Protein AF-0000000076778227 (afdb_homodimer)

Secondary structure (DSSP, 8-state):
------------------------------SEEEEEEEE--TT-HHHHHHHHHHHHHHHHH-TT-SEEEEEEEEE----STTHHHHHHHHHHHH--EEE-TT--S-IIIIIHHHHHHHHHHHTTTS--SEEEEEETT-EE-HHHHHHHHHTS-SSSEEEEEEESTT---TTSSEEEEEEEEEEHHHHHHHHH-HHHHTT-SSS-HHHHHHHHHHHHT---EEEE-TTTEEEPPPSS-SSSSB----TT-SEEE---SHHHHHHHHHHTTTTTTPPPBTTB---/------------------------------SEEEEEEEE--TT-HHHHHHHHHHHHHHHHH-TT-SEEEEEEEEE----STTHHHHHHHHHHHH--EEE-TT--S-IIIIIHHHHHHHHHHHTTTS--SEEEEEETT-EE-HHHHHHHHHTS-SSSEEEEEEESTT---TTSSEEEEEEEEEEHHHHHHHHH-HHHHTT-SSS-HHHHHHHHHHHHT---EEEE-TTTEEEPPPSS-SSSSB----TT-SEEE---SHHHHHHHHHHTTTTTTPPPBTTB---

Structure (mmCIF, N/CA/C/O backbone):
data_AF-0000000076778227-model_v1
#
loop_
_entity.id
_entity.type
_entity.pdbx_description
1 polymer Hexosyltransferase
#
loop_
_atom_site.group_PDB
_atom_site.id
_atom_site.type_symbol
_atom_site.label_atom_id
_atom_site.label_alt_id
_atom_site.label_comp_id
_atom_site.label_asym_id
_atom_site.label_entity_id
_atom_site.label_seq_id
_atom_site.pdbx_PDB_ins_code
_atom_site.Cartn_x
_atom_site.Cartn_y
_atom_site.Cartn_z
_atom_site.occupancy
_atom_site.B_iso_or_equiv
_atom_site.auth_seq_id
_atom_site.auth_comp_id
_atom_site.auth_asym_id
_atom_site.auth_atom_id
_atom_site.pdbx_PDB_model_num
ATOM 1 N N . MET A 1 1 ? 57.344 -44.5 31.266 1 24.11 1 MET A N 1
ATOM 2 C CA . MET A 1 1 ? 56.062 -44.781 31.906 1 24.11 1 MET A CA 1
ATOM 3 C C . MET A 1 1 ? 55.344 -43.5 32.312 1 24.11 1 MET A C 1
ATOM 5 O O . MET A 1 1 ? 55.156 -43.219 33.5 1 24.11 1 MET A O 1
ATOM 9 N N . SER A 1 2 ? 55.625 -42.406 31.516 1 25.03 2 SER A N 1
ATOM 10 C CA . SER A 1 2 ? 55.25 -41.031 31.75 1 25.03 2 SER A CA 1
ATOM 11 C C . SER A 1 2 ? 53.75 -40.875 31.797 1 25.03 2 SER A C 1
ATOM 13 O O . SER A 1 2 ? 53.031 -41.375 30.953 1 25.03 2 SER A O 1
ATOM 15 N N . SER A 1 3 ? 53.219 -40.719 33.062 1 24.95 3 SER A N 1
ATOM 16 C CA . SER A 1 3 ? 51.875 -40.656 33.625 1 24.95 3 SER A CA 1
ATOM 17 C C . SER A 1 3 ? 51.062 -39.531 33 1 24.95 3 SER A C 1
ATOM 19 O O . SER A 1 3 ? 51.406 -38.344 33.188 1 24.95 3 SER A O 1
ATOM 21 N N . CYS A 1 4 ? 50.688 -39.656 31.75 1 25.33 4 CYS A N 1
ATOM 22 C CA . CYS A 1 4 ? 49.875 -38.75 30.953 1 25.33 4 CYS A CA 1
ATOM 23 C C . CYS A 1 4 ? 48.562 -38.406 31.641 1 25.33 4 CYS A C 1
ATOM 25 O O . CYS A 1 4 ? 47.688 -39.25 31.75 1 25.33 4 CYS A O 1
ATOM 27 N N . VAL A 1 5 ? 48.75 -37.719 32.812 1 28.31 5 VAL A N 1
ATOM 28 C CA . VAL A 1 5 ? 47.594 -37.344 33.625 1 28.31 5 VAL A CA 1
ATOM 29 C C . VAL A 1 5 ? 46.562 -36.656 32.75 1 28.31 5 VAL A C 1
ATOM 31 O O . VAL A 1 5 ? 46.844 -35.688 32.062 1 28.31 5 VAL A O 1
ATOM 34 N N . PRO A 1 6 ? 45.625 -37.438 32.281 1 30.53 6 PRO A N 1
ATOM 35 C CA . PRO A 1 6 ? 44.594 -36.844 31.375 1 30.53 6 PRO A CA 1
ATOM 36 C C . PRO A 1 6 ? 43.875 -35.656 32 1 30.53 6 PRO A C 1
ATOM 38 O O . PRO A 1 6 ? 43.625 -35.656 33.219 1 30.53 6 PRO A O 1
ATOM 41 N N . PRO A 1 7 ? 44.312 -34.406 31.594 1 29.16 7 PRO A N 1
ATOM 42 C CA . PRO A 1 7 ? 43.75 -33.281 32.344 1 29.16 7 PRO A CA 1
ATOM 43 C C . PRO A 1 7 ? 42.219 -33.312 32.438 1 29.16 7 PRO A C 1
ATOM 45 O O . PRO A 1 7 ? 41.562 -33.875 31.547 1 29.16 7 PRO A O 1
ATOM 48 N N . PRO A 1 8 ? 41.688 -33.375 33.656 1 27.31 8 PRO A N 1
ATOM 49 C CA . PRO A 1 8 ? 40.312 -33.625 34.031 1 27.31 8 PRO A CA 1
ATOM 50 C C . PRO A 1 8 ? 39.344 -32.625 33.438 1 27.31 8 PRO A C 1
ATOM 52 O O . PRO A 1 8 ? 38.125 -32.688 33.688 1 27.31 8 PRO A O 1
ATOM 55 N N . GLY A 1 9 ? 39.75 -31.578 32.656 1 28.34 9 GLY A N 1
ATOM 56 C CA . GLY A 1 9 ? 38.906 -30.422 32.875 1 28.34 9 GLY A CA 1
ATOM 57 C C . GLY A 1 9 ? 37.5 -30.609 32.375 1 28.34 9 GLY A C 1
ATOM 58 O O . GLY A 1 9 ? 37.281 -30.781 31.156 1 28.34 9 GLY A O 1
ATOM 59 N N . THR A 1 10 ? 36.688 -31.406 33.062 1 25.2 10 THR A N 1
ATOM 60 C CA . THR A 1 10 ? 35.281 -31.562 32.688 1 25.2 10 THR A CA 1
ATOM 61 C C . THR A 1 10 ? 34.594 -30.203 32.625 1 25.2 10 THR A C 1
ATOM 63 O O . THR A 1 10 ? 34.5 -29.5 33.625 1 25.2 10 THR A O 1
ATOM 66 N N . PHE A 1 11 ? 34.719 -29.484 31.5 1 24.75 11 PHE A N 1
ATOM 67 C CA . PHE A 1 11 ? 33.969 -28.234 31.344 1 24.75 11 PHE A CA 1
ATOM 68 C C . PHE A 1 11 ? 32.469 -28.484 31.531 1 24.75 11 PHE A C 1
ATOM 70 O O . PHE A 1 11 ? 31.891 -29.312 30.828 1 24.75 11 PHE A O 1
ATOM 77 N N . THR A 1 12 ? 32.062 -28.578 32.75 1 26.55 12 THR A N 1
ATOM 78 C CA . THR A 1 12 ? 30.625 -28.578 32.969 1 26.55 12 THR A CA 1
ATOM 79 C C . THR A 1 12 ? 29.969 -27.391 32.25 1 26.55 12 THR A C 1
ATOM 81 O O . THR A 1 12 ? 30.359 -26.25 32.469 1 26.55 12 THR A O 1
ATOM 84 N N . ALA A 1 13 ? 29.344 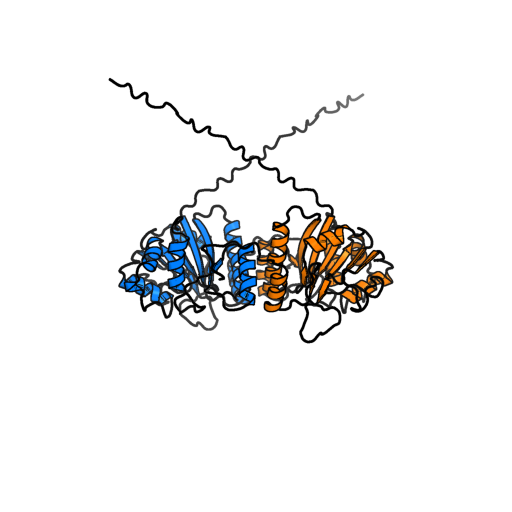-27.609 31.094 1 24.75 13 ALA A N 1
ATOM 85 C CA . ALA A 1 13 ? 28.5 -26.641 30.422 1 24.75 13 ALA A CA 1
ATOM 86 C C . ALA A 1 13 ? 27.422 -26.109 31.344 1 24.75 13 ALA A C 1
ATOM 88 O O . ALA A 1 13 ? 26.516 -26.844 31.75 1 24.75 13 ALA A O 1
ATOM 89 N N . ALA A 1 14 ? 27.766 -25.203 32.281 1 28.48 14 ALA A N 1
ATOM 90 C CA . ALA A 1 14 ? 26.719 -24.531 33.062 1 28.48 14 ALA A CA 1
ATOM 91 C C . ALA A 1 14 ? 25.594 -24.047 32.156 1 28.48 14 ALA A C 1
ATOM 93 O O . ALA A 1 14 ? 25.844 -23.453 31.094 1 28.48 14 ALA A O 1
ATOM 94 N N . ASN A 1 15 ? 24.531 -24.734 32.125 1 25.44 15 ASN A N 1
ATOM 95 C CA . ASN A 1 15 ? 23.25 -24.359 31.547 1 25.44 15 ASN A CA 1
ATOM 96 C C . ASN A 1 15 ? 22.828 -22.953 31.969 1 25.44 15 ASN A C 1
ATOM 98 O O . ASN A 1 15 ? 22.359 -22.75 33.094 1 25.44 15 ASN A O 1
ATOM 102 N N . GLY A 1 16 ? 23.703 -21.969 31.875 1 26.97 16 GLY A N 1
ATOM 103 C CA . GLY A 1 16 ? 23.172 -20.656 32.25 1 26.97 16 GLY A CA 1
ATOM 104 C C . GLY A 1 16 ? 21.812 -20.375 31.656 1 26.97 16 GLY A C 1
ATOM 105 O O . GLY A 1 16 ? 21.609 -20.516 30.438 1 26.97 16 GLY A O 1
ATOM 106 N N . SER A 1 17 ? 20.766 -20.641 32.438 1 28.42 17 SER A N 1
ATOM 107 C CA . SER A 1 17 ? 19.406 -20.156 32.219 1 28.42 17 SER A CA 1
ATOM 108 C C . SER A 1 17 ? 19.422 -18.688 31.812 1 28.42 17 SER A C 1
ATOM 110 O O . SER A 1 17 ? 19.766 -17.812 32.625 1 28.42 17 SER A O 1
ATOM 112 N N . THR A 1 18 ? 20 -18.391 30.656 1 30.06 18 THR A N 1
ATOM 113 C CA . THR A 1 18 ? 19.797 -17.016 30.234 1 30.06 18 THR A CA 1
ATOM 114 C C . THR A 1 18 ? 18.328 -16.609 30.391 1 30.06 18 THR A C 1
ATOM 116 O O . THR A 1 18 ? 17.453 -17.203 29.766 1 30.06 18 THR A O 1
ATOM 119 N N . THR A 1 19 ? 17.969 -16.234 31.641 1 30.48 19 THR A N 1
ATOM 120 C CA . THR A 1 19 ? 16.719 -15.516 31.859 1 30.48 19 THR A CA 1
ATOM 121 C C . THR A 1 19 ? 16.469 -14.5 30.75 1 30.48 19 THR A C 1
ATOM 123 O O . THR A 1 19 ? 17.344 -13.664 30.469 1 30.48 19 THR A O 1
ATOM 126 N N . LEU A 1 20 ? 15.914 -14.93 29.656 1 29.14 20 LEU A N 1
ATOM 127 C CA . LEU A 1 20 ? 15.336 -13.93 28.75 1 29.14 20 LEU A CA 1
ATOM 128 C C . LEU A 1 20 ? 14.672 -12.812 29.547 1 29.14 20 LEU A C 1
ATOM 130 O O . LEU A 1 20 ? 13.688 -13.047 30.25 1 29.14 20 LEU A O 1
ATOM 134 N N . SER A 1 21 ? 15.484 -12.047 30.297 1 32.16 21 SER A N 1
ATOM 135 C CA . SER A 1 21 ? 14.859 -10.859 30.859 1 32.16 21 SER A CA 1
ATOM 136 C C . SER A 1 21 ? 13.852 -10.242 29.891 1 32.16 21 SER A C 1
ATOM 138 O O . SER A 1 21 ? 14.156 -10.039 28.719 1 32.16 21 SER A O 1
ATOM 140 N N . THR A 1 22 ? 12.641 -10.648 29.984 1 32.28 22 THR A N 1
ATOM 141 C CA . THR A 1 22 ? 11.555 -9.867 29.406 1 32.28 22 THR A CA 1
ATOM 142 C C . THR A 1 22 ? 11.859 -8.367 29.5 1 32.28 22 THR A C 1
ATOM 144 O O . THR A 1 22 ? 11.836 -7.797 30.594 1 32.28 22 THR A O 1
ATOM 147 N N . ALA A 1 23 ? 12.906 -7.934 28.922 1 35.12 23 ALA A N 1
ATOM 148 C CA . ALA A 1 23 ? 13.055 -6.48 28.969 1 35.12 23 ALA A CA 1
ATOM 149 C C . ALA A 1 23 ? 11.703 -5.781 28.875 1 35.12 23 ALA A C 1
ATOM 151 O O . ALA A 1 23 ? 10.977 -5.953 27.891 1 35.12 23 ALA A O 1
ATOM 152 N N . ILE A 1 24 ? 11.047 -5.68 29.906 1 34.47 24 ILE A N 1
ATOM 153 C CA . ILE A 1 24 ? 9.906 -4.773 29.906 1 34.47 24 ILE A CA 1
ATOM 154 C C . ILE A 1 24 ? 10.227 -3.537 29.078 1 34.47 24 ILE A C 1
ATOM 156 O O . ILE A 1 24 ? 11.148 -2.781 29.406 1 34.47 24 ILE A O 1
ATOM 160 N N . ALA A 1 25 ? 10.266 -3.607 27.797 1 42.75 25 ALA A N 1
ATOM 161 C CA . ALA A 1 25 ? 10.344 -2.355 27.047 1 42.75 25 ALA A CA 1
ATOM 162 C C . ALA A 1 25 ? 9.672 -1.216 27.812 1 42.75 25 ALA A C 1
ATOM 164 O O . ALA A 1 25 ? 8.484 -1.282 28.125 1 42.75 25 ALA A O 1
ATOM 165 N N . TYR A 1 26 ? 10.25 -0.659 28.719 1 41.91 26 TYR A N 1
ATOM 166 C CA . TYR A 1 26 ? 9.797 0.556 29.375 1 41.91 26 TYR A CA 1
ATOM 167 C C . TYR A 1 26 ? 9.133 1.506 28.391 1 41.91 26 TYR A C 1
ATOM 169 O O . TYR A 1 26 ? 9.805 2.061 27.516 1 41.91 26 TYR A O 1
ATOM 177 N N . THR A 1 27 ? 7.973 1.141 27.859 1 59.34 27 THR A N 1
ATOM 178 C CA . THR A 1 27 ? 7.258 2.068 27 1 59.34 27 THR A CA 1
ATOM 179 C C . THR A 1 27 ? 7.051 3.412 27.688 1 59.34 27 THR A C 1
ATOM 181 O O . THR A 1 27 ? 6.352 3.492 28.703 1 59.34 27 THR A O 1
ATOM 184 N N . ARG A 1 28 ? 8.031 4.332 27.688 1 68.25 28 ARG A N 1
ATOM 185 C CA . ARG A 1 28 ? 7.957 5.695 28.203 1 68.25 28 ARG A CA 1
ATOM 186 C C . ARG A 1 28 ? 6.664 6.375 27.766 1 68.25 28 ARG A C 1
ATOM 188 O O . ARG A 1 28 ? 6.215 6.191 26.625 1 68.25 28 ARG A O 1
ATOM 195 N N . LYS A 1 29 ? 5.984 6.914 28.781 1 85.5 29 LYS A N 1
ATOM 196 C CA . LYS A 1 29 ? 4.816 7.738 28.484 1 85.5 29 LYS A CA 1
ATOM 197 C C . LYS A 1 29 ? 5.184 8.906 27.578 1 85.5 29 LYS A C 1
ATOM 199 O O . LYS A 1 29 ? 6.164 9.609 27.828 1 85.5 29 LYS A O 1
ATOM 204 N N . PRO A 1 30 ? 4.551 9.062 26.484 1 92.12 30 PRO A N 1
ATOM 205 C CA . PRO A 1 30 ? 4.887 10.172 25.578 1 92.12 30 PRO A CA 1
ATOM 206 C C . PRO A 1 30 ? 4.695 11.539 26.234 1 92.12 30 PRO A C 1
ATOM 208 O O . PRO A 1 30 ? 3.83 11.695 27.109 1 92.12 30 PRO A O 1
ATOM 211 N N . ASP A 1 31 ? 5.523 12.492 25.875 1 95.19 31 ASP A N 1
ATOM 212 C CA . ASP A 1 31 ? 5.43 13.852 26.406 1 95.19 31 ASP A CA 1
ATOM 213 C C . ASP A 1 31 ? 4.164 14.547 25.891 1 95.19 31 ASP A C 1
ATOM 215 O O . ASP A 1 31 ? 3.592 15.383 26.594 1 95.19 31 ASP A O 1
ATOM 219 N N . PHE A 1 32 ? 3.77 14.258 24.656 1 97.75 32 PHE A N 1
ATOM 220 C CA . PHE A 1 32 ? 2.551 14.82 24.094 1 97.75 32 PHE A CA 1
ATOM 221 C C . PHE A 1 32 ? 2.021 13.938 22.969 1 97.75 32 PHE A C 1
ATOM 223 O O . PHE A 1 32 ? 2.686 12.977 22.562 1 97.75 32 PHE A O 1
ATOM 230 N N . ARG A 1 33 ? 0.779 14.25 22.547 1 98.19 33 ARG A N 1
ATOM 231 C CA . ARG A 1 33 ? 0.122 13.516 21.469 1 98.19 33 ARG A CA 1
ATOM 232 C C . ARG A 1 33 ? -0.088 14.406 20.25 1 98.19 33 ARG A C 1
ATOM 234 O O . ARG A 1 33 ? -0.534 15.547 20.375 1 98.19 33 ARG A O 1
ATOM 241 N N . LEU A 1 34 ? 0.312 13.891 19.109 1 98.75 34 LEU A N 1
ATOM 242 C CA . LEU A 1 34 ? 0.189 14.602 17.828 1 98.75 34 LEU A CA 1
ATOM 243 C C . LEU A 1 34 ? -0.639 13.789 16.844 1 98.75 34 LEU A C 1
ATOM 245 O O . LEU A 1 34 ? -0.322 12.633 16.562 1 98.75 34 LEU A O 1
ATOM 249 N N . LEU A 1 35 ? -1.736 14.367 16.375 1 98.88 35 LEU A N 1
ATOM 250 C CA . LEU A 1 35 ? -2.471 13.82 15.242 1 98.88 35 LEU A CA 1
ATOM 251 C C . LEU A 1 35 ? -2.072 14.523 13.945 1 98.88 35 LEU A C 1
ATOM 253 O O . LEU A 1 35 ? -2.121 15.75 13.867 1 98.88 35 LEU A O 1
ATOM 257 N N . ILE A 1 36 ? -1.641 13.789 13.023 1 98.94 36 ILE A N 1
ATOM 258 C CA . ILE A 1 36 ? -1.414 14.305 11.688 1 98.94 36 ILE A CA 1
ATOM 259 C C . ILE A 1 36 ? -2.523 13.828 10.75 1 98.94 36 ILE A C 1
ATOM 261 O O . ILE A 1 36 ? -2.633 12.633 10.469 1 98.94 36 ILE A O 1
ATOM 265 N N . GLY A 1 37 ? -3.381 14.734 10.336 1 98.81 37 GLY A N 1
ATOM 266 C CA . GLY A 1 37 ? -4.367 14.453 9.305 1 98.81 37 GLY A CA 1
ATOM 267 C C . GLY A 1 37 ? -3.889 14.797 7.91 1 98.81 37 GLY A C 1
ATOM 268 O O . GLY A 1 37 ? -3.719 15.969 7.578 1 98.81 37 GLY A O 1
ATOM 269 N N . ILE A 1 38 ? -3.643 13.789 7.145 1 98.69 38 ILE A N 1
ATOM 270 C CA . ILE A 1 38 ? -3.254 13.984 5.754 1 98.69 38 ILE A CA 1
ATOM 271 C C . ILE A 1 38 ? -4.5 14.117 4.883 1 98.69 38 ILE A C 1
ATOM 273 O O . ILE A 1 38 ? -5.25 13.156 4.703 1 98.69 38 ILE A O 1
ATOM 277 N N . LEU A 1 39 ? -4.719 15.305 4.391 1 97.06 39 LEU A N 1
ATOM 278 C CA . LEU A 1 39 ? -5.852 15.508 3.492 1 97.06 39 LEU A CA 1
ATOM 279 C C . LEU A 1 39 ? -5.539 14.984 2.094 1 97.06 39 LEU A C 1
ATOM 281 O O . LEU A 1 39 ? -4.609 15.469 1.44 1 97.06 39 LEU A O 1
ATOM 285 N N . THR A 1 40 ? -6.27 14 1.689 1 96.75 40 THR A N 1
ATOM 286 C CA . THR A 1 40 ? -6.07 13.312 0.418 1 96.75 40 THR A CA 1
ATOM 287 C C . THR A 1 40 ? -7.41 13.023 -0.255 1 96.75 40 THR A C 1
ATOM 289 O O . THR A 1 40 ? -8.422 13.648 0.072 1 96.75 40 THR A O 1
ATOM 292 N N . ARG A 1 41 ? -7.375 12.305 -1.399 1 96 41 ARG A N 1
ATOM 293 C CA . ARG A 1 41 ? -8.57 11.852 -2.1 1 96 41 ARG A CA 1
ATOM 294 C C . ARG A 1 41 ? -8.672 10.328 -2.098 1 96 41 ARG A C 1
ATOM 296 O O . ARG A 1 41 ? -7.648 9.641 -2.047 1 96 41 ARG A O 1
ATOM 303 N N . ALA A 1 42 ? -9.852 9.867 -2.139 1 96 42 ALA A N 1
ATOM 304 C CA . ALA A 1 42 ? -10.102 8.438 -2.006 1 96 42 ALA A CA 1
ATOM 305 C C . ALA A 1 42 ? -9.344 7.648 -3.07 1 96 42 ALA A C 1
ATOM 307 O O . ALA A 1 42 ? -8.836 6.559 -2.801 1 96 42 ALA A O 1
ATOM 308 N N . ASP A 1 43 ? -9.156 8.227 -4.254 1 96.12 43 ASP A N 1
ATOM 309 C CA . ASP A 1 43 ? -8.602 7.48 -5.383 1 96.12 43 ASP A CA 1
ATOM 310 C C . ASP A 1 43 ? -7.074 7.48 -5.348 1 96.12 43 ASP A C 1
ATOM 312 O O . ASP A 1 43 ? -6.43 6.777 -6.129 1 96.12 43 ASP A O 1
ATOM 316 N N . VAL A 1 44 ? -6.531 8.188 -4.438 1 96.62 44 VAL A N 1
ATOM 317 C CA . VAL A 1 44 ? -5.078 8.312 -4.418 1 96.62 44 VAL A CA 1
ATOM 318 C C . VAL A 1 44 ? -4.477 7.23 -3.523 1 96.62 44 VAL A C 1
ATOM 320 O O . VAL A 1 44 ? -3.736 7.531 -2.586 1 96.62 44 VAL A O 1
ATOM 323 N N . TYR A 1 45 ? -4.723 6.012 -3.889 1 97.56 45 TYR A N 1
ATOM 324 C CA . TYR A 1 45 ? -4.34 4.844 -3.1 1 97.56 45 TYR A CA 1
ATOM 325 C C . TYR A 1 45 ? -2.824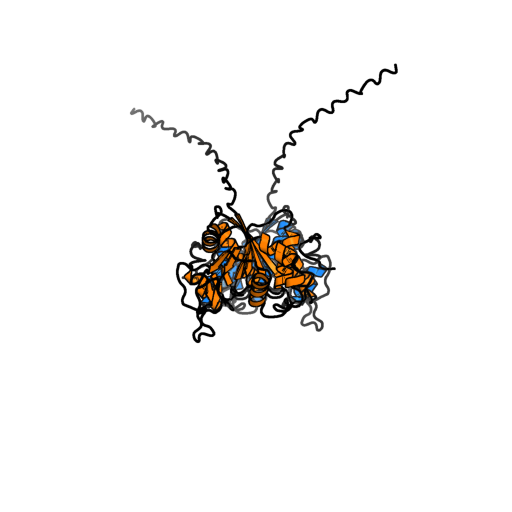 4.73 -2.988 1 97.56 45 TYR A C 1
ATOM 327 O O . TYR A 1 45 ? -2.287 4.543 -1.896 1 97.56 45 TYR A O 1
ATOM 335 N N . GLU A 1 46 ? -2.15 4.828 -4.055 1 97.5 46 GLU A N 1
ATOM 336 C CA . GLU A 1 46 ? -0.707 4.621 -4.105 1 97.5 46 GLU A CA 1
ATOM 337 C C . GLU A 1 46 ? 0.023 5.59 -3.18 1 97.5 46 GLU A C 1
ATOM 339 O O . GLU A 1 46 ? 0.959 5.199 -2.479 1 97.5 46 GLU A O 1
ATOM 344 N N . ARG A 1 47 ? -0.446 6.793 -3.176 1 98.06 47 ARG A N 1
ATOM 345 C CA . ARG A 1 47 ? 0.178 7.805 -2.332 1 98.06 47 ARG A CA 1
ATOM 346 C C . ARG A 1 47 ? -0.013 7.48 -0.854 1 98.06 47 ARG A C 1
ATOM 348 O O . ARG A 1 47 ? 0.921 7.605 -0.06 1 98.06 47 ARG A O 1
ATOM 355 N N . ARG A 1 48 ? -1.176 7.09 -0.472 1 98.38 48 ARG A N 1
ATOM 356 C CA . ARG A 1 48 ? -1.422 6.746 0.924 1 98.38 48 ARG A CA 1
ATOM 357 C C . ARG A 1 48 ? -0.578 5.547 1.348 1 98.38 48 ARG A C 1
ATOM 359 O O . ARG A 1 48 ? -0.07 5.508 2.471 1 98.38 48 ARG A O 1
ATOM 366 N N . HIS A 1 49 ? -0.4 4.664 0.447 1 97.75 49 HIS A N 1
ATOM 367 C CA . HIS A 1 49 ? 0.452 3.521 0.751 1 97.75 49 HIS A CA 1
ATOM 368 C C . HIS A 1 49 ? 1.904 3.947 0.935 1 97.75 49 HIS A C 1
ATOM 370 O O . HIS A 1 49 ? 2.584 3.477 1.849 1 97.75 49 HIS A O 1
ATOM 376 N N . LEU A 1 50 ? 2.34 4.797 0.047 1 98.56 50 LEU A N 1
ATOM 377 C CA . LEU A 1 50 ? 3.693 5.328 0.177 1 98.56 50 LEU A CA 1
ATOM 378 C C . LEU A 1 50 ? 3.877 6.027 1.519 1 98.56 50 LEU A C 1
ATOM 380 O O . LEU A 1 50 ? 4.855 5.777 2.227 1 98.56 50 LEU A O 1
ATOM 384 N N . LEU A 1 51 ? 2.939 6.805 1.875 1 98.75 51 LEU A N 1
ATOM 385 C CA . LEU A 1 51 ? 3.035 7.578 3.109 1 98.75 51 LEU A CA 1
ATOM 386 C C . LEU A 1 51 ? 2.98 6.664 4.328 1 98.75 51 LEU A C 1
ATOM 388 O O . LEU A 1 51 ? 3.633 6.934 5.34 1 98.75 51 LEU A O 1
ATOM 392 N N . ARG A 1 52 ? 2.229 5.562 4.25 1 98.44 52 ARG A N 1
ATOM 393 C CA . ARG A 1 52 ? 2.209 4.578 5.328 1 98.44 52 ARG A CA 1
ATOM 394 C C . ARG A 1 52 ? 3.596 3.98 5.551 1 98.44 52 ARG A C 1
ATOM 396 O O . ARG A 1 52 ? 4.02 3.791 6.691 1 98.44 52 ARG A O 1
ATOM 403 N N . MET A 1 53 ? 4.238 3.717 4.441 1 98.25 53 MET A N 1
ATOM 404 C CA . MET A 1 53 ? 5.586 3.164 4.578 1 98.25 53 MET A CA 1
ATOM 405 C C . MET A 1 53 ? 6.539 4.195 5.168 1 98.25 53 MET A C 1
ATOM 407 O O . MET A 1 53 ? 7.289 3.895 6.098 1 98.25 53 MET A O 1
ATOM 411 N N . VAL A 1 54 ? 6.418 5.43 4.688 1 98.44 54 VAL A N 1
ATOM 412 C CA . VAL A 1 54 ? 7.324 6.504 5.082 1 98.44 54 VAL A CA 1
ATOM 413 C C . VAL A 1 54 ? 7.156 6.801 6.57 1 98.44 54 VAL A C 1
ATOM 415 O O . VAL A 1 54 ? 8.141 6.84 7.312 1 98.44 54 VAL A O 1
ATOM 418 N N . TYR A 1 55 ? 5.98 6.949 7.012 1 98.06 55 TYR A N 1
ATOM 419 C CA . TYR A 1 55 ? 5.746 7.309 8.406 1 98.06 55 TYR A CA 1
ATOM 420 C C . TYR A 1 55 ? 5.855 6.086 9.312 1 98.06 55 TYR A C 1
ATOM 422 O O . TYR A 1 55 ? 6.379 6.176 10.422 1 98.06 55 TYR A O 1
ATOM 430 N N . GLY A 1 56 ? 5.41 4.969 8.773 1 97 56 GLY A N 1
ATOM 431 C CA . GLY A 1 56 ? 5.523 3.742 9.547 1 97 56 GLY A CA 1
ATOM 432 C C . GLY A 1 56 ? 6.957 3.371 9.875 1 97 56 GLY A C 1
ATOM 433 O O . GLY A 1 56 ? 7.262 2.975 11 1 97 56 GLY A O 1
ATOM 434 N N . LEU A 1 57 ? 7.82 3.492 8.953 1 97.12 57 LEU A N 1
ATOM 435 C CA . LEU A 1 57 ? 9.227 3.15 9.148 1 97.12 57 LEU A CA 1
ATOM 436 C C . LEU A 1 57 ? 9.875 4.082 10.164 1 97.12 57 LEU A C 1
ATOM 438 O O . LEU A 1 57 ? 10.703 3.652 10.969 1 97.12 57 LEU A O 1
ATOM 442 N N . GLN A 1 58 ? 9.484 5.336 10.156 1 97.25 58 GLN A N 1
ATOM 443 C CA . GLN A 1 58 ? 10.031 6.285 11.125 1 97.25 58 GLN A CA 1
ATOM 444 C C . GLN A 1 58 ? 9.57 5.953 12.539 1 97.25 58 GLN A C 1
ATOM 446 O O . GLN A 1 58 ? 10.359 6.02 13.484 1 97.25 58 GLN A O 1
ATOM 451 N N . LEU A 1 59 ? 8.336 5.629 12.633 1 96.31 59 LEU A N 1
ATOM 452 C CA . LEU A 1 59 ? 7.781 5.316 13.945 1 96.31 59 LEU A CA 1
ATOM 453 C C . LEU A 1 59 ? 8.383 4.027 14.5 1 96.31 59 LEU A C 1
ATOM 455 O O . LEU A 1 59 ? 8.641 3.92 15.695 1 96.31 59 LEU A O 1
ATOM 459 N N . ALA A 1 60 ? 8.609 3.078 13.617 1 94 60 ALA A N 1
ATOM 460 C CA . ALA A 1 60 ? 9.211 1.812 14.023 1 94 60 ALA A CA 1
ATOM 461 C C . ALA A 1 60 ? 10.664 2.004 14.43 1 94 60 ALA A C 1
ATOM 463 O O . ALA A 1 60 ? 11.172 1.311 15.32 1 94 60 ALA A O 1
ATOM 464 N N . ALA A 1 61 ? 11.344 2.912 13.844 1 92.19 61 ALA A N 1
ATOM 465 C CA . ALA A 1 61 ? 12.773 3.129 14.047 1 92.19 61 ALA A CA 1
ATOM 466 C C . ALA A 1 61 ? 13.039 3.84 15.367 1 92.19 61 ALA A C 1
ATOM 468 O O . ALA A 1 61 ? 14.141 3.764 15.914 1 92.19 61 ALA A O 1
ATOM 469 N N . ASP A 1 62 ? 12.062 4.52 15.867 1 90.12 62 ASP A N 1
ATOM 470 C CA . ASP A 1 62 ? 12.242 5.273 17.109 1 90.12 62 ASP A CA 1
ATOM 471 C C . ASP A 1 62 ? 11.07 5.047 18.062 1 90.12 62 ASP A C 1
ATOM 473 O O . ASP A 1 62 ? 10.25 5.945 18.266 1 90.12 62 ASP A O 1
ATOM 477 N N . PRO A 1 63 ? 11.078 3.945 18.766 1 83.88 63 PRO A N 1
ATOM 478 C CA . PRO A 1 63 ? 9.961 3.637 19.656 1 83.88 63 PRO A CA 1
ATOM 479 C C . PRO A 1 63 ? 9.898 4.566 20.875 1 83.88 63 PRO A C 1
ATOM 481 O O . PRO A 1 63 ? 8.883 4.621 21.562 1 83.88 63 PRO A O 1
ATOM 484 N N . ALA A 1 64 ? 10.977 5.312 21 1 86.94 64 ALA A N 1
ATOM 485 C CA . ALA A 1 64 ? 11.016 6.195 22.172 1 86.94 64 ALA A CA 1
ATOM 486 C C . ALA A 1 64 ? 10.812 7.652 21.75 1 86.94 64 ALA A C 1
ATOM 488 O O . ALA A 1 64 ? 11.312 8.562 22.422 1 86.94 64 ALA A O 1
ATOM 489 N N . LEU A 1 65 ? 10.188 7.801 20.672 1 91.62 65 LEU A N 1
ATOM 490 C CA . LEU A 1 65 ? 9.844 9.156 20.25 1 91.62 65 LEU A CA 1
ATOM 491 C C . LEU A 1 65 ? 9.117 9.898 21.375 1 91.62 65 LEU A C 1
ATOM 493 O O . LEU A 1 65 ? 8.281 9.312 22.062 1 91.62 65 LEU A O 1
ATOM 497 N N . ALA A 1 66 ? 9.359 11.172 21.594 1 92.5 66 ALA A N 1
ATOM 498 C CA . ALA A 1 66 ? 8.844 11.961 22.703 1 92.5 66 ALA A CA 1
ATOM 499 C C . ALA A 1 66 ? 7.332 12.109 22.625 1 92.5 66 ALA A C 1
ATOM 501 O O . ALA A 1 66 ? 6.676 12.43 23.609 1 92.5 66 ALA A O 1
ATOM 502 N N . ALA A 1 67 ? 6.82 11.859 21.469 1 96.75 67 ALA A N 1
ATOM 503 C CA . ALA A 1 67 ? 5.383 12.031 21.266 1 96.75 67 ALA A CA 1
ATOM 504 C C . ALA A 1 67 ? 4.746 10.758 20.734 1 96.75 67 ALA A C 1
ATOM 506 O O . ALA A 1 67 ? 5.402 9.969 20.047 1 96.75 67 ALA A O 1
ATOM 507 N N . GLN A 1 68 ? 3.537 10.555 21.141 1 97.06 68 GLN A N 1
ATOM 508 C CA . GLN A 1 68 ? 2.691 9.641 20.375 1 97.06 68 GLN A CA 1
ATOM 509 C C . GLN A 1 68 ? 2.191 10.305 19.094 1 97.06 68 GLN A C 1
ATOM 511 O O . GLN A 1 68 ? 1.513 11.328 19.141 1 97.06 68 GLN A O 1
ATOM 516 N N . VAL A 1 69 ? 2.543 9.75 18.016 1 98.38 69 VAL A N 1
ATOM 517 C CA . VAL A 1 69 ? 2.15 10.312 16.734 1 98.38 69 VAL A CA 1
ATOM 518 C C . VAL A 1 69 ? 1.166 9.383 16.031 1 98.38 69 VAL A C 1
ATOM 520 O O . VAL A 1 69 ? 1.472 8.211 15.797 1 98.38 69 VAL A O 1
ATOM 523 N N . ASP A 1 70 ? -0.013 9.836 15.734 1 98.25 70 ASP A N 1
ATOM 524 C CA . ASP A 1 70 ? -0.992 9.125 14.914 1 98.25 70 ASP A CA 1
ATOM 525 C C . ASP A 1 70 ? -1.176 9.812 13.562 1 98.25 70 ASP A C 1
ATOM 527 O O . ASP A 1 70 ? -1.387 11.023 13.492 1 98.25 70 ASP A O 1
ATOM 531 N N . VAL A 1 71 ? -1.046 9.047 12.508 1 98.75 71 VAL A N 1
ATOM 532 C CA . VAL A 1 71 ? -1.284 9.547 11.156 1 98.75 71 VAL A CA 1
ATOM 533 C C . VAL A 1 71 ? -2.617 9.016 10.641 1 98.75 71 VAL A C 1
ATOM 535 O O . VAL A 1 71 ? -2.885 7.816 10.711 1 98.75 71 VAL A O 1
ATOM 538 N N . ARG A 1 72 ? -3.451 9.898 10.172 1 98.75 72 ARG A N 1
ATOM 539 C CA . ARG A 1 72 ? -4.738 9.539 9.586 1 98.75 72 ARG A CA 1
ATOM 540 C C . ARG A 1 72 ? -4.871 10.094 8.172 1 98.75 72 ARG A C 1
ATOM 542 O O . ARG A 1 72 ? -4.465 11.227 7.91 1 98.75 72 ARG A O 1
ATOM 549 N N . PHE A 1 73 ? -5.367 9.289 7.277 1 98.75 73 PHE A N 1
ATOM 550 C CA . PHE A 1 73 ? -5.699 9.734 5.93 1 98.75 73 PHE A CA 1
ATOM 551 C C . PHE A 1 73 ? -7.16 10.164 5.848 1 98.75 73 PHE A C 1
ATOM 553 O O . PHE A 1 73 ? -8.055 9.406 6.203 1 98.75 73 PHE A O 1
ATOM 560 N N . VAL A 1 74 ? -7.359 11.398 5.324 1 98.06 74 VAL A N 1
ATOM 561 C CA . VAL A 1 74 ? -8.656 12.062 5.469 1 98.06 74 VAL A CA 1
ATOM 562 C C . VAL A 1 74 ? -9.211 12.406 4.094 1 98.06 74 VAL A C 1
ATOM 564 O O . VAL A 1 74 ? -8.531 13.039 3.281 1 98.06 74 VAL A O 1
ATOM 567 N N . PHE A 1 75 ? -10.359 11.961 3.783 1 94.75 75 PHE A N 1
ATOM 568 C CA . PHE A 1 75 ? -11.016 12.445 2.578 1 94.75 75 PHE A CA 1
ATOM 569 C C . PHE A 1 75 ? -12.531 12.492 2.768 1 94.75 75 PHE A C 1
ATOM 571 O O . PHE A 1 75 ? -13.047 12.047 3.793 1 94.75 75 PHE A O 1
ATOM 578 N N . CYS A 1 76 ? -13.195 13.188 1.893 1 94.62 76 CYS A N 1
ATOM 579 C CA . CYS A 1 76 ? -14.633 13.445 1.981 1 94.62 76 CYS A CA 1
ATOM 580 C C . CYS A 1 76 ? -15.43 12.234 1.521 1 94.62 76 CYS A C 1
ATOM 582 O O . CYS A 1 76 ? -14.891 11.133 1.415 1 94.62 76 CYS A O 1
ATOM 584 N N . ARG A 1 77 ? -16.688 12.383 1.323 1 93.5 77 ARG A N 1
ATOM 585 C CA . ARG A 1 77 ? -17.609 11.305 0.999 1 93.5 77 ARG A CA 1
ATOM 586 C C . ARG A 1 77 ? -17.188 10.586 -0.28 1 93.5 77 ARG A C 1
ATOM 588 O O . ARG A 1 77 ? -16.734 11.227 -1.237 1 93.5 77 ARG A O 1
ATOM 595 N N . LEU A 1 78 ? -17.375 9.32 -0.246 1 94.44 78 LEU A N 1
ATOM 596 C CA . LEU A 1 78 ? -17.094 8.508 -1.42 1 94.44 78 LEU A CA 1
ATOM 597 C C . LEU A 1 78 ? -18.156 8.703 -2.496 1 94.44 78 LEU A C 1
ATOM 599 O O . LEU A 1 78 ? -19.328 8.883 -2.186 1 94.44 78 LEU A O 1
ATOM 603 N N . TYR A 1 79 ? -17.766 8.625 -3.736 1 91.75 79 TYR A N 1
ATOM 604 C CA . TYR A 1 79 ? -18.734 8.922 -4.785 1 91.75 79 TYR A CA 1
ATOM 605 C C . TYR A 1 79 ? -18.656 7.887 -5.906 1 91.75 79 TYR A C 1
ATOM 607 O O . TYR A 1 79 ? -19.438 7.93 -6.852 1 91.75 79 TYR A O 1
ATOM 615 N N . LYS A 1 80 ? -17.734 6.984 -5.867 1 94.94 80 LYS A N 1
ATOM 616 C CA . LYS A 1 80 ? -17.609 5.934 -6.871 1 94.94 80 LYS A CA 1
ATOM 617 C C . LYS A 1 80 ? -17.938 4.566 -6.277 1 94.94 80 LYS A C 1
ATOM 619 O O . LYS A 1 80 ? -17.641 4.305 -5.109 1 94.94 80 LYS A O 1
ATOM 624 N N . ASP A 1 81 ? -18.422 3.713 -7.098 1 95.88 81 ASP A N 1
ATOM 625 C CA . ASP A 1 81 ? -18.812 2.379 -6.656 1 95.88 81 ASP A CA 1
ATOM 626 C C . ASP A 1 81 ? -17.609 1.572 -6.188 1 95.88 81 ASP A C 1
ATOM 628 O O . ASP A 1 81 ? -17.672 0.861 -5.184 1 95.88 81 ASP A O 1
ATOM 632 N N . ASP A 1 82 ? -16.547 1.646 -6.883 1 97.44 82 ASP A N 1
ATOM 633 C CA . ASP A 1 82 ? -15.367 0.866 -6.504 1 97.44 82 ASP A CA 1
ATOM 634 C C . ASP A 1 82 ? -14.781 1.368 -5.188 1 97.44 82 ASP A C 1
ATOM 636 O O . ASP A 1 82 ? -14.312 0.575 -4.371 1 97.44 82 ASP A O 1
ATOM 640 N N . GLN A 1 83 ? -14.867 2.68 -4.906 1 97.19 83 GLN A N 1
ATOM 641 C CA . GLN A 1 83 ? -14.406 3.232 -3.639 1 97.19 83 GLN A CA 1
ATOM 642 C C . GLN A 1 83 ? -15.141 2.602 -2.459 1 97.19 83 GLN A C 1
ATOM 644 O O . GLN A 1 83 ? -14.539 2.346 -1.413 1 97.19 83 GLN A O 1
ATOM 649 N N . ARG A 1 84 ? -16.359 2.355 -2.648 1 96.44 84 ARG A N 1
ATOM 650 C CA . ARG A 1 84 ? -17.219 1.863 -1.575 1 96.44 84 ARG A CA 1
ATOM 651 C C . ARG A 1 84 ? -16.844 0.437 -1.186 1 96.44 84 ARG A C 1
ATOM 653 O O . ARG A 1 84 ? -17.359 -0.093 -0.192 1 96.44 84 ARG A O 1
ATOM 660 N N . VAL A 1 85 ? -15.961 -0.19 -1.902 1 97.88 85 VAL A N 1
ATOM 661 C CA . VAL A 1 85 ? -15.43 -1.502 -1.541 1 97.88 85 VAL A CA 1
ATOM 662 C C . VAL A 1 85 ? -13.961 -1.383 -1.162 1 97.88 85 VAL A C 1
ATOM 664 O O . VAL A 1 85 ? -13.531 -1.899 -0.126 1 97.88 85 VAL A O 1
ATOM 667 N N . LEU A 1 86 ? -13.211 -0.678 -1.938 1 98.38 86 LEU A N 1
ATOM 668 C CA . LEU A 1 86 ? -11.758 -0.654 -1.792 1 98.38 86 LEU A CA 1
ATOM 669 C C . LEU A 1 86 ? -11.344 0.171 -0.576 1 98.38 86 LEU A C 1
ATOM 671 O O . LEU A 1 86 ? -10.352 -0.139 0.082 1 98.38 86 LEU A O 1
ATOM 675 N N . ILE A 1 87 ? -12.078 1.248 -0.242 1 98.31 87 ILE A N 1
ATOM 676 C CA . ILE A 1 87 ? -11.758 2.045 0.937 1 98.31 87 ILE A CA 1
ATOM 677 C C . ILE A 1 87 ? -12.086 1.254 2.199 1 98.31 87 ILE A C 1
ATOM 679 O O . ILE A 1 87 ? -11.273 1.188 3.127 1 98.31 87 ILE A O 1
ATOM 683 N N . PRO A 1 88 ? -13.305 0.6 2.26 1 98.12 88 PRO A N 1
ATOM 684 C CA . PRO A 1 88 ? -13.539 -0.297 3.395 1 98.12 88 PRO A CA 1
ATOM 685 C C . PRO A 1 88 ? -12.445 -1.357 3.545 1 98.12 88 PRO A C 1
ATOM 687 O O . PRO A 1 88 ? -12.047 -1.682 4.664 1 98.12 88 PRO A O 1
ATOM 690 N N . LEU A 1 89 ? -11.969 -1.938 2.449 1 98.38 89 LEU A N 1
ATOM 691 C CA . LEU A 1 89 ? -10.867 -2.891 2.496 1 98.38 89 LEU A CA 1
ATOM 692 C C . LEU A 1 89 ? -9.641 -2.264 3.143 1 98.38 89 LEU A C 1
ATOM 694 O O . LEU A 1 89 ? -8.992 -2.883 3.996 1 98.38 89 LEU A O 1
ATOM 698 N N . GLU A 1 90 ? -9.328 -1.055 2.734 1 98.5 90 GLU A N 1
ATOM 699 C CA . GLU A 1 90 ? -8.195 -0.304 3.273 1 98.5 90 GLU A CA 1
ATOM 700 C C . GLU A 1 90 ? -8.375 -0.035 4.766 1 98.5 90 GLU A C 1
ATOM 702 O O . GLU A 1 90 ? -7.422 -0.145 5.539 1 98.5 90 GLU A O 1
ATOM 707 N N . ILE A 1 91 ? -9.594 0.267 5.195 1 98.38 91 ILE A N 1
ATOM 708 C CA . ILE A 1 91 ? -9.898 0.525 6.598 1 98.38 91 ILE A CA 1
ATOM 709 C C . ILE A 1 91 ? -9.695 -0.75 7.414 1 98.38 91 ILE A C 1
ATOM 711 O O . ILE A 1 91 ? -9.109 -0.715 8.5 1 98.38 91 ILE A O 1
ATOM 715 N N . LEU A 1 92 ? -10.141 -1.835 6.871 1 97.88 92 LEU A N 1
ATOM 716 C CA . LEU A 1 92 ? -9.969 -3.113 7.555 1 97.88 92 LEU A CA 1
ATOM 717 C C . LEU A 1 92 ? -8.492 -3.441 7.73 1 97.88 92 LEU A C 1
ATOM 719 O O . LEU A 1 92 ? -8.086 -3.963 8.773 1 97.88 92 LEU A O 1
ATOM 723 N N . ALA A 1 93 ? -7.723 -3.1 6.754 1 97.81 93 ALA A N 1
ATOM 724 C CA . ALA A 1 93 ? -6.316 -3.486 6.742 1 97.81 93 ALA A CA 1
ATOM 725 C C . ALA A 1 93 ? -5.492 -2.58 7.652 1 97.81 93 ALA A C 1
ATOM 727 O O . ALA A 1 93 ? -4.555 -3.037 8.312 1 97.81 93 ALA A O 1
ATOM 728 N N . HIS A 1 94 ? -5.848 -1.263 7.707 1 97.88 94 HIS A N 1
ATOM 729 C CA . HIS A 1 94 ? -4.902 -0.335 8.312 1 97.88 94 HIS A CA 1
ATOM 730 C C . HIS A 1 94 ? -5.547 0.437 9.461 1 97.88 94 HIS A C 1
ATOM 732 O O . HIS A 1 94 ? -4.855 0.898 10.375 1 97.88 94 HIS A O 1
ATOM 738 N N . GLY A 1 95 ? -6.859 0.697 9.352 1 97.38 95 GLY A N 1
ATOM 739 C CA . GLY A 1 95 ? -7.578 1.384 10.414 1 97.38 95 GLY A CA 1
ATOM 740 C C . GLY A 1 95 ? -7.188 2.842 10.555 1 97.38 95 GLY A C 1
ATOM 741 O O . GLY A 1 95 ? -7.348 3.434 11.625 1 97.38 95 GLY A O 1
ATOM 742 N N . ASP A 1 96 ? -6.633 3.43 9.508 1 98.44 96 ASP A N 1
ATOM 743 C CA . ASP A 1 96 ? -6.051 4.762 9.648 1 98.44 96 ASP A CA 1
ATOM 744 C C . ASP A 1 96 ? -6.762 5.77 8.75 1 98.44 96 ASP A C 1
ATOM 746 O O . ASP A 1 96 ? -6.172 6.781 8.359 1 98.44 96 ASP A O 1
ATOM 750 N N . VAL A 1 97 ? -8.031 5.484 8.359 1 98.38 97 VAL A N 1
ATOM 751 C CA . VAL A 1 97 ? -8.758 6.34 7.426 1 98.38 97 VAL A CA 1
ATOM 752 C C . VAL A 1 97 ? -9.891 7.055 8.164 1 98.38 97 VAL A C 1
ATOM 754 O O . VAL A 1 97 ? -10.57 6.453 8.992 1 98.38 97 VAL A O 1
ATOM 757 N N . ILE A 1 98 ? -10.039 8.336 7.906 1 98.12 98 ILE A N 1
ATOM 758 C CA . ILE A 1 98 ? -11.211 9.109 8.305 1 98.12 98 ILE A CA 1
ATOM 759 C C . ILE A 1 98 ? -11.984 9.547 7.062 1 98.12 98 ILE A C 1
ATOM 761 O O . ILE A 1 98 ? -11.438 10.227 6.188 1 98.12 98 ILE A O 1
ATOM 765 N N . VAL A 1 99 ? -13.203 9.148 6.922 1 97.06 99 VAL A N 1
ATOM 766 C CA . VAL A 1 99 ? -14.086 9.633 5.863 1 97.06 99 VAL A CA 1
ATOM 767 C C . VAL A 1 99 ? -15.031 10.695 6.426 1 97.06 99 VAL A C 1
ATOM 769 O O . VAL A 1 99 ? -15.859 10.406 7.289 1 97.06 99 VAL A O 1
ATOM 772 N N . LEU A 1 100 ? -14.852 11.867 5.949 1 95.31 100 LEU A N 1
ATOM 773 C CA . LEU A 1 100 ? -15.648 12.984 6.43 1 95.31 100 LEU A CA 1
ATOM 774 C C . LEU A 1 100 ? -17.047 12.961 5.812 1 95.31 100 LEU A C 1
ATOM 776 O O . LEU A 1 100 ? -17.188 12.914 4.59 1 95.31 100 LEU A O 1
ATOM 780 N N . ASP A 1 101 ? -18.078 13.016 6.512 1 88.94 101 ASP A N 1
ATOM 781 C CA . ASP A 1 101 ? -19.453 12.969 6.043 1 88.94 101 ASP A CA 1
ATOM 782 C C . ASP A 1 101 ? -19.953 14.359 5.684 1 88.94 101 ASP A C 1
ATOM 784 O O . ASP A 1 101 ? -20.906 14.5 4.918 1 88.94 101 ASP A O 1
ATOM 788 N N . GLY A 1 102 ? -19.344 15.398 6.105 1 84.31 102 GLY A N 1
ATOM 789 C CA . GLY A 1 102 ? -19.875 16.75 5.969 1 84.31 102 GLY A CA 1
ATOM 790 C C . GLY A 1 102 ? -19.359 17.469 4.734 1 84.31 102 GLY A C 1
ATOM 791 O O . GLY A 1 102 ? -19.469 18.688 4.629 1 84.31 102 GLY A O 1
ATOM 792 N N . CYS A 1 103 ? -18.734 16.734 3.805 1 85.75 103 CYS A N 1
ATOM 793 C CA . CYS A 1 103 ? -18.234 17.422 2.621 1 85.75 103 CYS A CA 1
ATOM 794 C C . CYS A 1 103 ? -18.234 16.5 1.412 1 85.75 103 CYS A C 1
ATOM 796 O O . CYS A 1 103 ? -18.297 15.273 1.562 1 85.75 103 CYS A O 1
ATOM 798 N N . GLU A 1 104 ? -18.203 17.234 0.253 1 84.62 104 GLU A N 1
ATOM 799 C CA . GLU A 1 104 ? -17.922 16.562 -1.011 1 84.62 104 GLU A CA 1
ATOM 800 C C . GLU A 1 104 ? -16.453 16.75 -1.418 1 84.62 104 GLU A C 1
ATOM 802 O O . GLU A 1 104 ? -15.805 17.688 -0.967 1 84.62 104 GLU A O 1
ATOM 807 N N . GLU A 1 105 ? -16.031 15.797 -2.137 1 76.44 105 GLU A N 1
ATOM 808 C CA . GLU A 1 105 ? -14.602 15.828 -2.453 1 76.44 105 GLU A CA 1
ATOM 809 C C . GLU A 1 105 ? -14.227 17.125 -3.172 1 76.44 105 GLU A C 1
ATOM 811 O O . GLU A 1 105 ? -14.578 17.312 -4.336 1 76.44 105 GLU A O 1
ATOM 816 N N . ASN A 1 106 ? -13.758 18.031 -2.436 1 70.62 106 ASN A N 1
ATOM 817 C CA . ASN A 1 106 ? -13.242 19.312 -2.883 1 70.62 106 ASN A CA 1
ATOM 818 C C . ASN A 1 106 ? -12.328 19.938 -1.837 1 70.62 106 ASN A C 1
ATOM 820 O O . ASN A 1 106 ? -12.773 20.297 -0.742 1 70.62 106 ASN A O 1
ATOM 824 N N . LEU A 1 107 ? -11.016 20.156 -2.129 1 62.91 107 LEU A N 1
ATOM 825 C CA . LEU A 1 107 ? -10.047 20.672 -1.169 1 62.91 107 LEU A CA 1
ATOM 826 C C . LEU A 1 107 ? -10.43 22.062 -0.709 1 62.91 107 LEU A C 1
ATOM 828 O O . LEU A 1 107 ? -10.25 22.406 0.46 1 62.91 107 LEU A O 1
ATOM 832 N N . ASN A 1 108 ? -11.031 22.797 -1.579 1 71.25 108 ASN A N 1
ATOM 833 C CA . ASN A 1 108 ? -11.328 24.203 -1.298 1 71.25 108 ASN A CA 1
ATOM 834 C C . ASN A 1 108 ? -12.805 24.406 -0.981 1 71.25 108 ASN A C 1
ATOM 836 O O . ASN A 1 108 ? -13.25 25.531 -0.776 1 71.25 108 ASN A O 1
ATOM 840 N N . GLY A 1 109 ? -13.422 23.234 -0.82 1 75.75 109 GLY A N 1
ATOM 841 C CA . GLY A 1 109 ? -14.852 23.281 -0.578 1 75.75 109 GLY A CA 1
ATOM 842 C C . GLY A 1 109 ? -15.219 23 0.869 1 75.75 109 GLY A C 1
ATOM 843 O O . GLY A 1 109 ? -16.297 22.453 1.15 1 75.75 109 GLY A O 1
ATOM 844 N N . GLY A 1 110 ? -14.117 23.375 1.807 1 86.44 110 GLY A N 1
ATOM 845 C CA . GLY A 1 110 ? -14.461 23.266 3.217 1 86.44 110 GLY A CA 1
ATOM 846 C C . GLY A 1 110 ? -13.914 22 3.869 1 86.44 110 GLY A C 1
ATOM 847 O O . GLY A 1 110 ? -14.195 21.734 5.039 1 86.44 110 GLY A O 1
ATOM 848 N N . LYS A 1 111 ? -13.125 21.266 3.102 1 91.31 111 LYS A N 1
ATOM 849 C CA . LYS A 1 111 ? -12.586 20.016 3.615 1 91.31 111 LYS A CA 1
ATOM 850 C C . LYS A 1 111 ? -11.781 20.25 4.891 1 91.31 111 LYS A C 1
ATOM 852 O O . LYS A 1 111 ? -11.898 19.484 5.852 1 91.31 111 LYS A O 1
ATOM 857 N N . THR A 1 112 ? -11.039 21.312 4.941 1 93.75 112 THR A N 1
ATOM 858 C CA . THR A 1 112 ? -10.18 21.578 6.09 1 93.75 112 THR A CA 1
ATOM 859 C C . THR A 1 112 ? -11.016 21.922 7.32 1 93.75 112 THR A C 1
ATOM 861 O O . THR A 1 112 ? -10.766 21.406 8.414 1 93.75 112 THR A O 1
ATOM 864 N N . HIS A 1 113 ? -11.984 22.797 7.164 1 94.06 113 HIS A N 1
ATOM 865 C CA . HIS A 1 113 ? -12.883 23.109 8.273 1 94.06 113 HIS A CA 1
ATOM 866 C C . HIS A 1 113 ? -13.602 21.859 8.773 1 94.06 113 HIS A C 1
ATOM 868 O O . HIS A 1 113 ? -13.695 21.625 9.977 1 94.06 113 HIS A O 1
ATOM 874 N N . THR A 1 114 ? -14.094 21.047 7.812 1 94.25 114 THR A N 1
ATOM 875 C CA . THR A 1 114 ? -14.789 19.812 8.156 1 94.25 114 THR A CA 1
ATOM 876 C C . THR A 1 114 ? -13.859 18.859 8.898 1 94.25 114 THR A C 1
ATOM 878 O O . THR A 1 114 ? -14.273 18.172 9.836 1 94.25 114 THR A O 1
ATOM 881 N N . PHE A 1 115 ? -12.617 18.844 8.5 1 96.75 115 PHE A N 1
ATOM 882 C CA . PHE A 1 115 ? -11.617 18 9.141 1 96.75 115 PHE A CA 1
ATOM 883 C C . PHE A 1 115 ? -11.43 18.391 10.602 1 96.75 115 PHE A C 1
ATOM 885 O O . PHE A 1 115 ? -11.562 17.562 11.5 1 96.75 115 PHE A O 1
ATOM 892 N N . PHE A 1 116 ? -11.156 19.688 10.859 1 97.25 116 PHE A N 1
ATOM 893 C CA . PHE A 1 116 ? -10.945 20.125 12.227 1 97.25 116 PHE A CA 1
ATOM 894 C C . PHE A 1 116 ? -12.188 19.906 13.078 1 97.25 116 PHE A C 1
ATOM 896 O O . PHE A 1 116 ? -12.094 19.484 14.234 1 97.25 116 PHE A O 1
ATOM 903 N N . THR A 1 117 ? -13.32 20.125 12.5 1 95.94 117 THR A N 1
ATOM 904 C CA . THR A 1 117 ? -14.578 19.922 13.211 1 95.94 117 THR A CA 1
ATOM 905 C C . THR A 1 117 ? -14.766 18.453 13.562 1 95.94 117 THR A C 1
ATOM 907 O O . THR A 1 117 ? -15.102 18.109 14.695 1 95.94 117 THR A O 1
ATOM 910 N N . ALA A 1 118 ? -14.5 17.578 12.609 1 96.94 118 ALA A N 1
ATOM 911 C CA . ALA A 1 118 ? -14.641 16.141 12.836 1 96.94 118 ALA A CA 1
ATOM 912 C C . ALA A 1 118 ? -13.672 15.664 13.906 1 96.94 118 ALA A C 1
ATOM 914 O O . ALA A 1 118 ? -14.047 14.898 14.797 1 96.94 118 ALA A O 1
ATOM 915 N N . VAL A 1 119 ? -12.453 16.094 13.797 1 98.19 119 VAL A N 1
ATOM 916 C CA . VAL A 1 119 ? -11.406 15.656 14.719 1 98.19 119 VAL A CA 1
ATOM 917 C C . VAL A 1 119 ? -11.766 16.078 16.141 1 98.19 119 VAL A C 1
ATOM 919 O O . VAL A 1 119 ? -11.586 15.305 17.094 1 98.19 119 VAL A O 1
ATOM 922 N N . ALA A 1 120 ? -12.25 17.312 16.312 1 98.19 120 ALA A N 1
ATOM 923 C CA . ALA A 1 120 ? -12.648 17.812 17.625 1 98.19 120 ALA A CA 1
ATOM 924 C C . ALA A 1 120 ? -13.695 16.891 18.266 1 98.19 120 ALA A C 1
ATOM 926 O O . ALA A 1 120 ? -13.672 16.656 19.469 1 98.19 120 ALA A O 1
ATOM 927 N N . ASP A 1 121 ? -14.531 16.406 17.406 1 97.06 121 ASP A N 1
ATOM 928 C CA . ASP A 1 121 ? -15.602 15.531 17.891 1 97.06 121 ASP A CA 1
ATOM 929 C C . ASP A 1 121 ? -15.094 14.102 18.094 1 97.06 121 ASP A C 1
ATOM 931 O O . ASP A 1 121 ? -15.336 13.492 19.141 1 97.06 121 ASP A O 1
ATOM 935 N N . LEU A 1 122 ? -14.406 13.516 17.156 1 97.19 122 LEU A N 1
ATOM 936 C CA . LEU A 1 122 ? -13.961 12.125 17.125 1 97.19 122 LEU A CA 1
ATOM 937 C C . LEU A 1 122 ? -13.062 11.82 18.328 1 97.19 122 LEU A C 1
ATOM 939 O O . LEU A 1 122 ? -13.094 10.719 18.875 1 97.19 122 LEU A O 1
ATOM 943 N N . TYR A 1 123 ? -12.25 12.836 18.703 1 97.94 123 TYR A N 1
ATOM 944 C CA . TYR A 1 123 ? -11.234 12.578 19.719 1 97.94 123 TYR A CA 1
ATOM 945 C C . TYR A 1 123 ? -11.5 13.398 20.984 1 97.94 123 TYR A C 1
ATOM 947 O O . TYR A 1 123 ? -10.578 13.672 21.766 1 97.94 123 TYR A O 1
ATOM 955 N N . ALA A 1 124 ? -12.727 13.812 21.203 1 97.06 124 ALA A N 1
ATOM 956 C CA . ALA A 1 124 ? -13.117 14.602 22.375 1 97.06 124 ALA A CA 1
ATOM 957 C C . ALA A 1 124 ? -12.766 13.883 23.672 1 97.06 124 ALA A C 1
ATOM 959 O O . ALA A 1 124 ? -12.375 14.508 24.656 1 97.06 124 ALA A O 1
ATOM 960 N N . ASP A 1 125 ? -12.812 12.516 23.656 1 96.56 125 ASP A N 1
ATOM 961 C CA . ASP A 1 125 ? -12.602 11.727 24.859 1 96.56 125 ASP A CA 1
ATOM 962 C C . ASP A 1 125 ? -11.117 11.453 25.094 1 96.56 125 ASP A C 1
ATOM 964 O O . ASP A 1 125 ? -10.703 11.094 26.188 1 96.56 125 ASP A O 1
ATOM 968 N N . ALA A 1 126 ? -10.336 11.578 24.109 1 96.56 126 ALA A N 1
ATOM 969 C CA . ALA A 1 126 ? -8.891 11.406 24.172 1 96.56 126 ALA A CA 1
ATOM 970 C C . ALA A 1 126 ? -8.18 12.461 23.328 1 96.56 126 ALA A C 1
ATOM 972 O O . ALA A 1 126 ? -7.605 12.141 22.281 1 96.56 126 ALA A O 1
ATOM 973 N N . PRO A 1 127 ? -8.164 13.617 23.828 1 97.81 127 PRO A N 1
ATOM 974 C CA . PRO A 1 127 ? -7.68 14.75 23.031 1 97.81 127 PRO A CA 1
ATOM 975 C C . PRO A 1 127 ? -6.188 14.656 22.719 1 97.81 127 PRO A C 1
ATOM 977 O O . PRO A 1 127 ? -5.43 14.055 23.484 1 97.81 127 PRO A O 1
ATOM 980 N N . TYR A 1 128 ? -5.809 15.188 21.641 1 98.56 128 TYR A N 1
ATOM 981 C CA . TYR A 1 128 ? -4.406 15.398 21.297 1 98.56 128 TYR A CA 1
ATOM 982 C C . TYR A 1 128 ? -3.914 16.75 21.812 1 98.56 128 TYR A C 1
ATOM 984 O O . TYR A 1 128 ? -4.715 17.594 22.219 1 98.56 128 TYR A O 1
ATOM 992 N N . ASP A 1 129 ? -2.611 16.844 21.938 1 98.69 129 ASP A N 1
ATOM 993 C CA . ASP A 1 129 ? -2.039 18.156 22.25 1 98.69 129 ASP A CA 1
ATOM 994 C C . ASP A 1 129 ? -1.986 19.031 21.016 1 98.69 129 ASP A C 1
ATOM 996 O O . ASP A 1 129 ? -2.244 20.234 21.078 1 98.69 129 ASP A O 1
ATOM 1000 N N . TYR A 1 130 ? -1.657 18.469 19.891 1 98.81 130 TYR A N 1
ATOM 1001 C CA . TYR A 1 130 ? -1.583 19.141 18.594 1 98.81 130 TYR A CA 1
ATOM 1002 C C . TYR A 1 130 ? -2.293 18.344 17.516 1 98.81 130 TYR A C 1
ATOM 1004 O O . TYR A 1 130 ? -2.264 17.109 17.531 1 98.81 130 TYR A O 1
ATOM 1012 N N . VAL A 1 131 ? -2.891 19.047 16.562 1 98.94 131 VAL A N 1
ATOM 1013 C CA . VAL A 1 131 ? -3.416 18.484 15.328 1 98.94 131 VAL A CA 1
ATOM 1014 C C . VAL A 1 131 ? -2.789 19.172 14.125 1 98.94 131 VAL A C 1
ATOM 1016 O O . VAL A 1 131 ? -2.871 20.406 14 1 98.94 131 VAL A O 1
ATOM 1019 N N . MET A 1 132 ? -2.172 18.438 13.359 1 98.88 132 MET A N 1
ATOM 1020 C CA . MET A 1 132 ? -1.582 18.953 12.125 1 98.88 132 MET A CA 1
ATOM 1021 C C . MET A 1 132 ? -2.422 18.562 10.914 1 98.88 132 MET A C 1
ATOM 1023 O O . MET A 1 132 ? -2.789 17.406 10.758 1 98.88 132 MET A O 1
ATOM 1027 N N . LYS A 1 133 ? -2.75 19.516 10.117 1 98.5 133 LYS A N 1
ATOM 1028 C CA . LYS A 1 133 ? -3.199 19.297 8.742 1 98.5 133 LYS A CA 1
ATOM 1029 C C . LYS A 1 133 ? -2.02 19.266 7.777 1 98.5 133 LYS A C 1
ATOM 1031 O O . LYS A 1 133 ? -1.161 20.141 7.801 1 98.5 133 LYS A O 1
ATOM 1036 N N . ALA A 1 134 ? -1.984 18.266 6.945 1 98.5 134 ALA A N 1
ATOM 1037 C CA . ALA A 1 134 ? -0.919 18.172 5.949 1 98.5 134 ALA A CA 1
ATOM 1038 C C . ALA A 1 134 ? -1.461 17.688 4.609 1 98.5 134 ALA A C 1
ATOM 1040 O O . ALA A 1 134 ? -2.459 16.969 4.559 1 98.5 134 ALA A O 1
ATOM 1041 N N . ASP A 1 135 ? -0.825 18.109 3.496 1 97.38 135 ASP A N 1
ATOM 1042 C CA . ASP A 1 135 ? -1.14 17.594 2.166 1 97.38 135 ASP A CA 1
ATOM 1043 C C . ASP A 1 135 ? -0.549 16.203 1.963 1 97.38 135 ASP A C 1
ATOM 1045 O O . ASP A 1 135 ? 0.262 15.742 2.77 1 97.38 135 ASP A O 1
ATOM 1049 N N . ASP A 1 136 ? -0.926 15.539 0.865 1 98 136 ASP A N 1
ATOM 1050 C CA . ASP A 1 136 ? -0.469 14.172 0.673 1 98 136 ASP A CA 1
ATOM 1051 C C . ASP A 1 136 ? 0.782 14.125 -0.202 1 98 136 ASP A C 1
ATOM 1053 O O . ASP A 1 136 ? 1.277 13.047 -0.53 1 98 136 ASP A O 1
ATOM 1057 N N . ASP A 1 137 ? 1.329 15.297 -0.601 1 98.31 137 ASP A N 1
ATOM 1058 C CA . ASP A 1 137 ? 2.586 15.344 -1.344 1 98.31 137 ASP A CA 1
ATOM 1059 C C . ASP A 1 137 ? 3.701 15.945 -0.497 1 98.31 137 ASP A C 1
ATOM 1061 O O . ASP A 1 137 ? 4.539 16.688 -1.007 1 98.31 137 ASP A O 1
ATOM 1065 N N . ILE A 1 138 ? 3.674 15.625 0.795 1 98.62 138 ILE A N 1
ATOM 1066 C CA . ILE A 1 138 ? 4.664 16.188 1.711 1 98.62 138 ILE A CA 1
ATOM 1067 C C . ILE A 1 138 ? 5.363 15.055 2.463 1 98.62 138 ILE A C 1
ATOM 1069 O O . ILE A 1 138 ? 4.711 14.141 2.975 1 98.62 138 ILE A O 1
ATOM 1073 N N . LEU A 1 139 ? 6.691 15.055 2.457 1 98.88 139 LEU A N 1
ATOM 1074 C CA . LEU A 1 139 ? 7.496 14.234 3.354 1 98.88 139 LEU A CA 1
ATOM 1075 C C . LEU A 1 139 ? 7.703 14.93 4.691 1 98.88 139 LEU A C 1
ATOM 1077 O O . LEU A 1 139 ? 8.266 16.031 4.746 1 98.88 139 LEU A O 1
ATOM 1081 N N . ILE A 1 140 ? 7.254 14.367 5.762 1 98.88 140 ILE A N 1
ATOM 1082 C CA . ILE A 1 140 ? 7.5 14.867 7.109 1 98.88 140 ILE A CA 1
ATOM 1083 C C . ILE A 1 140 ? 8.492 13.953 7.824 1 98.88 140 ILE A C 1
ATOM 1085 O O . ILE A 1 140 ? 8.297 12.742 7.887 1 98.88 140 ILE A O 1
ATOM 1089 N N . ARG A 1 141 ? 9.578 14.484 8.25 1 98.75 141 ARG A N 1
ATOM 1090 C CA . ARG A 1 141 ? 10.477 13.781 9.156 1 98.75 141 ARG A CA 1
ATOM 1091 C C . ARG A 1 141 ? 9.992 13.867 10.594 1 98.75 141 ARG A C 1
ATOM 1093 O O . ARG A 1 141 ? 10.18 14.891 11.258 1 98.75 141 ARG A O 1
ATOM 1100 N N . LEU A 1 142 ? 9.383 12.828 11.062 1 98.5 142 LEU A N 1
ATOM 1101 C CA . LEU A 1 142 ? 8.609 12.812 12.297 1 98.5 142 LEU A CA 1
ATOM 1102 C C . LEU A 1 142 ? 9.484 13.148 13.5 1 98.5 142 LEU A C 1
ATOM 1104 O O . LEU A 1 142 ? 9.102 13.961 14.344 1 98.5 142 LEU A O 1
ATOM 1108 N N . PRO A 1 143 ? 10.719 12.586 13.609 1 97.62 143 PRO A N 1
ATOM 1109 C CA . PRO A 1 143 ? 11.531 12.961 14.766 1 97.62 143 PRO A CA 1
ATOM 1110 C C . PRO A 1 143 ? 11.836 14.453 14.812 1 97.62 143 PRO A C 1
ATOM 1112 O O . PRO A 1 143 ? 11.781 15.062 15.883 1 97.62 143 PRO A O 1
ATOM 1115 N N . ALA A 1 144 ? 12.148 15.031 13.664 1 98.25 144 ALA A N 1
ATOM 1116 C CA . ALA A 1 144 ? 12.438 16.469 13.609 1 98.25 144 ALA A CA 1
ATOM 1117 C C . ALA A 1 144 ? 11.195 17.281 13.969 1 98.25 144 ALA A C 1
ATOM 1119 O O . ALA A 1 144 ? 11.289 18.281 14.688 1 98.25 144 ALA A O 1
ATOM 1120 N N . LEU A 1 145 ? 10.031 16.891 13.438 1 98.75 145 LEU A N 1
ATOM 1121 C CA . LEU A 1 145 ? 8.789 17.594 13.742 1 98.75 145 LEU A CA 1
ATOM 1122 C C . LEU A 1 145 ? 8.477 17.516 15.234 1 98.75 145 LEU A C 1
ATOM 1124 O O . LEU A 1 145 ? 8.133 18.531 15.852 1 98.75 145 LEU A O 1
ATOM 1128 N N . VAL A 1 146 ? 8.594 16.328 15.789 1 98.38 146 VAL A N 1
ATOM 1129 C CA . VAL A 1 146 ? 8.289 16.094 17.203 1 98.38 146 VAL A CA 1
ATOM 1130 C C . VAL A 1 146 ? 9.219 16.938 18.078 1 98.38 146 VAL A C 1
ATOM 1132 O O . VAL A 1 146 ? 8.781 17.562 19.047 1 98.38 146 VAL A O 1
ATOM 1135 N N . ALA A 1 147 ? 10.492 16.953 17.734 1 97.69 147 ALA A N 1
ATOM 1136 C CA . ALA A 1 147 ? 11.453 17.766 18.469 1 97.69 147 ALA A CA 1
ATOM 1137 C C . ALA A 1 147 ? 11.078 19.234 18.422 1 97.69 147 ALA A C 1
ATOM 1139 O O . ALA A 1 147 ? 11.109 19.938 19.438 1 97.69 147 ALA A O 1
ATOM 1140 N N . SER A 1 148 ? 10.719 19.703 17.297 1 98.25 148 SER A N 1
ATOM 1141 C CA . SER A 1 148 ? 10.367 21.109 17.109 1 98.25 148 SER A CA 1
ATOM 1142 C C . SER A 1 148 ? 9.094 21.469 17.875 1 98.25 148 SER A C 1
ATOM 1144 O O . SER A 1 148 ? 9.047 22.469 18.578 1 98.25 148 SER A O 1
ATOM 1146 N N . LEU A 1 149 ? 8.062 20.594 17.781 1 98.06 149 LEU A N 1
ATOM 1147 C CA . LEU A 1 149 ? 6.781 20.828 18.438 1 98.06 149 LEU A CA 1
ATOM 1148 C C . LEU A 1 149 ? 6.906 20.703 19.953 1 98.06 149 LEU A C 1
ATOM 1150 O O . LEU A 1 149 ? 6.164 21.328 20.703 1 98.06 149 LEU A O 1
ATOM 1154 N N . GLY A 1 150 ? 7.832 19.859 20.359 1 96.81 150 GLY A N 1
ATOM 1155 C CA . GLY A 1 150 ? 8.031 19.625 21.781 1 96.81 150 GLY A CA 1
ATOM 1156 C C . GLY A 1 150 ? 8.336 20.891 22.547 1 96.81 150 GLY A C 1
ATOM 1157 O O . GLY A 1 150 ? 8 21 23.734 1 96.81 150 GLY A O 1
ATOM 1158 N N . ALA A 1 151 ? 8.859 21.859 21.875 1 94.75 151 ALA A N 1
ATOM 1159 C CA . ALA A 1 151 ? 9.281 23.109 22.516 1 94.75 151 ALA A CA 1
ATOM 1160 C C . ALA A 1 151 ? 8.188 24.172 22.422 1 94.75 151 ALA A C 1
ATOM 1162 O O . ALA A 1 151 ? 8.344 25.281 22.938 1 94.75 151 ALA A O 1
ATOM 1163 N N . MET A 1 152 ? 7.055 23.859 21.828 1 96.75 152 MET A N 1
ATOM 1164 C CA . MET A 1 152 ? 6.008 24.828 21.562 1 96.75 152 MET A CA 1
ATOM 1165 C C . MET A 1 152 ? 4.957 24.828 22.672 1 96.75 152 MET A C 1
ATOM 1167 O O . MET A 1 152 ? 4.781 23.812 23.359 1 96.75 152 MET A O 1
ATOM 1171 N N . PRO A 1 153 ? 4.273 25.953 22.828 1 97.56 153 PRO A N 1
ATOM 1172 C CA . PRO A 1 153 ? 3.166 25.953 23.781 1 97.56 153 PRO A CA 1
ATOM 1173 C C . PRO A 1 153 ? 2.043 25 23.406 1 97.56 153 PRO A C 1
ATOM 1175 O O . PRO A 1 153 ? 1.791 24.781 22.219 1 97.56 153 PRO A O 1
ATOM 1178 N N . ARG A 1 154 ? 1.347 24.531 24.391 1 97.56 154 ARG A N 1
ATOM 1179 C CA . ARG A 1 154 ? 0.265 23.562 24.156 1 97.56 154 ARG A CA 1
ATOM 1180 C C . ARG A 1 154 ? -1.072 24.281 24 1 97.56 154 ARG A C 1
ATOM 1182 O O . ARG A 1 154 ? -2.107 23.641 23.812 1 97.56 154 ARG A O 1
ATOM 1189 N N . GLU A 1 155 ? -0.991 25.609 24.031 1 98.19 155 GLU A N 1
ATOM 1190 C CA . GLU A 1 155 ? -2.205 26.406 23.938 1 98.19 155 GLU A CA 1
ATOM 1191 C C . GLU A 1 155 ? -2.047 27.547 22.938 1 98.19 155 GLU A C 1
ATOM 1193 O O . GLU A 1 155 ? -0.987 28.172 22.859 1 98.19 155 GLU A O 1
ATOM 1198 N N . ASP A 1 156 ? -3.174 27.766 22.25 1 98.69 156 ASP A N 1
ATOM 1199 C CA . ASP A 1 156 ? -3.275 28.875 21.297 1 98.69 156 ASP A CA 1
ATOM 1200 C C . ASP A 1 156 ? -2.104 28.875 20.328 1 98.69 156 ASP A C 1
ATOM 1202 O O . ASP A 1 156 ? -1.569 29.938 19.984 1 98.69 156 ASP A O 1
ATOM 1206 N N . MET A 1 157 ? -1.704 27.734 19.969 1 98.62 157 MET A N 1
ATOM 1207 C CA . MET A 1 157 ? -0.497 27.562 19.172 1 98.62 157 MET A CA 1
ATOM 1208 C C . MET A 1 157 ? -0.845 27.375 17.703 1 98.62 157 MET A C 1
ATOM 1210 O O . MET A 1 157 ? -1.766 26.641 17.359 1 98.62 157 MET A O 1
ATOM 1214 N N . TYR A 1 158 ? -0.213 28.109 16.828 1 98.75 158 TYR A N 1
ATOM 1215 C CA . TYR A 1 158 ? -0.298 28.062 15.367 1 98.75 158 TYR A CA 1
ATOM 1216 C C . TYR A 1 158 ? 1.084 27.906 14.742 1 98.75 158 TYR A C 1
ATOM 1218 O O . TYR A 1 158 ? 1.878 28.859 14.734 1 98.75 158 TYR A O 1
ATOM 1226 N N . TYR A 1 159 ? 1.388 26.688 14.273 1 98.75 159 TYR A N 1
ATOM 1227 C CA . TYR A 1 159 ? 2.719 26.25 13.859 1 98.75 159 TYR A CA 1
ATOM 1228 C C . TYR A 1 159 ? 2.746 25.922 12.367 1 98.75 159 TYR A C 1
ATOM 1230 O O . TYR A 1 159 ? 1.854 25.234 11.859 1 98.75 159 TYR A O 1
ATOM 1238 N N . GLY A 1 160 ? 3.738 26.359 11.609 1 98.5 160 GLY A N 1
ATOM 1239 C CA . GLY A 1 160 ? 3.879 25.984 10.211 1 98.5 160 GLY A CA 1
ATOM 1240 C C . GLY A 1 160 ? 4.898 26.828 9.469 1 98.5 160 GLY A C 1
ATOM 1241 O O . GLY A 1 160 ? 5.809 27.391 10.078 1 98.5 160 GLY A O 1
ATOM 1242 N N . ALA A 1 161 ? 4.852 26.781 8.156 1 98.19 161 ALA A N 1
ATOM 1243 C CA . ALA A 1 161 ? 5.66 27.641 7.297 1 98.19 161 ALA A CA 1
ATOM 1244 C C . ALA A 1 161 ? 4.902 28.906 6.922 1 98.19 161 ALA A C 1
ATOM 1246 O O . ALA A 1 161 ? 3.908 28.859 6.191 1 98.19 161 ALA A O 1
ATOM 1247 N N . THR A 1 162 ? 5.449 30.016 7.301 1 97.25 162 THR A N 1
ATOM 1248 C CA . THR A 1 162 ? 4.734 31.281 7.172 1 97.25 162 THR A CA 1
ATOM 1249 C C . THR A 1 162 ? 4.648 31.719 5.711 1 97.25 162 THR A C 1
ATOM 1251 O O . THR A 1 162 ? 5.629 31.594 4.969 1 97.25 162 THR A O 1
ATOM 1254 N N . ILE A 1 163 ? 3.506 32.188 5.391 1 96.25 163 ILE A N 1
ATOM 1255 C CA . ILE A 1 163 ? 3.254 32.875 4.125 1 96.25 163 ILE A CA 1
ATOM 1256 C C . ILE A 1 163 ? 3.047 34.344 4.379 1 96.25 163 ILE A C 1
ATOM 1258 O O . ILE A 1 163 ? 2.357 34.75 5.324 1 96.25 163 ILE A O 1
ATOM 1262 N N . PRO A 1 164 ? 3.572 35.219 3.475 1 95.62 164 PRO A N 1
ATOM 1263 C CA . PRO A 1 164 ? 4.227 34.938 2.197 1 95.62 164 PRO A CA 1
ATOM 1264 C C . PRO A 1 164 ? 5.594 34.281 2.373 1 95.62 164 PRO A C 1
ATOM 1266 O O . PRO A 1 164 ? 6.184 34.344 3.455 1 95.62 164 PRO A O 1
ATOM 1269 N N . CYS A 1 165 ? 6.047 33.719 1.327 1 94.75 165 CYS A N 1
ATOM 1270 C CA . CYS A 1 165 ? 7.254 32.875 1.344 1 94.75 165 CYS A CA 1
ATOM 1271 C C . CYS A 1 165 ? 8.469 33.719 1.753 1 94.75 165 CYS A C 1
ATOM 1273 O O . CYS A 1 165 ? 9.398 33.188 2.377 1 94.75 165 CYS A O 1
ATOM 1275 N N . ASN A 1 166 ? 8.484 34.938 1.464 1 92.12 166 ASN A N 1
ATOM 1276 C CA . ASN A 1 166 ? 9.656 35.781 1.701 1 92.12 166 ASN A CA 1
ATOM 1277 C C . ASN A 1 166 ? 9.664 36.344 3.115 1 92.12 166 ASN A C 1
ATOM 1279 O O . ASN A 1 166 ? 10.562 37.094 3.482 1 92.12 166 ASN A O 1
ATOM 1283 N N . SER A 1 167 ? 8.68 36.062 3.938 1 94.56 167 SER A N 1
ATOM 1284 C CA . SER A 1 167 ? 8.633 36.5 5.32 1 94.56 167 SER A CA 1
ATOM 1285 C C . SER A 1 167 ? 8.992 35.406 6.293 1 94.56 167 SER A C 1
ATOM 1287 O O . SER A 1 167 ? 8.547 34.25 6.125 1 94.56 167 SER A O 1
ATOM 1289 N N . MET A 1 168 ? 9.789 35.719 7.324 1 96 168 MET A N 1
ATOM 1290 C CA . MET A 1 168 ? 10.125 34.781 8.391 1 96 168 MET A CA 1
ATOM 1291 C C . MET A 1 168 ? 9.336 35.094 9.656 1 96 168 MET A C 1
ATOM 1293 O O . MET A 1 168 ? 9.445 34.375 10.656 1 96 168 MET A O 1
ATOM 1297 N N . ASP A 1 169 ? 8.531 36.125 9.625 1 96.25 169 ASP A N 1
ATOM 1298 C CA . ASP A 1 169 ? 7.73 36.562 10.766 1 96.25 169 ASP A CA 1
ATOM 1299 C C . ASP A 1 169 ? 6.441 35.75 10.867 1 96.25 169 ASP A C 1
ATOM 1301 O O . ASP A 1 169 ? 5.535 35.906 10.047 1 96.25 169 ASP A O 1
ATOM 1305 N N . PRO A 1 170 ? 6.336 34.938 11.906 1 95.81 170 PRO A N 1
ATOM 1306 C CA . PRO A 1 170 ? 5.125 34.125 12.016 1 95.81 170 PRO A CA 1
ATOM 1307 C C . PRO A 1 170 ? 3.871 34.969 12.266 1 95.81 170 PRO A C 1
ATOM 1309 O O . PRO A 1 170 ? 2.754 34.469 12.133 1 95.81 170 PRO A O 1
ATOM 1312 N N . GLY A 1 171 ? 4.074 36.125 12.672 1 93.25 171 GLY A N 1
ATOM 1313 C CA . GLY A 1 171 ? 2.947 37 12.93 1 93.25 171 GLY A CA 1
ATOM 1314 C C . GLY A 1 171 ? 2.363 37.625 11.664 1 93.25 171 GLY A C 1
ATOM 1315 O O . GLY A 1 171 ? 1.274 38.188 11.695 1 93.25 171 GLY A O 1
ATOM 1316 N N . ARG A 1 172 ? 3.107 37.438 10.664 1 88.94 172 ARG A N 1
ATOM 1317 C CA . ARG A 1 172 ? 2.66 37.969 9.383 1 88.94 172 ARG A CA 1
ATOM 1318 C C . ARG A 1 172 ? 1.94 36.906 8.562 1 88.94 172 ARG A C 1
ATOM 1320 O O . ARG A 1 172 ? 2.404 35.75 8.469 1 88.94 172 ARG A O 1
ATOM 1327 N N . GLY A 1 173 ? 0.73 37.188 8.156 1 93.5 173 GLY A N 1
ATOM 1328 C CA . GLY A 1 173 ? 0.034 36.312 7.223 1 93.5 173 GLY A CA 1
ATOM 1329 C C . GLY A 1 173 ? -0.52 35.062 7.879 1 93.5 173 GLY A C 1
ATOM 1330 O O . GLY A 1 173 ? -1.243 35.156 8.875 1 93.5 173 GLY A O 1
ATOM 1331 N N . TYR A 1 174 ? -0.269 33.906 7.227 1 97.38 174 TYR A N 1
ATOM 1332 C CA . TYR A 1 174 ? -0.8 32.625 7.676 1 97.38 174 TYR A CA 1
ATOM 1333 C C . TYR A 1 174 ? 0.176 31.5 7.371 1 97.38 174 TYR A C 1
ATOM 1335 O O . TYR A 1 174 ? 1.24 31.719 6.789 1 97.38 174 TYR A O 1
ATOM 1343 N N . MET A 1 175 ? -0.024 30.312 7.922 1 98.19 175 MET A N 1
ATOM 1344 C CA . MET A 1 175 ? 0.852 29.172 7.684 1 98.19 175 MET A CA 1
ATOM 1345 C C . MET A 1 175 ? 0.463 28.453 6.398 1 98.19 175 MET A C 1
ATOM 1347 O O . MET A 1 175 ? -0.723 28.281 6.109 1 98.19 175 MET A O 1
ATOM 1351 N N . SER A 1 176 ? 1.417 28 5.668 1 97.31 176 SER A N 1
ATOM 1352 C CA . SER A 1 176 ? 1.276 27.359 4.363 1 97.31 176 SER A CA 1
ATOM 1353 C C . SER A 1 176 ? 0.396 26.109 4.445 1 97.31 176 SER A C 1
ATOM 1355 O O . SER A 1 176 ? 0.503 25.328 5.395 1 97.31 176 SER A O 1
ATOM 1357 N N . GLY A 1 177 ? -0.312 25.859 3.352 1 96.62 177 GLY A N 1
ATOM 1358 C CA . GLY A 1 177 ? -1.218 24.734 3.244 1 96.62 177 GLY A CA 1
ATOM 1359 C C . GLY A 1 177 ? -0.499 23.391 3.137 1 96.62 177 GLY A C 1
ATOM 1360 O O . GLY A 1 177 ? -1.12 22.344 3.254 1 96.62 177 GLY A O 1
ATOM 1361 N N . MET A 1 178 ? 0.815 23.516 2.943 1 97.31 178 MET A N 1
ATOM 1362 C CA . MET A 1 178 ? 1.565 22.266 2.875 1 97.31 178 MET A CA 1
ATOM 1363 C C . MET A 1 178 ? 1.343 21.422 4.129 1 97.31 178 MET A C 1
ATOM 1365 O O . MET A 1 178 ? 1.193 20.203 4.047 1 97.31 178 MET A O 1
ATOM 1369 N N . GLY A 1 179 ? 1.319 22.125 5.246 1 98.19 179 GLY A N 1
ATOM 1370 C CA . GLY A 1 179 ? 1.108 21.531 6.555 1 98.19 179 GLY A CA 1
ATOM 1371 C C . GLY A 1 179 ? 1.276 22.516 7.695 1 98.19 179 GLY A C 1
ATOM 1372 O O . GLY A 1 179 ? 2.205 23.328 7.688 1 98.19 179 GLY A O 1
ATOM 1373 N N . TYR A 1 180 ? 0.353 22.516 8.578 1 98.75 180 TYR A N 1
ATOM 1374 C CA . TYR A 1 180 ? 0.432 23.344 9.773 1 98.75 180 TYR A CA 1
ATOM 1375 C C . TYR A 1 180 ? -0.271 22.672 10.953 1 98.75 180 TYR A C 1
ATOM 1377 O O . TYR A 1 180 ? -1.114 21.781 10.758 1 98.75 180 TYR A O 1
ATOM 1385 N N . ALA A 1 181 ? 0.088 23.031 12.141 1 98.88 181 ALA A N 1
ATOM 1386 C CA . ALA A 1 181 ? -0.446 22.422 13.359 1 98.88 181 ALA A CA 1
ATOM 1387 C C . ALA A 1 181 ? -1.131 23.469 14.242 1 98.88 181 ALA A C 1
ATOM 1389 O O . ALA A 1 181 ? -0.665 24.594 14.352 1 98.88 181 ALA A O 1
ATOM 1390 N N . LEU A 1 182 ? -2.197 23.078 14.797 1 98.88 182 LEU A N 1
ATOM 1391 C CA . LEU A 1 182 ? -2.92 23.828 15.82 1 98.88 182 LEU A CA 1
ATOM 1392 C C . LEU A 1 182 ? -2.908 23.078 17.141 1 98.88 182 LEU A C 1
ATOM 1394 O O . LEU A 1 182 ? -2.969 21.844 17.172 1 98.88 182 LEU A O 1
ATOM 1398 N N . SER A 1 183 ? -2.768 23.828 18.219 1 98.88 183 SER A N 1
ATOM 1399 C CA . SER A 1 183 ? -3.045 23.203 19.516 1 98.88 183 SER A CA 1
ATOM 1400 C C . SER A 1 183 ? -4.504 22.766 19.609 1 98.88 183 SER A C 1
ATOM 1402 O O . SER A 1 183 ? -5.367 23.312 18.922 1 98.88 183 SER A O 1
ATOM 1404 N N . TRP A 1 184 ? -4.762 21.812 20.469 1 98.75 184 TRP A N 1
ATOM 1405 C CA . TRP A 1 184 ? -6.074 21.188 20.594 1 98.75 184 TRP A CA 1
ATOM 1406 C C . TRP A 1 184 ? -7.148 22.234 20.875 1 98.75 184 TRP A C 1
ATOM 1408 O O . TRP A 1 184 ? -8.25 22.172 20.328 1 98.75 184 TRP A O 1
ATOM 1418 N N . ASP A 1 185 ? -6.875 23.219 21.75 1 98.62 185 ASP A N 1
ATOM 1419 C CA . ASP A 1 185 ? -7.859 24.25 22.094 1 98.62 185 ASP A CA 1
ATOM 1420 C C . ASP A 1 185 ? -8.297 25.016 20.844 1 98.62 185 ASP A C 1
ATOM 1422 O O . ASP A 1 185 ? -9.461 25.391 20.719 1 98.62 185 ASP A O 1
ATOM 1426 N N . LEU A 1 186 ? -7.371 25.266 19.938 1 98.69 186 LEU A N 1
ATOM 1427 C CA . LEU A 1 186 ? -7.719 25.953 18.688 1 98.69 186 LEU A CA 1
ATOM 1428 C C . LEU A 1 186 ? -8.578 25.062 17.797 1 98.69 186 LEU A C 1
ATOM 1430 O O . LEU A 1 186 ? -9.477 25.547 17.109 1 98.69 186 LEU A O 1
ATOM 1434 N N . VAL A 1 187 ? -8.258 23.75 17.719 1 98.62 187 VAL A N 1
ATOM 1435 C CA . VAL A 1 187 ? -9.07 22.812 16.969 1 98.62 187 VAL A CA 1
ATOM 1436 C C . VAL A 1 187 ? -10.508 22.828 17.469 1 98.62 187 VAL A C 1
ATOM 1438 O O . VAL A 1 187 ? -11.453 22.922 16.688 1 98.62 187 VAL A O 1
ATOM 1441 N N . GLN A 1 188 ? -10.68 22.781 18.75 1 98.06 188 GLN A N 1
ATOM 1442 C CA . GLN A 1 188 ? -12 22.844 19.344 1 98.06 188 GLN A CA 1
ATOM 1443 C C . GLN A 1 188 ? -12.688 24.172 19.047 1 98.06 188 GLN A C 1
ATOM 1445 O O . GLN A 1 188 ? -13.883 24.219 18.75 1 98.06 188 GLN A O 1
ATOM 1450 N N . TRP A 1 189 ? -11.922 25.203 19.172 1 98.06 189 TRP A N 1
ATOM 1451 C CA . TRP A 1 189 ? -12.477 26.531 18.906 1 98.06 189 TRP A CA 1
ATOM 1452 C C . TRP A 1 189 ? -12.992 26.625 17.484 1 98.06 189 TRP A C 1
ATOM 1454 O O . TRP A 1 189 ? -14.109 27.109 17.25 1 98.06 189 TRP A O 1
ATOM 1464 N N . VAL A 1 190 ? -12.195 26.188 16.484 1 96.62 190 VAL A N 1
ATOM 1465 C CA . VAL A 1 190 ? -12.594 26.219 15.086 1 96.62 190 VAL A CA 1
ATOM 1466 C C . VAL A 1 190 ? -13.922 25.484 14.906 1 96.62 190 VAL A C 1
ATOM 1468 O O . VAL A 1 190 ? -14.797 25.953 14.18 1 96.62 190 VAL A O 1
ATOM 1471 N N . ALA A 1 191 ? -14.031 24.359 15.539 1 94.38 191 ALA A N 1
ATOM 1472 C CA . ALA A 1 191 ? -15.234 23.531 15.438 1 94.38 191 ALA A CA 1
ATOM 1473 C C . ALA A 1 191 ? -16.469 24.281 15.945 1 94.38 191 ALA A C 1
ATOM 1475 O O . ALA A 1 191 ? -17.578 24.078 15.461 1 94.38 191 ALA A O 1
ATOM 1476 N N . GLY A 1 192 ? -16.297 25.172 16.875 1 92.75 192 GLY A N 1
ATOM 1477 C CA . GLY A 1 192 ? -17.406 25.844 17.516 1 92.75 192 GLY A CA 1
ATOM 1478 C C . GLY A 1 192 ? -17.578 27.281 17.078 1 92.75 192 GLY A C 1
ATOM 1479 O O . GLY A 1 192 ? -18.531 27.953 17.453 1 92.75 192 GLY A O 1
ATOM 1480 N N . ALA A 1 193 ? -16.703 27.75 16.297 1 90.56 193 ALA A N 1
ATOM 1481 C CA . ALA A 1 193 ? -16.656 29.188 15.977 1 90.56 193 ALA A CA 1
ATOM 1482 C C . ALA A 1 193 ? -17.469 29.484 14.727 1 90.56 193 ALA A C 1
ATOM 1484 O O . ALA A 1 193 ? -16.984 30.156 13.812 1 90.56 193 ALA A O 1
ATOM 1485 N N . GLY A 1 194 ? -18.641 29.047 14.727 1 87.5 194 GLY A N 1
ATOM 1486 C CA . GLY A 1 194 ? -19.516 29.219 13.578 1 87.5 194 GLY A CA 1
ATOM 1487 C C . GLY A 1 194 ? -19.625 30.656 13.125 1 87.5 194 GLY A C 1
ATOM 1488 O O . GLY A 1 194 ? -19.641 30.938 11.922 1 87.5 194 GLY A O 1
ATOM 1489 N N . GLU A 1 195 ? -19.672 31.609 14.031 1 88 195 GLU A N 1
ATOM 1490 C CA . GLU A 1 195 ? -19.812 33.031 13.711 1 88 195 GLU A CA 1
ATOM 1491 C C . GLU A 1 195 ? -18.609 33.531 12.922 1 88 195 GLU A C 1
ATOM 1493 O O . GLU A 1 195 ? -18.75 34.438 12.078 1 88 195 GLU A O 1
ATOM 1498 N N . VAL A 1 196 ? -17.469 32.969 13.18 1 89 196 VAL A N 1
ATOM 1499 C CA . VAL A 1 196 ? -16.234 33.375 12.539 1 89 196 VAL A CA 1
ATOM 1500 C C . VAL A 1 196 ? -16.031 32.625 11.234 1 89 196 VAL A C 1
ATOM 1502 O O . VAL A 1 196 ? -15.602 33.188 10.234 1 89 196 VAL A O 1
ATOM 1505 N N . THR A 1 197 ? -16.406 31.344 11.234 1 87.06 197 THR A N 1
ATOM 1506 C CA . THR A 1 197 ? -16.031 30.469 10.117 1 87.06 197 THR A CA 1
ATOM 1507 C C . THR A 1 197 ? -17.125 30.484 9.047 1 87.06 197 THR A C 1
ATOM 1509 O O . THR A 1 197 ? -16.859 30.156 7.887 1 87.06 197 THR A O 1
ATOM 1512 N N . ARG A 1 198 ? -18.281 30.844 9.383 1 82.94 198 ARG A N 1
ATOM 1513 C CA . ARG A 1 198 ? -19.375 30.828 8.43 1 82.94 198 ARG A CA 1
ATOM 1514 C C . ARG A 1 198 ? -19.078 31.703 7.219 1 82.94 198 ARG A C 1
ATOM 1516 O O . ARG A 1 198 ? -18.656 32.844 7.367 1 82.94 198 ARG A O 1
ATOM 1523 N N . GLY A 1 199 ? -19.297 31.141 6.035 1 78.62 199 GLY A N 1
ATOM 1524 C CA . GLY A 1 199 ? -19.047 31.859 4.801 1 78.62 199 GLY A CA 1
ATOM 1525 C C . GLY A 1 199 ? -17.578 31.953 4.457 1 78.62 199 GLY A C 1
ATOM 1526 O O . GLY A 1 199 ? -17.203 32.531 3.434 1 78.62 199 GLY A O 1
ATOM 1527 N N . ARG A 1 200 ? -16.719 31.484 5.344 1 82.44 200 ARG A N 1
ATOM 1528 C CA . ARG A 1 200 ? -15.281 31.562 5.145 1 82.44 200 ARG A CA 1
ATOM 1529 C C . ARG A 1 200 ? -14.672 30.156 5.086 1 82.44 200 ARG A C 1
ATOM 1531 O O . ARG A 1 200 ? -13.633 29.906 5.703 1 82.44 200 ARG A O 1
ATOM 1538 N N . THR A 1 201 ? -15.383 29.297 4.488 1 79.69 201 THR A N 1
ATOM 1539 C CA . THR A 1 201 ? -14.867 27.938 4.457 1 79.69 201 THR A CA 1
ATOM 1540 C C . THR A 1 201 ? -14.484 27.531 3.035 1 79.69 201 THR A C 1
ATOM 1542 O O . THR A 1 201 ? -13.969 26.438 2.814 1 79.69 201 THR A O 1
ATOM 1545 N N . VAL A 1 202 ? -14.781 28.5 2.062 1 78.56 202 VAL A N 1
ATOM 1546 C CA . VAL A 1 202 ? -14.5 28.203 0.662 1 78.56 202 VAL A CA 1
ATOM 1547 C C . VAL A 1 202 ? -13.328 29.062 0.177 1 78.56 202 VAL A C 1
ATOM 1549 O O . VAL A 1 202 ? -13.297 30.266 0.423 1 78.56 202 VAL A O 1
ATOM 1552 N N . GLY A 1 203 ? -12.359 28.438 -0.444 1 82.62 203 GLY A N 1
ATOM 1553 C CA . GLY A 1 203 ? -11.141 29.125 -0.875 1 82.62 203 GLY A CA 1
ATOM 1554 C C . GLY A 1 203 ? -9.875 28.406 -0.434 1 82.62 203 GLY A C 1
ATOM 1555 O O . GLY A 1 203 ? -9.93 27.281 0.062 1 82.62 203 GLY A O 1
ATOM 1556 N N . PRO A 1 204 ? -8.703 29.094 -0.735 1 88.75 204 PRO A N 1
ATOM 1557 C CA . PRO A 1 204 ? -7.473 28.484 -0.234 1 88.75 204 PRO A CA 1
ATOM 1558 C C . PRO A 1 204 ? -7.516 28.203 1.269 1 88.75 204 PRO A C 1
ATOM 1560 O O . PRO A 1 204 ? -7.602 29.156 2.064 1 88.75 204 PRO A O 1
ATOM 1563 N N . GLU A 1 205 ? -7.465 26.969 1.592 1 92.44 205 GLU A N 1
ATOM 1564 C CA . GLU A 1 205 ? -7.82 26.531 2.938 1 92.44 205 GLU A CA 1
ATOM 1565 C C . GLU A 1 205 ? -6.855 27.094 3.977 1 92.44 205 GLU A C 1
ATOM 1567 O O . GLU A 1 205 ? -7.258 27.406 5.102 1 92.44 205 GLU A O 1
ATOM 1572 N N . ASP A 1 206 ? -5.551 27.266 3.676 1 94.69 206 ASP A N 1
ATOM 1573 C CA . ASP A 1 206 ? -4.57 27.75 4.637 1 94.69 206 ASP A CA 1
ATOM 1574 C C . ASP A 1 206 ? -4.785 29.25 4.918 1 94.69 206 ASP A C 1
ATOM 1576 O O . ASP A 1 206 ? -4.711 29.672 6.07 1 94.69 206 ASP A O 1
ATOM 1580 N N . ARG A 1 207 ? -5.141 29.969 3.867 1 94.19 207 ARG A N 1
ATOM 1581 C CA . ARG A 1 207 ? -5.488 31.375 4.055 1 94.19 207 ARG A CA 1
ATOM 1582 C C . ARG A 1 207 ? -6.727 31.516 4.934 1 94.19 207 ARG A C 1
ATOM 1584 O O . ARG A 1 207 ? -6.789 32.406 5.789 1 94.19 207 ARG A O 1
ATOM 1591 N N . MET A 1 208 ? -7.66 30.703 4.734 1 93.94 208 MET A N 1
ATOM 1592 C CA . MET A 1 208 ? -8.891 30.734 5.523 1 93.94 208 MET A CA 1
ATOM 1593 C C . MET A 1 208 ? -8.602 30.438 6.992 1 93.94 208 MET A C 1
ATOM 1595 O O . MET A 1 208 ? -9.125 31.125 7.879 1 93.94 208 MET A O 1
ATOM 1599 N N . THR A 1 209 ? -7.777 29.469 7.23 1 95.75 209 THR A N 1
ATOM 1600 C CA . THR A 1 209 ? -7.414 29.156 8.609 1 95.75 209 THR A CA 1
ATOM 1601 C C . THR A 1 209 ? -6.754 30.359 9.281 1 95.75 209 THR A C 1
ATOM 1603 O O . THR A 1 209 ? -7.094 30.703 10.414 1 95.75 209 THR A O 1
ATOM 1606 N N . GLY A 1 210 ? -5.812 30.969 8.586 1 95.75 210 GLY A N 1
ATOM 1607 C CA . GLY A 1 210 ? -5.203 32.188 9.094 1 95.75 210 GLY A CA 1
ATOM 1608 C C . GLY A 1 210 ? -6.215 33.281 9.391 1 95.75 210 GLY A C 1
ATOM 1609 O O . GLY A 1 210 ? -6.117 33.969 10.414 1 95.75 210 GLY A O 1
ATOM 1610 N N . GLU A 1 211 ? -7.148 33.406 8.516 1 94.44 211 GLU A N 1
ATOM 1611 C CA . GLU A 1 211 ? -8.18 34.438 8.664 1 94.44 211 GLU A CA 1
ATOM 1612 C C . GLU A 1 211 ? -9.07 34.156 9.867 1 94.44 211 GLU A C 1
ATOM 1614 O O . GLU A 1 211 ? -9.414 35.062 10.625 1 94.44 211 GLU A O 1
ATOM 1619 N N . TRP A 1 212 ? -9.492 32.875 10.023 1 96.31 212 TRP A N 1
ATOM 1620 C CA . TRP A 1 212 ? -10.289 32.5 11.195 1 96.31 212 TRP A CA 1
ATOM 1621 C C . TRP A 1 212 ? -9.594 32.938 12.484 1 96.31 212 TRP A C 1
ATOM 1623 O O . TRP A 1 212 ? -10.203 33.531 13.352 1 96.31 212 TRP A O 1
ATOM 1633 N N . LEU A 1 213 ? -8.336 32.594 12.594 1 96.88 213 LEU A N 1
ATOM 1634 C CA . LEU A 1 213 ? -7.578 32.875 13.812 1 96.88 213 LEU A CA 1
ATOM 1635 C C . LEU A 1 213 ? -7.414 34.375 14.047 1 96.88 213 LEU A C 1
ATOM 1637 O O . LEU A 1 213 ? -7.52 34.844 15.18 1 96.88 213 LEU A O 1
ATOM 1641 N N . ARG A 1 214 ? -7.156 35.062 12.977 1 95.12 214 ARG A N 1
ATOM 1642 C CA . ARG A 1 214 ? -7.004 36.531 13.078 1 95.12 214 ARG A CA 1
ATOM 1643 C C . ARG A 1 214 ? -8.297 37.188 13.562 1 95.12 214 ARG A C 1
ATOM 1645 O O . ARG A 1 214 ? -8.281 37.938 14.523 1 95.12 214 ARG A O 1
ATOM 1652 N N . VAL A 1 215 ? -9.375 36.875 12.93 1 94.56 215 VAL A N 1
ATOM 1653 C CA . VAL A 1 215 ? -10.672 37.5 13.242 1 94.56 215 VAL A CA 1
ATOM 1654 C C . VAL A 1 215 ? -11.102 37.062 14.648 1 94.56 215 VAL A C 1
ATOM 1656 O O . VAL A 1 215 ? -11.656 37.875 15.398 1 94.56 215 VAL A O 1
ATOM 1659 N N . GLY A 1 216 ? -10.828 35.844 14.984 1 95.69 216 GLY A N 1
ATOM 1660 C CA . GLY A 1 216 ? -11.211 35.312 16.281 1 95.69 216 GLY A CA 1
ATOM 1661 C C . GLY A 1 216 ? -10.281 35.75 17.406 1 95.69 216 GLY A C 1
ATOM 1662 O O . GLY A 1 216 ? -10.562 35.531 18.578 1 95.69 216 GLY A O 1
ATOM 1663 N N . GLY A 1 217 ? -9.164 36.406 17.125 1 96.44 217 GLY A N 1
ATOM 1664 C CA . GLY A 1 217 ? -8.18 36.781 18.125 1 96.44 217 GLY A CA 1
ATOM 1665 C C . GLY A 1 217 ? -7.484 35.594 18.75 1 96.44 217 GLY A C 1
ATOM 1666 O O . GLY A 1 217 ? -7.266 35.562 19.969 1 96.44 217 GLY A O 1
ATOM 1667 N N . LYS A 1 218 ? -7.262 34.594 17.969 1 97.81 218 LYS A N 1
ATOM 1668 C CA . LYS A 1 218 ? -6.652 33.344 18.406 1 97.81 218 LYS A CA 1
ATOM 1669 C C . LYS A 1 218 ? -5.328 33.094 17.703 1 97.81 218 LYS A C 1
ATOM 1671 O O . LYS A 1 218 ? -4.953 33.812 16.781 1 97.81 218 LYS A O 1
ATOM 1676 N N . GLY A 1 219 ? -4.656 32.094 18.109 1 97.75 219 GLY A N 1
ATOM 1677 C CA . GLY A 1 219 ? -3.402 31.703 17.484 1 97.75 219 GLY A CA 1
ATOM 1678 C C . GLY A 1 219 ? -2.283 32.688 17.719 1 97.75 219 GLY A C 1
ATOM 1679 O O . GLY A 1 219 ? -1.576 33.094 16.781 1 97.75 219 GLY A O 1
ATOM 1680 N N . LYS A 1 220 ? -2.166 33.188 18.875 1 97.44 220 LYS A N 1
ATOM 1681 C CA . LYS A 1 220 ? -1.191 34.219 19.188 1 97.44 220 LYS A CA 1
ATOM 1682 C C . LYS A 1 220 ? 0.204 33.625 19.375 1 97.44 220 LYS A C 1
ATOM 1684 O O . LYS A 1 220 ? 1.207 34.312 19.156 1 97.44 220 LYS A O 1
ATOM 1689 N N . ASN A 1 221 ? 0.272 32.406 19.859 1 98.12 221 ASN A N 1
ATOM 1690 C CA . ASN A 1 221 ? 1.545 31.688 19.906 1 98.12 221 ASN A CA 1
ATOM 1691 C C . ASN A 1 221 ? 1.893 31.078 18.547 1 98.12 221 ASN A C 1
ATOM 1693 O O . ASN A 1 221 ? 1.506 29.938 18.266 1 98.12 221 ASN A O 1
ATOM 1697 N N . ARG A 1 222 ? 2.598 31.859 17.75 1 97.94 222 ARG A N 1
ATOM 1698 C CA . ARG A 1 222 ? 2.906 31.469 16.375 1 97.94 222 ARG A CA 1
ATOM 1699 C C . ARG A 1 222 ? 4.375 31.078 16.234 1 97.94 222 ARG A C 1
ATOM 1701 O O . ARG A 1 222 ? 5.246 31.703 16.844 1 97.94 222 ARG A O 1
ATOM 1708 N N . PHE A 1 223 ? 4.617 30.094 15.43 1 98.12 223 PHE A N 1
ATOM 1709 C CA . PHE A 1 223 ? 5.988 29.672 15.164 1 98.12 223 PHE A CA 1
ATOM 1710 C C . PHE A 1 223 ? 6.188 29.375 13.688 1 98.12 223 PHE A C 1
ATOM 1712 O O . PHE A 1 223 ? 5.418 28.609 13.094 1 98.12 223 PHE A O 1
ATOM 1719 N N . ASN A 1 224 ? 7.176 29.984 13.102 1 98.12 224 ASN A N 1
ATOM 1720 C CA . ASN A 1 224 ? 7.582 29.734 11.727 1 98.12 224 ASN A CA 1
ATOM 1721 C C . ASN A 1 224 ? 8.633 28.625 11.641 1 98.12 224 ASN A C 1
ATOM 1723 O O . ASN A 1 224 ? 9.75 28.797 12.125 1 98.12 224 ASN A O 1
ATOM 1727 N N . ALA A 1 225 ? 8.297 27.578 10.945 1 98 225 ALA A N 1
ATOM 1728 C CA . ALA A 1 225 ? 9.18 26.422 10.867 1 98 225 ALA A CA 1
ATOM 1729 C C . ALA A 1 225 ? 10.133 26.531 9.672 1 98 225 ALA A C 1
ATOM 1731 O O . ALA A 1 225 ? 10.984 25.672 9.469 1 98 225 ALA A O 1
ATOM 1732 N N . LYS A 1 226 ? 10.008 27.578 8.852 1 96.69 226 LYS A N 1
ATOM 1733 C CA . LYS A 1 226 ? 11.031 27.828 7.836 1 96.69 226 LYS A CA 1
ATOM 1734 C C . LYS A 1 226 ? 12.375 28.141 8.477 1 96.69 226 LYS A C 1
ATOM 1736 O O . LYS A 1 226 ? 12.43 28.703 9.578 1 96.69 226 LYS A O 1
ATOM 1741 N N . PRO A 1 227 ? 13.406 27.703 7.797 1 96.62 227 PRO A N 1
ATOM 1742 C CA . PRO A 1 227 ? 13.477 27.062 6.488 1 96.62 227 PRO A CA 1
ATOM 1743 C C . PRO A 1 227 ? 13.383 25.531 6.574 1 96.62 227 PRO A C 1
ATOM 1745 O O . PRO A 1 227 ? 13.664 24.844 5.598 1 96.62 227 PRO A O 1
ATOM 1748 N N . ALA A 1 228 ? 12.977 24.938 7.688 1 98.5 228 ALA A N 1
ATOM 1749 C CA . ALA A 1 228 ? 12.961 23.484 7.875 1 98.5 228 ALA A CA 1
ATOM 1750 C C . ALA A 1 228 ? 11.758 22.859 7.191 1 98.5 228 ALA A C 1
ATOM 1752 O O . ALA A 1 228 ? 11.711 21.641 7 1 98.5 228 ALA A O 1
ATOM 1753 N N . MET A 1 229 ? 10.75 23.578 6.891 1 98.62 229 MET A N 1
ATOM 1754 C CA . MET A 1 229 ? 9.625 23.188 6.047 1 98.62 229 MET A CA 1
ATOM 1755 C C . MET A 1 229 ? 9.617 24 4.75 1 98.62 229 MET A C 1
ATOM 1757 O O . MET A 1 229 ? 9.664 25.234 4.781 1 98.62 229 MET A O 1
ATOM 1761 N N . TYR A 1 230 ? 9.578 23.391 3.664 1 98.06 230 TYR A N 1
ATOM 1762 C CA . TYR A 1 230 ? 9.742 24.109 2.408 1 98.06 230 TYR A CA 1
ATOM 1763 C C . TYR A 1 230 ? 9.25 23.281 1.231 1 98.06 230 TYR A C 1
ATOM 1765 O O . TYR A 1 230 ? 8.875 22.109 1.398 1 98.06 230 TYR A O 1
ATOM 1773 N N . ASP A 1 231 ? 9.172 23.891 0.055 1 97.81 231 ASP A N 1
ATOM 1774 C CA . ASP A 1 231 ? 8.773 23.234 -1.183 1 97.81 231 ASP A CA 1
ATOM 1775 C C . ASP A 1 231 ? 9.984 22.594 -1.875 1 97.81 231 ASP A C 1
ATOM 1777 O O . ASP A 1 231 ? 11.086 23.141 -1.833 1 97.81 231 ASP A O 1
ATOM 1781 N N . TYR A 1 232 ? 9.719 21.469 -2.502 1 98.06 232 TYR A N 1
ATOM 1782 C CA . TYR A 1 232 ? 10.711 20.781 -3.322 1 98.06 232 TYR A CA 1
ATOM 1783 C C . TYR A 1 232 ? 11.266 21.719 -4.395 1 98.06 232 TYR A C 1
ATOM 1785 O O . TYR A 1 232 ? 10.516 22.438 -5.043 1 98.06 232 TYR A O 1
ATOM 1793 N N . PRO A 1 233 ? 12.578 21.688 -4.59 1 94.88 233 PRO A N 1
ATOM 1794 C CA . PRO A 1 233 ? 13.172 22.594 -5.582 1 94.88 233 PRO A CA 1
ATOM 1795 C C . PRO A 1 233 ? 12.906 22.141 -7.02 1 94.88 233 PRO A C 1
ATOM 1797 O O . PRO A 1 233 ? 13.258 21.031 -7.398 1 94.88 233 PRO A O 1
ATOM 1800 N N . LEU A 1 234 ? 12.258 22.984 -7.75 1 92.31 234 LEU A N 1
ATOM 1801 C CA . LEU A 1 234 ? 12.039 22.766 -9.172 1 92.31 234 LEU A CA 1
ATOM 1802 C C . LEU A 1 234 ? 13.047 23.562 -10.008 1 92.31 234 LEU A C 1
ATOM 1804 O O . LEU A 1 234 ? 13.555 24.578 -9.562 1 92.31 234 LEU A O 1
ATOM 1808 N N . PRO A 1 235 ? 13.305 23.062 -11.219 1 86.56 235 PRO A N 1
ATOM 1809 C CA . PRO A 1 235 ? 14.242 23.797 -12.078 1 86.56 235 PRO A CA 1
ATOM 1810 C C . PRO A 1 235 ? 13.812 25.234 -12.328 1 86.56 235 PRO A C 1
ATOM 1812 O O . PRO A 1 235 ? 14.641 26.141 -12.305 1 86.56 235 PRO A O 1
ATOM 1815 N N . VAL A 1 236 ? 12.57 25.359 -12.539 1 86.62 236 VAL A N 1
ATOM 1816 C CA . VAL A 1 236 ? 11.977 26.688 -12.617 1 86.62 236 VAL A CA 1
ATOM 1817 C C . VAL A 1 236 ? 11.109 26.938 -11.383 1 86.62 236 VAL A C 1
ATOM 1819 O O . VAL A 1 236 ? 10.039 26.328 -11.242 1 86.62 236 VAL A O 1
ATOM 1822 N N . PRO A 1 237 ? 11.695 27.781 -10.539 1 82.25 237 PRO A N 1
ATOM 1823 C CA . PRO A 1 237 ? 10.938 28.016 -9.305 1 82.25 237 PRO A CA 1
ATOM 1824 C C . PRO A 1 237 ? 9.539 28.562 -9.57 1 82.25 237 PRO A C 1
ATOM 1826 O O . PRO A 1 237 ? 9.367 29.438 -10.422 1 82.25 237 PRO A O 1
ATOM 1829 N N . VAL A 1 238 ? 8.547 28.031 -8.922 1 81.25 238 VAL A N 1
ATOM 1830 C CA . VAL A 1 238 ? 7.168 28.469 -9.086 1 81.25 238 VAL A CA 1
ATOM 1831 C C . VAL A 1 238 ? 6.77 29.375 -7.918 1 81.25 238 VAL A C 1
ATOM 1833 O O . VAL A 1 238 ? 5.746 30.062 -7.977 1 81.25 238 VAL A O 1
ATOM 1836 N N . ASP A 1 239 ? 7.547 29.328 -6.934 1 81.5 239 ASP A N 1
ATOM 1837 C CA . ASP A 1 239 ? 7.355 30.203 -5.77 1 81.5 239 ASP A CA 1
ATOM 1838 C C . ASP A 1 239 ? 8.68 30.438 -5.047 1 81.5 239 ASP A C 1
ATOM 1840 O O . ASP A 1 239 ? 9.734 30.016 -5.516 1 81.5 239 ASP A O 1
ATOM 1844 N N . GLN A 1 240 ? 8.547 31.25 -3.951 1 85.69 240 GLN A N 1
ATOM 1845 C CA . GLN A 1 240 ? 9.766 31.562 -3.209 1 85.69 240 GLN A CA 1
ATOM 1846 C C . GLN A 1 240 ? 9.891 30.703 -1.961 1 85.69 240 GLN A C 1
ATOM 1848 O O . GLN A 1 240 ? 10.703 30.984 -1.077 1 85.69 240 GLN A O 1
ATOM 1853 N N . CYS A 1 241 ? 9.102 29.625 -1.858 1 91.19 241 CYS A N 1
ATOM 1854 C CA . CYS A 1 241 ? 9.102 28.781 -0.668 1 91.19 241 CYS A CA 1
ATOM 1855 C C . CYS A 1 241 ? 9.953 27.531 -0.88 1 91.19 241 CYS A C 1
ATOM 1857 O O . CYS A 1 241 ? 9.883 26.594 -0.091 1 91.19 241 CYS A O 1
ATOM 1859 N N . SER A 1 242 ? 10.695 27.547 -2.006 1 95.12 242 SER A N 1
ATOM 1860 C CA . SER A 1 242 ? 11.477 26.359 -2.342 1 95.12 242 SER A CA 1
ATOM 1861 C C . SER A 1 242 ? 12.969 26.609 -2.168 1 95.12 242 SER A C 1
ATOM 1863 O O . SER A 1 242 ? 13.438 27.734 -2.33 1 95.12 242 SER A O 1
ATOM 1865 N N . HIS A 1 243 ? 13.711 25.625 -1.809 1 95.44 243 HIS A N 1
ATOM 1866 C CA . HIS A 1 243 ? 15.164 25.625 -1.792 1 95.44 243 HIS A CA 1
ATOM 1867 C C . HIS A 1 243 ? 15.703 24.188 -1.769 1 95.44 243 HIS A C 1
ATOM 1869 O O . HIS A 1 243 ? 14.93 23.234 -1.693 1 95.44 243 HIS A O 1
ATOM 1875 N N . GLU A 1 244 ? 17.031 24.109 -1.819 1 96.19 244 GLU A N 1
ATOM 1876 C CA . GLU A 1 244 ? 17.672 22.797 -1.802 1 96.19 244 GLU A CA 1
ATOM 1877 C C . GLU A 1 244 ? 17.484 22.094 -0.456 1 96.19 244 GLU A C 1
ATOM 1879 O O . GLU A 1 244 ? 17.234 22.766 0.558 1 96.19 244 GLU A O 1
ATOM 1884 N N . PHE A 1 245 ? 17.578 20.75 -0.515 1 97.88 245 PHE A N 1
ATOM 1885 C CA . PHE A 1 245 ? 17.484 19.984 0.717 1 97.88 245 PHE A CA 1
ATOM 1886 C C . PHE A 1 245 ? 18.516 20.453 1.736 1 97.88 245 PHE A C 1
ATOM 1888 O O . PHE A 1 245 ? 19.656 20.75 1.38 1 97.88 245 PHE A O 1
ATOM 1895 N N . VAL A 1 246 ? 18.109 20.5 2.965 1 97.5 246 VAL A N 1
ATOM 1896 C CA . VAL A 1 246 ? 19.016 20.844 4.051 1 97.5 246 VAL A CA 1
ATOM 1897 C C . VAL A 1 246 ? 18.906 19.812 5.172 1 97.5 246 VAL A C 1
ATOM 1899 O O . VAL A 1 246 ? 17.828 19.234 5.379 1 97.5 246 VAL A O 1
ATOM 1902 N N . PRO A 1 247 ? 19.906 19.547 5.988 1 96.56 247 PRO A N 1
ATOM 1903 C CA . PRO A 1 247 ? 19.922 18.484 6.992 1 96.56 247 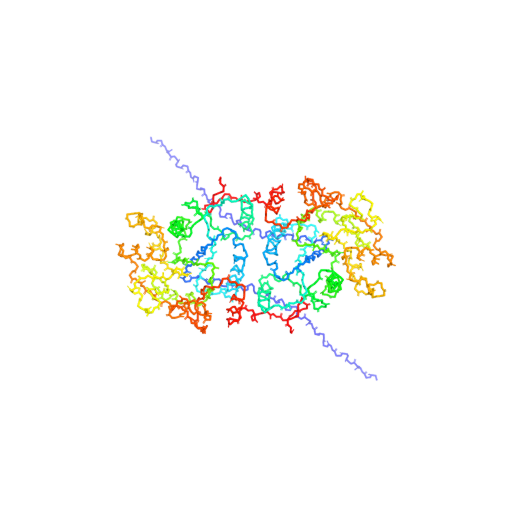PRO A CA 1
ATOM 1904 C C . PRO A 1 247 ? 18.891 18.688 8.086 1 96.56 247 PRO A C 1
ATOM 1906 O O . PRO A 1 247 ? 18.375 17.719 8.656 1 96.56 247 PRO A O 1
ATOM 1909 N N . ASP A 1 248 ? 18.547 19.938 8.344 1 96.69 248 ASP A N 1
ATOM 1910 C CA . ASP A 1 248 ? 17.625 20.203 9.445 1 96.69 248 ASP A CA 1
ATOM 1911 C C . ASP A 1 248 ? 16.172 20.266 8.953 1 96.69 248 ASP A C 1
ATOM 1913 O O . ASP A 1 248 ? 15.305 20.781 9.641 1 96.69 248 ASP A O 1
ATOM 1917 N N . THR A 1 249 ? 15.938 19.641 7.863 1 98.69 249 THR A N 1
ATOM 1918 C CA . THR A 1 249 ? 14.609 19.625 7.254 1 98.69 249 THR A CA 1
ATOM 1919 C C . THR A 1 249 ? 13.609 18.922 8.164 1 98.69 249 THR A C 1
ATOM 1921 O O . THR A 1 249 ? 13.898 17.875 8.742 1 98.69 249 THR A O 1
ATOM 1924 N N . ILE A 1 250 ? 12.477 19.562 8.32 1 98.81 250 ILE A N 1
ATOM 1925 C CA . ILE A 1 250 ? 11.328 18.969 9 1 98.81 250 ILE A CA 1
ATOM 1926 C C . ILE A 1 250 ? 10.359 18.391 7.965 1 98.81 250 ILE A C 1
ATOM 1928 O O . ILE A 1 250 ? 9.836 17.297 8.133 1 98.81 250 ILE A O 1
ATOM 1932 N N . ALA A 1 251 ? 10.18 19.141 6.863 1 98.88 251 ALA A N 1
ATOM 1933 C CA . ALA A 1 251 ? 9.242 18.656 5.859 1 98.88 251 ALA A CA 1
ATOM 1934 C C . ALA A 1 251 ? 9.578 19.219 4.477 1 98.88 251 ALA A C 1
ATOM 1936 O O . ALA A 1 251 ? 10.047 20.344 4.355 1 98.88 251 ALA A O 1
ATOM 1937 N N . VAL A 1 252 ? 9.383 18.406 3.479 1 98.81 252 VAL A N 1
ATOM 1938 C CA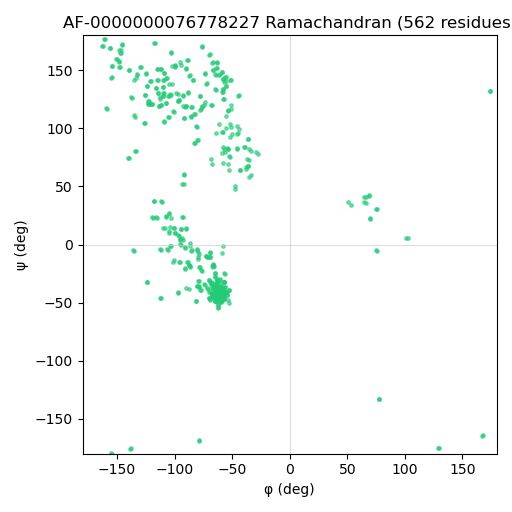 . VAL A 1 252 ? 9.5 18.797 2.076 1 98.81 252 VAL A CA 1
ATOM 1939 C C . VAL A 1 252 ? 8.172 18.594 1.365 1 98.81 252 VAL A C 1
ATOM 1941 O O . VAL A 1 252 ? 7.637 17.484 1.339 1 98.81 252 VAL A O 1
ATOM 1944 N N . HIS A 1 253 ? 7.664 19.625 0.835 1 98.44 253 HIS A N 1
ATOM 1945 C CA . HIS A 1 253 ? 6.371 19.625 0.158 1 98.44 253 HIS A CA 1
ATOM 1946 C C . HIS A 1 253 ? 6.543 19.625 -1.357 1 98.44 253 HIS A C 1
ATOM 1948 O O . HIS A 1 253 ? 7.652 19.828 -1.86 1 98.44 253 HIS A O 1
ATOM 1954 N N . ARG A 1 254 ? 5.488 19.328 -2.154 1 97.69 254 ARG A N 1
ATOM 1955 C CA . ARG A 1 254 ? 5.406 19.312 -3.611 1 97.69 254 ARG A CA 1
ATOM 1956 C C . ARG A 1 254 ? 6.102 18.078 -4.188 1 97.69 254 ARG A C 1
ATOM 1958 O O . ARG A 1 254 ? 6.75 18.172 -5.234 1 97.69 254 ARG A O 1
ATOM 1965 N N . LEU A 1 255 ? 6.074 17.031 -3.428 1 98.31 255 LEU A N 1
ATOM 1966 C CA . LEU A 1 255 ? 6.5 15.742 -3.959 1 98.31 255 LEU A CA 1
ATOM 1967 C C . LEU A 1 255 ? 5.363 15.07 -4.723 1 98.31 255 LEU A C 1
ATOM 1969 O O . LEU A 1 255 ? 4.688 14.188 -4.191 1 98.31 255 LEU A O 1
ATOM 1973 N N . LYS A 1 256 ? 5.262 15.383 -5.965 1 96.62 256 LYS A N 1
ATOM 1974 C CA . LYS A 1 256 ? 4.047 15.094 -6.727 1 96.62 256 LYS A CA 1
ATOM 1975 C C . LYS A 1 256 ? 4.172 13.781 -7.488 1 96.62 256 LYS A C 1
ATOM 1977 O O . LYS A 1 256 ? 3.172 13.234 -7.953 1 96.62 256 LYS A O 1
ATOM 1982 N N . ASP A 1 257 ? 5.43 13.281 -7.605 1 97.12 257 ASP A N 1
ATOM 1983 C CA . ASP A 1 257 ? 5.633 12.055 -8.367 1 97.12 257 ASP A CA 1
ATOM 1984 C C . ASP A 1 257 ? 6.758 1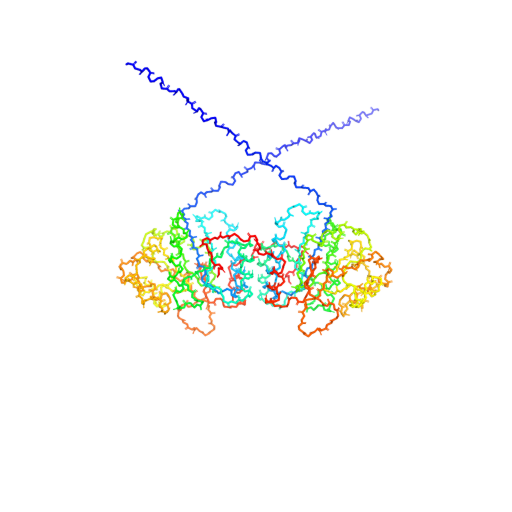1.211 -7.77 1 97.12 257 ASP A C 1
ATOM 1986 O O . ASP A 1 257 ? 7.43 11.648 -6.832 1 97.12 257 ASP A O 1
ATOM 1990 N N . ASN A 1 258 ? 6.91 10.008 -8.289 1 97.56 258 ASN A N 1
ATOM 1991 C CA . ASN A 1 258 ? 7.828 9.031 -7.715 1 97.56 258 ASN A CA 1
ATOM 1992 C C . ASN A 1 258 ? 9.273 9.508 -7.785 1 97.56 258 ASN A C 1
ATOM 1994 O O . ASN A 1 258 ? 10.031 9.359 -6.824 1 97.56 258 ASN A O 1
ATOM 1998 N N . PRO A 1 259 ? 9.742 10.141 -8.906 1 97.88 259 PRO A N 1
ATOM 1999 C CA . PRO A 1 259 ? 11.125 10.617 -8.938 1 97.88 259 PRO A CA 1
ATOM 2000 C C . PRO A 1 259 ? 11.414 11.648 -7.848 1 97.88 259 PRO A C 1
ATOM 2002 O O . PRO A 1 259 ? 12.477 11.602 -7.219 1 97.88 259 PRO A O 1
ATOM 2005 N N . ARG A 1 260 ? 10.492 12.547 -7.57 1 98.25 260 ARG A N 1
ATOM 2006 C CA . ARG A 1 260 ? 10.695 13.539 -6.523 1 98.25 260 ARG A CA 1
ATOM 2007 C C . ARG A 1 260 ? 10.727 12.891 -5.145 1 98.25 260 ARG A C 1
ATOM 2009 O O . ARG A 1 260 ? 11.562 13.234 -4.309 1 98.25 260 ARG A O 1
ATOM 2016 N N . TRP A 1 261 ? 9.805 11.969 -4.957 1 98.69 261 TRP A N 1
ATOM 2017 C CA . TRP A 1 261 ? 9.805 11.227 -3.703 1 98.69 261 TRP A CA 1
ATOM 2018 C C . TRP A 1 261 ? 11.109 10.469 -3.521 1 98.69 261 TRP A C 1
ATOM 2020 O O . TRP A 1 261 ? 11.719 10.508 -2.447 1 98.69 261 TRP A O 1
ATOM 2030 N N . ALA A 1 262 ? 11.539 9.773 -4.539 1 98.56 262 ALA A N 1
ATOM 2031 C CA . ALA A 1 262 ? 12.781 9.008 -4.465 1 98.56 262 ALA A CA 1
ATOM 2032 C C . ALA A 1 262 ? 13.969 9.922 -4.176 1 98.56 262 ALA A C 1
ATOM 2034 O O . ALA A 1 262 ? 14.859 9.562 -3.395 1 98.56 262 ALA A O 1
ATOM 2035 N N . HIS A 1 263 ? 13.953 11.102 -4.844 1 98.38 263 HIS A N 1
ATOM 2036 C CA . HIS A 1 263 ? 15.016 12.078 -4.609 1 98.38 263 HIS A CA 1
ATOM 2037 C C . HIS A 1 263 ? 15.062 12.508 -3.148 1 98.38 263 HIS A C 1
ATOM 2039 O O . HIS A 1 263 ? 16.125 12.477 -2.521 1 98.38 263 HIS A O 1
ATOM 2045 N N . ALA A 1 264 ? 13.984 12.867 -2.574 1 98.69 264 ALA A N 1
ATOM 2046 C CA . ALA A 1 264 ? 13.914 13.312 -1.186 1 98.69 264 ALA A CA 1
ATOM 2047 C C . ALA A 1 264 ? 14.273 12.188 -0.225 1 98.69 264 ALA A C 1
ATOM 2049 O O . ALA A 1 264 ? 15.102 12.367 0.675 1 98.69 264 ALA A O 1
ATOM 2050 N N . LEU A 1 265 ? 13.664 11.023 -0.43 1 98.75 265 LEU A N 1
ATOM 2051 C CA . LEU A 1 265 ? 13.914 9.875 0.436 1 98.75 265 LEU A CA 1
ATOM 2052 C C . LEU A 1 265 ? 15.375 9.461 0.376 1 98.75 265 LEU A C 1
ATOM 2054 O O . LEU A 1 265 ? 15.953 9.039 1.385 1 98.75 265 LEU A O 1
ATOM 2058 N N . GLY A 1 266 ? 15.922 9.555 -0.829 1 97.75 266 GLY A N 1
ATOM 2059 C CA . GLY A 1 266 ? 17.344 9.273 -0.978 1 97.75 266 GLY A CA 1
ATOM 2060 C C . GLY A 1 266 ? 18.219 10.227 -0.191 1 97.75 266 GLY A C 1
ATOM 2061 O O . GLY A 1 266 ? 19.141 9.797 0.512 1 97.75 266 GLY A O 1
ATOM 2062 N N . TYR A 1 267 ? 17.922 11.516 -0.308 1 98 267 TYR A N 1
ATOM 2063 C CA . TYR A 1 267 ? 18.719 12.523 0.394 1 98 267 TYR A CA 1
ATOM 2064 C C . TYR A 1 267 ? 18.688 12.289 1.899 1 98 267 TYR A C 1
ATOM 2066 O O . TYR A 1 267 ? 19.703 12.414 2.578 1 98 267 TYR A O 1
ATOM 2074 N N . PHE A 1 268 ? 17.578 11.891 2.447 1 98 268 PHE A N 1
ATOM 2075 C CA . PHE A 1 268 ? 17.438 11.773 3.895 1 98 268 PHE A CA 1
ATOM 2076 C C . PHE A 1 268 ? 17.688 10.344 4.352 1 98 268 PHE A C 1
ATOM 2078 O O . PHE A 1 268 ? 17.359 9.984 5.488 1 98 268 PHE A O 1
ATOM 2085 N N . ASN A 1 269 ? 18.125 9.43 3.498 1 96.44 269 ASN A N 1
ATOM 2086 C CA . ASN A 1 269 ? 18.656 8.102 3.793 1 96.44 269 ASN A CA 1
ATOM 2087 C C . ASN A 1 269 ? 17.578 7.195 4.387 1 96.44 269 ASN A C 1
ATOM 2089 O O . ASN A 1 269 ? 17.828 6.473 5.352 1 96.44 269 ASN A O 1
ATOM 2093 N N . PHE A 1 270 ? 16.406 7.312 3.828 1 97.5 270 PHE A N 1
ATOM 2094 C CA . PHE A 1 270 ? 15.289 6.539 4.34 1 97.5 270 PHE A CA 1
ATOM 2095 C C . PHE A 1 270 ? 15.492 5.051 4.098 1 97.5 270 PHE A C 1
ATOM 2097 O O . PHE A 1 270 ? 14.82 4.215 4.699 1 97.5 270 PHE A O 1
ATOM 2104 N N . THR A 1 271 ? 16.359 4.652 3.184 1 96.31 271 THR A N 1
ATOM 2105 C CA . THR A 1 271 ? 16.547 3.238 2.873 1 96.31 271 THR A CA 1
ATOM 2106 C C . THR A 1 271 ? 17.891 2.742 3.389 1 96.31 271 THR A C 1
ATOM 2108 O O . THR A 1 271 ? 18.344 1.659 3.012 1 96.31 271 THR A O 1
ATOM 2111 N N . ALA A 1 272 ? 18.547 3.465 4.227 1 92.94 272 ALA A N 1
ATOM 2112 C CA . ALA A 1 272 ? 19.891 3.154 4.73 1 92.94 272 ALA A CA 1
ATOM 2113 C C . ALA A 1 272 ? 19.875 1.875 5.562 1 92.94 272 ALA A C 1
ATOM 2115 O O . ALA A 1 272 ? 20.906 1.201 5.691 1 92.94 272 ALA A O 1
ATOM 2116 N N . GLY A 1 273 ? 18.766 1.551 6.105 1 92.06 273 GLY A N 1
ATOM 2117 C CA . GLY A 1 273 ? 18.672 0.385 6.973 1 92.06 273 GLY A CA 1
ATOM 2118 C C . GLY A 1 273 ? 18.547 -0.918 6.203 1 92.06 273 GLY A C 1
ATOM 2119 O O . GLY A 1 273 ? 18.531 -1.996 6.801 1 92.06 273 GLY A O 1
ATOM 2120 N N . LEU A 1 274 ? 18.453 -0.841 4.914 1 94.94 274 LEU A N 1
ATOM 2121 C CA . LEU A 1 274 ? 18.297 -2.057 4.121 1 94.94 274 LEU A CA 1
ATOM 2122 C C . LEU A 1 274 ? 19.562 -2.904 4.172 1 94.94 274 LEU A C 1
ATOM 2124 O O . LEU A 1 274 ? 20.641 -2.451 3.771 1 94.94 274 LEU A O 1
ATOM 2128 N N . LYS A 1 275 ? 19.469 -4.078 4.645 1 94.5 275 LYS A N 1
ATOM 2129 C CA . LYS A 1 275 ? 20.594 -5.004 4.746 1 94.5 275 LYS A CA 1
ATOM 2130 C C . LYS A 1 275 ? 20.719 -5.859 3.488 1 94.5 275 LYS A C 1
ATOM 2132 O O . LYS A 1 275 ? 19.734 -6.105 2.797 1 94.5 275 LYS A O 1
ATOM 2137 N N . PRO A 1 276 ? 21.953 -6.266 3.217 1 93.56 276 PRO A N 1
ATOM 2138 C CA . PRO A 1 276 ? 22.094 -7.234 2.127 1 93.56 276 PRO A CA 1
ATOM 2139 C C . PRO A 1 276 ? 21.234 -8.484 2.344 1 93.56 276 PRO A C 1
ATOM 2141 O O . PRO A 1 276 ? 21.047 -8.922 3.484 1 93.56 276 PRO A O 1
ATOM 2144 N N . SER A 1 277 ? 20.75 -8.961 1.273 1 94.25 277 SER A N 1
ATOM 2145 C CA . SER A 1 277 ? 19.844 -10.109 1.349 1 94.25 277 SER A CA 1
ATOM 2146 C C . SER A 1 277 ? 19.984 -11 0.116 1 94.25 277 SER A C 1
ATOM 2148 O O . SER A 1 277 ? 20.344 -10.523 -0.965 1 94.25 277 SER A O 1
ATOM 2150 N N . LYS A 1 278 ? 19.703 -12.281 0.244 1 93.12 278 LYS A N 1
ATOM 2151 C CA . LYS A 1 278 ? 19.672 -13.211 -0.88 1 93.12 278 LYS A CA 1
ATOM 2152 C C . LYS A 1 278 ? 18.453 -12.977 -1.763 1 93.12 278 LYS A C 1
ATOM 2154 O O . LYS A 1 278 ? 18.359 -13.508 -2.869 1 93.12 278 LYS A O 1
ATOM 2159 N N . PHE A 1 279 ? 17.562 -12.172 -1.29 1 94.5 279 PHE A N 1
ATOM 2160 C CA . PHE A 1 279 ? 16.297 -11.984 -1.983 1 94.5 279 PHE A CA 1
ATOM 2161 C C . PHE A 1 279 ? 16.391 -10.859 -3.008 1 94.5 279 PHE A C 1
ATOM 2163 O O . PHE A 1 279 ? 15.492 -10.68 -3.83 1 94.5 279 PHE A O 1
ATOM 2170 N N . TYR A 1 280 ? 17.406 -10.047 -2.945 1 94.62 280 TYR A N 1
ATOM 2171 C CA . TYR A 1 280 ? 17.594 -8.945 -3.885 1 94.62 280 TYR A CA 1
ATOM 2172 C C . TYR A 1 280 ? 19.078 -8.586 -4 1 94.62 280 TYR A C 1
ATOM 2174 O O . TYR A 1 280 ? 19.859 -8.867 -3.096 1 94.62 280 TYR A O 1
ATOM 2182 N N . LYS A 1 281 ? 19.438 -8.031 -5.172 1 89.5 281 LYS A N 1
ATOM 2183 C CA . LYS A 1 281 ? 20.766 -7.453 -5.426 1 89.5 281 LYS A CA 1
ATOM 2184 C C . LYS A 1 281 ? 20.641 -6.102 -6.125 1 89.5 281 LYS A C 1
ATOM 2186 O O . LYS A 1 281 ? 20.141 -6.02 -7.246 1 89.5 281 LYS A O 1
ATOM 2191 N N . PHE A 1 282 ? 20.953 -4.949 -5.422 1 84.38 282 PHE A N 1
ATOM 2192 C CA . PHE A 1 282 ? 20.844 -3.613 -5.996 1 84.38 282 PHE A CA 1
ATOM 2193 C C . PHE A 1 282 ? 22.219 -3.068 -6.379 1 84.38 282 PHE A C 1
ATOM 2195 O O . PHE A 1 282 ? 22.312 -1.956 -6.902 1 84.38 282 PHE A O 1
ATOM 2202 N N . ASP A 1 283 ? 23.359 -3.854 -6.652 1 65.62 283 ASP A N 1
ATOM 2203 C CA . ASP A 1 283 ? 24.672 -3.32 -7.02 1 65.62 283 ASP A CA 1
ATOM 2204 C C . ASP A 1 283 ? 24.609 -2.596 -8.359 1 65.62 283 ASP A C 1
ATOM 2206 O O . ASP A 1 283 ? 23.766 -2.906 -9.203 1 65.62 283 ASP A O 1
ATOM 2210 N N . MET B 1 1 ? -38.062 3.756 69.438 1 24.39 1 MET B N 1
ATOM 2211 C CA . MET B 1 1 ? -36.625 3.682 69.375 1 24.39 1 MET B CA 1
ATOM 2212 C C . MET B 1 1 ? -36.188 2.611 68.375 1 24.39 1 MET B C 1
ATOM 2214 O O . MET B 1 1 ? -35.688 1.546 68.75 1 24.39 1 MET B O 1
ATOM 2218 N N . SER B 1 2 ? -36.969 2.463 67.25 1 25.34 2 SER B N 1
ATOM 2219 C CA . SER B 1 2 ? -36.906 1.396 66.25 1 25.34 2 SER B CA 1
ATOM 2220 C C . SER B 1 2 ? -35.594 1.396 65.5 1 25.34 2 SER B C 1
ATOM 2222 O O . SER B 1 2 ? -35.156 2.43 65 1 25.34 2 SER B O 1
ATOM 2224 N N . SER B 1 3 ? -34.656 0.518 66 1 25.52 3 SER B N 1
ATOM 2225 C CA . SER B 1 3 ? -33.25 0.261 65.688 1 25.52 3 SER B CA 1
ATOM 2226 C C . SER B 1 3 ? -33.062 -0.126 64.25 1 25.52 3 SER B C 1
ATOM 2228 O O . SER B 1 3 ? -33.625 -1.108 63.781 1 25.52 3 SER B O 1
ATOM 2230 N N . CYS B 1 4 ? -33.062 0.852 63.344 1 25.7 4 CYS B N 1
ATOM 2231 C CA . CYS B 1 4 ? -32.844 0.775 61.906 1 25.7 4 CYS B CA 1
ATOM 2232 C C . CYS B 1 4 ? -31.516 0.057 61.594 1 25.7 4 CYS B C 1
ATOM 2234 O O . CYS B 1 4 ? -30.438 0.581 61.875 1 25.7 4 CYS B O 1
ATOM 2236 N N . VAL B 1 5 ? -31.531 -1.265 61.875 1 28.8 5 VAL B N 1
ATOM 2237 C CA . VAL B 1 5 ? -30.359 -2.096 61.656 1 28.8 5 VAL B CA 1
ATOM 2238 C C . VAL B 1 5 ? -29.844 -1.913 60.25 1 28.8 5 VAL B C 1
ATOM 2240 O O . VAL B 1 5 ? -30.594 -2.082 59.281 1 28.8 5 VAL B O 1
ATOM 2243 N N . PRO B 1 6 ? -28.906 -1.006 60.062 1 31.27 6 PRO B N 1
ATOM 2244 C CA . PRO B 1 6 ? -28.422 -0.724 58.719 1 31.27 6 PRO B CA 1
ATOM 2245 C C . PRO B 1 6 ? -27.922 -1.976 58 1 31.27 6 PRO B C 1
ATOM 2247 O O . PRO B 1 6 ? -27.453 -2.92 58.656 1 31.27 6 PRO B O 1
ATOM 2250 N N . PRO B 1 7 ? -28.703 -2.398 56.938 1 29.14 7 PRO B N 1
ATOM 2251 C CA . PRO B 1 7 ? -28.359 -3.682 56.312 1 29.14 7 PRO B CA 1
ATOM 2252 C C . PRO B 1 7 ? -26.891 -3.781 55.938 1 29.14 7 PRO B C 1
ATOM 2254 O O . PRO B 1 7 ? -26.266 -2.771 55.594 1 29.14 7 PRO B O 1
ATOM 2257 N N . PRO B 1 8 ? -26.141 -4.715 56.531 1 26.84 8 PRO B N 1
ATOM 2258 C CA . PRO B 1 8 ? -24.688 -4.902 56.531 1 26.84 8 PRO B CA 1
ATOM 2259 C C . PRO B 1 8 ? -24.141 -5.082 55.094 1 26.84 8 PRO B C 1
ATOM 2261 O O . PRO B 1 8 ? -22.938 -5.25 54.938 1 26.84 8 PRO B O 1
ATOM 2264 N N . GLY B 1 9 ? -24.969 -5.203 54.031 1 28.3 9 GLY B N 1
ATOM 2265 C CA . GLY B 1 9 ? -24.391 -6.133 53.062 1 28.3 9 GLY B CA 1
ATOM 2266 C C . GLY B 1 9 ? -23.141 -5.59 52.406 1 28.3 9 GLY B C 1
ATOM 2267 O O . GLY B 1 9 ? -23.219 -4.617 51.656 1 28.3 9 GLY B O 1
ATOM 2268 N N . THR B 1 10 ? -22.062 -5.465 53.125 1 24.47 10 THR B N 1
ATOM 2269 C CA . THR B 1 10 ? -20.812 -5.023 52.5 1 24.47 10 THR B CA 1
ATOM 2270 C C . THR B 1 10 ? -20.422 -5.953 51.375 1 24.47 10 THR B C 1
ATOM 2272 O O . THR B 1 10 ? -20.188 -7.145 51.562 1 24.47 10 THR B O 1
ATOM 2275 N N . PHE B 1 11 ? -21 -5.746 50.125 1 24.81 11 PHE B N 1
ATOM 2276 C CA . PHE B 1 11 ? -20.547 -6.535 49 1 24.81 11 PHE B CA 1
ATOM 2277 C C . PHE B 1 11 ? -19.047 -6.383 48.781 1 24.81 11 PHE B C 1
ATOM 2279 O O . PHE B 1 11 ? -18.547 -5.266 48.688 1 24.81 11 PHE B O 1
ATOM 2286 N N . THR B 1 12 ? -18.297 -7.125 49.531 1 26.33 12 THR B N 1
ATOM 2287 C CA . THR B 1 12 ? -16.875 -7.156 49.25 1 26.33 12 THR B CA 1
ATOM 2288 C C . THR B 1 12 ? -16.625 -7.469 47.75 1 26.33 12 THR B C 1
ATOM 2290 O O . THR B 1 12 ? -17.156 -8.461 47.25 1 26.33 12 THR B O 1
ATOM 2293 N N . ALA B 1 13 ? -16.266 -6.457 46.938 1 25.02 13 ALA B N 1
ATOM 2294 C CA . ALA B 1 13 ? -15.797 -6.602 45.562 1 25.02 13 ALA B CA 1
ATOM 2295 C C . ALA B 1 13 ? -14.656 -7.609 45.469 1 25.02 13 ALA B C 1
ATOM 2297 O O . ALA B 1 13 ? -13.562 -7.363 46 1 25.02 13 ALA B O 1
ATOM 2298 N N . ALA B 1 14 ? -14.969 -8.945 45.562 1 28.39 14 ALA B N 1
ATOM 2299 C CA . ALA B 1 14 ? -13.93 -9.93 45.281 1 28.39 14 ALA B CA 1
ATOM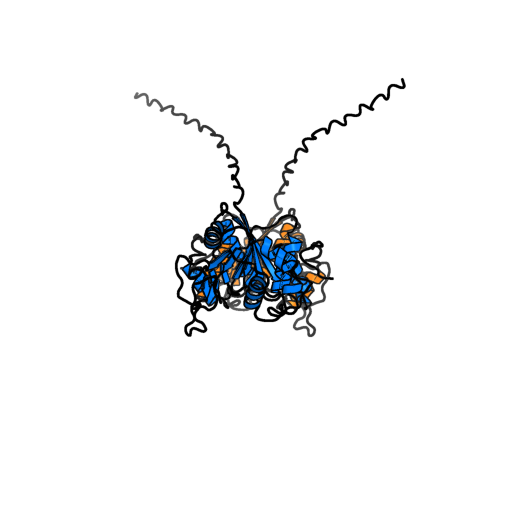 2300 C C . ALA B 1 14 ? -13.125 -9.547 44.031 1 28.39 14 ALA B C 1
ATOM 2302 O O . ALA B 1 14 ? -13.695 -9.195 43 1 28.39 14 ALA B O 1
ATOM 2303 N N . ASN B 1 15 ? -12.008 -8.992 44.25 1 25.47 15 ASN B N 1
ATOM 2304 C CA . ASN B 1 15 ? -10.984 -8.75 43.219 1 25.47 15 ASN B CA 1
ATOM 2305 C C . ASN B 1 15 ? -10.727 -9.992 42.375 1 25.47 15 ASN B C 1
ATOM 2307 O O . ASN B 1 15 ? -10.062 -10.93 42.812 1 25.47 15 ASN B O 1
ATOM 2311 N N . GLY B 1 16 ? -11.766 -10.625 41.844 1 27.16 16 GLY B N 1
ATOM 2312 C CA . GLY B 1 16 ? -11.406 -11.758 41 1 27.16 16 GLY B CA 1
ATOM 2313 C C . GLY B 1 16 ? -10.266 -11.453 40.031 1 27.16 16 GLY B C 1
ATOM 2314 O O . GLY B 1 16 ? -10.305 -10.469 39.312 1 27.16 16 GLY B O 1
ATOM 2315 N N . SER B 1 17 ? -9.039 -11.805 40.469 1 28.81 17 SER B N 1
ATOM 2316 C CA . SER B 1 17 ? -7.859 -11.891 39.625 1 28.81 17 SER B CA 1
ATOM 2317 C C . SER B 1 17 ? -8.18 -12.578 38.281 1 28.81 17 SER B C 1
ATOM 2319 O O . SER B 1 17 ? -8.43 -13.781 38.25 1 28.81 17 SER B O 1
ATOM 2321 N N . THR B 1 18 ? -9.039 -11.969 37.469 1 30.34 18 THR B N 1
ATOM 2322 C CA . THR B 1 18 ? -9.156 -12.578 36.156 1 30.34 18 THR B CA 1
ATOM 2323 C C . THR B 1 18 ? -7.773 -12.875 35.594 1 30.34 18 THR B C 1
ATOM 2325 O O . THR B 1 18 ? -6.969 -11.969 35.375 1 30.34 18 THR B O 1
ATOM 2328 N N . THR B 1 19 ? -7.195 -14.023 36 1 30.94 19 THR B N 1
ATOM 2329 C CA . THR B 1 19 ? -6.043 -14.594 35.312 1 30.94 19 THR B CA 1
ATOM 2330 C C . THR B 1 19 ? -6.199 -14.453 33.812 1 30.94 19 THR B C 1
ATOM 2332 O O . THR B 1 19 ? -7.211 -14.875 33.219 1 30.94 19 THR B O 1
ATOM 2335 N N . LEU B 1 20 ? -5.848 -13.328 33.25 1 29.58 20 LEU B N 1
ATOM 2336 C CA . LEU B 1 20 ? -5.633 -13.305 31.812 1 29.58 20 LEU B CA 1
ATOM 2337 C C . LEU B 1 20 ? -4.961 -14.594 31.344 1 29.58 20 LEU B C 1
ATOM 2339 O O . LEU B 1 20 ? -3.822 -14.883 31.719 1 29.58 20 LEU B O 1
ATOM 2343 N N . SER B 1 21 ? -5.668 -15.727 31.453 1 32.34 21 SER B N 1
ATOM 2344 C CA . SER B 1 21 ? -5.117 -16.906 30.797 1 32.34 21 SER B CA 1
ATOM 2345 C C . SER B 1 21 ? -4.438 -16.547 29.484 1 32.34 21 SER B C 1
ATOM 2347 O O . SER B 1 21 ? -5.016 -15.844 28.656 1 32.34 21 SER B O 1
ATOM 2349 N N . THR B 1 22 ? -3.201 -16.266 29.516 1 33.03 22 THR B N 1
ATOM 2350 C CA . THR B 1 22 ? -2.387 -16.297 28.312 1 33.03 22 THR B CA 1
ATOM 2351 C C . THR B 1 22 ? -2.85 -17.422 27.375 1 33.03 22 THR B C 1
ATOM 2353 O O . THR B 1 22 ? -2.672 -18.594 27.672 1 33.03 22 THR B O 1
ATOM 2356 N N . ALA B 1 23 ? -4.062 -17.438 26.953 1 34.75 23 ALA B N 1
ATOM 2357 C CA . ALA B 1 23 ? -4.355 -18.453 25.953 1 34.75 23 ALA B CA 1
ATOM 2358 C C . ALA B 1 23 ? -3.154 -18.703 25.047 1 34.75 23 ALA B C 1
ATOM 2360 O O . ALA B 1 23 ? -2.65 -17.781 24.406 1 34.75 23 ALA B O 1
ATOM 2361 N N . ILE B 1 24 ? -2.279 -19.438 25.484 1 34.31 24 ILE B N 1
ATOM 2362 C CA . ILE B 1 24 ? -1.28 -19.922 24.547 1 34.31 24 ILE B CA 1
ATOM 2363 C C . ILE B 1 24 ? -1.936 -20.172 23.188 1 34.31 24 ILE B C 1
ATOM 2365 O O . ILE B 1 24 ? -2.826 -21.016 23.062 1 34.31 24 ILE B O 1
ATOM 2369 N N . ALA B 1 25 ? -2.283 -19.172 22.453 1 42.91 25 ALA B N 1
ATOM 2370 C CA . ALA B 1 25 ? -2.686 -19.453 21.078 1 42.91 25 ALA B CA 1
ATOM 2371 C C . ALA B 1 25 ? -1.999 -20.719 20.562 1 42.91 25 ALA B C 1
ATOM 2373 O O . ALA B 1 25 ? -0.769 -20.797 20.531 1 42.91 25 ALA B O 1
ATOM 2374 N N . TYR B 1 26 ? -2.383 -21.828 20.875 1 41.78 26 TYR B N 1
ATOM 2375 C CA . TYR B 1 26 ? -1.931 -23.094 20.312 1 41.78 26 TYR B CA 1
ATOM 2376 C C . TYR B 1 26 ? -1.646 -22.938 18.812 1 41.78 26 TYR B C 1
ATOM 2378 O O . TYR B 1 26 ? -2.566 -22.75 18.016 1 41.78 26 TYR B O 1
ATOM 2386 N N . THR B 1 27 ? -0.617 -22.172 18.453 1 59 27 THR B N 1
ATOM 2387 C CA . THR B 1 27 ? -0.238 -22.078 17.047 1 59 27 THR B CA 1
ATOM 2388 C C . THR B 1 27 ? -0.022 -23.469 16.453 1 59 27 THR B C 1
ATOM 2390 O O . THR B 1 27 ? 0.898 -24.172 16.859 1 59 27 THR B O 1
ATOM 2393 N N . ARG B 1 28 ? -1.073 -24.203 16.031 1 67.25 28 ARG B N 1
ATOM 2394 C CA . ARG B 1 28 ? -1.032 -25.484 15.328 1 67.25 28 ARG B CA 1
ATOM 2395 C C . ARG B 1 28 ? 0.025 -25.469 14.227 1 67.25 28 ARG B C 1
ATOM 2397 O O . ARG B 1 28 ? 0.208 -24.453 13.547 1 67.25 28 ARG B O 1
ATOM 2404 N N . LYS B 1 29 ? 0.866 -26.5 14.273 1 85.38 29 LYS B N 1
ATOM 2405 C CA . LYS B 1 29 ? 1.822 -26.703 13.188 1 85.38 29 LYS B CA 1
ATOM 2406 C C . LYS B 1 29 ? 1.108 -26.844 11.844 1 85.38 29 LYS B C 1
ATOM 2408 O O . LYS B 1 29 ? 0.159 -27.609 11.719 1 85.38 29 LYS B O 1
ATOM 2413 N N . PRO B 1 30 ? 1.423 -26.078 10.875 1 91.81 30 PRO B N 1
ATOM 2414 C CA . PRO B 1 30 ? 0.751 -26.188 9.578 1 91.81 30 PRO B CA 1
ATOM 2415 C C . PRO B 1 30 ? 0.941 -27.547 8.93 1 91.81 30 PRO B C 1
ATOM 2417 O O . PRO B 1 30 ? 1.967 -28.203 9.141 1 91.81 30 PRO B O 1
ATOM 2420 N N . ASP B 1 31 ? -0.06 -28.016 8.211 1 95.06 31 ASP B N 1
ATOM 2421 C CA . ASP B 1 31 ? 0.007 -29.281 7.504 1 95.06 31 ASP B CA 1
ATOM 2422 C C . ASP B 1 31 ? 1.021 -29.234 6.363 1 95.06 31 ASP B C 1
ATOM 2424 O O . ASP B 1 31 ? 1.648 -30.234 6.035 1 95.06 31 ASP B O 1
ATOM 2428 N N . PHE B 1 32 ? 1.12 -28.078 5.715 1 97.69 32 PHE B N 1
ATOM 2429 C CA . PHE B 1 32 ? 2.088 -27.891 4.641 1 97.69 32 PHE B CA 1
ATOM 2430 C C . PHE B 1 32 ? 2.418 -26.422 4.465 1 97.69 32 PHE B C 1
ATOM 2432 O O . PHE B 1 32 ? 1.787 -25.562 5.078 1 97.69 32 PHE B O 1
ATOM 2439 N N . ARG B 1 33 ? 3.482 -26.172 3.648 1 98.19 33 ARG B N 1
ATOM 2440 C CA . ARG B 1 33 ? 3.932 -24.812 3.361 1 98.19 33 ARG B CA 1
ATOM 2441 C C . ARG B 1 33 ? 3.727 -24.469 1.889 1 98.19 33 ARG B C 1
ATOM 2443 O O . ARG B 1 33 ? 4.062 -25.266 1.008 1 98.19 33 ARG B O 1
ATOM 2450 N N . LEU B 1 34 ? 3.109 -23.328 1.654 1 98.75 34 LEU B N 1
ATOM 2451 C CA . LEU B 1 34 ? 2.828 -22.844 0.309 1 98.75 34 LEU B CA 1
ATOM 2452 C C . LEU B 1 34 ? 3.469 -21.469 0.081 1 98.75 34 LEU B C 1
ATOM 2454 O O . LEU B 1 34 ? 3.23 -20.531 0.846 1 98.75 34 LEU B O 1
ATOM 2458 N N . LEU B 1 35 ? 4.344 -21.391 -0.908 1 98.88 35 LEU B N 1
ATOM 2459 C CA . LEU B 1 35 ? 4.828 -20.094 -1.392 1 98.88 35 LEU B CA 1
ATOM 2460 C C . LEU B 1 35 ? 4.043 -19.641 -2.619 1 98.88 35 LEU B C 1
ATOM 2462 O O . LEU B 1 35 ? 3.926 -20.391 -3.594 1 98.88 35 LEU B O 1
ATOM 2466 N N . ILE B 1 36 ? 3.482 -18.516 -2.537 1 98.94 36 ILE B N 1
ATOM 2467 C CA . ILE B 1 36 ? 2.869 -17.906 -3.705 1 98.94 36 ILE B CA 1
ATOM 2468 C C . ILE B 1 36 ? 3.756 -16.766 -4.211 1 98.94 36 ILE B C 1
ATOM 2470 O O . ILE B 1 36 ? 3.926 -15.75 -3.527 1 98.94 36 ILE B O 1
ATOM 2474 N N . GLY B 1 37 ? 4.371 -16.953 -5.344 1 98.81 37 GLY B N 1
ATOM 2475 C CA . GLY B 1 37 ? 5.098 -15.898 -6.023 1 98.81 37 GLY B CA 1
ATOM 2476 C C . GLY B 1 37 ? 4.246 -15.141 -7.027 1 98.81 37 GLY B C 1
ATOM 2477 O O . GLY B 1 37 ? 3.867 -15.695 -8.062 1 98.81 37 GLY B O 1
ATOM 2478 N N . ILE B 1 38 ? 3.93 -13.938 -6.695 1 98.69 38 ILE B N 1
ATOM 2479 C CA . ILE B 1 38 ? 3.184 -13.078 -7.613 1 98.69 38 ILE B CA 1
ATOM 2480 C C . ILE B 1 38 ? 4.148 -12.383 -8.57 1 98.69 38 ILE B C 1
ATOM 2482 O O . ILE B 1 38 ? 4.93 -11.523 -8.156 1 98.69 38 ILE B O 1
ATOM 2486 N N . LEU B 1 39 ? 4.094 -12.773 -9.805 1 97.06 39 LEU B N 1
ATOM 2487 C CA . LEU B 1 39 ? 4.938 -12.117 -10.797 1 97.06 39 LEU B CA 1
ATOM 2488 C C . LEU B 1 39 ? 4.348 -10.773 -11.211 1 97.06 39 LEU B C 1
ATOM 2490 O O . LEU B 1 39 ? 3.238 -10.719 -11.75 1 97.06 39 LEU B O 1
ATOM 2494 N N . THR B 1 40 ? 5.062 -9.742 -10.906 1 96.75 40 THR B N 1
ATOM 2495 C CA . THR B 1 40 ? 4.637 -8.367 -11.141 1 96.75 40 THR B CA 1
ATOM 2496 C C . THR B 1 40 ? 5.785 -7.523 -11.68 1 96.75 40 THR B C 1
ATOM 2498 O O . THR B 1 40 ? 6.77 -8.062 -12.195 1 96.75 40 THR B O 1
ATOM 2501 N N . ARG B 1 41 ? 5.547 -6.203 -11.844 1 96 41 ARG B N 1
ATOM 2502 C CA . ARG B 1 41 ? 6.574 -5.246 -12.242 1 96 41 ARG B CA 1
ATOM 2503 C C . ARG B 1 41 ? 6.844 -4.23 -11.141 1 96 41 ARG B C 1
ATOM 2505 O O . ARG B 1 41 ? 5.953 -3.926 -10.344 1 96 41 ARG B O 1
ATOM 2512 N N . ALA B 1 42 ? 8.023 -3.762 -11.117 1 96 42 ALA B N 1
ATOM 2513 C CA . ALA B 1 42 ? 8.461 -2.883 -10.039 1 96 42 ALA B CA 1
ATOM 2514 C C . ALA B 1 42 ? 7.559 -1.656 -9.922 1 96 42 ALA B C 1
ATOM 2516 O O . ALA B 1 42 ? 7.266 -1.194 -8.82 1 96 42 ALA B O 1
ATOM 2517 N N . ASP B 1 43 ? 7.008 -1.184 -11.039 1 96.12 43 ASP B N 1
ATOM 2518 C CA . ASP B 1 43 ? 6.281 0.082 -11.055 1 96.12 43 ASP B CA 1
ATOM 2519 C C . ASP B 1 43 ? 4.82 -0.12 -10.648 1 96.12 43 ASP B C 1
ATOM 2521 O O . ASP B 1 43 ? 4.086 0.85 -10.461 1 96.12 43 ASP B O 1
ATOM 2525 N N . VAL B 1 44 ? 4.441 -1.324 -10.469 1 96.69 44 VAL B N 1
ATOM 2526 C CA . VAL B 1 44 ? 3.035 -1.592 -10.188 1 96.69 44 VAL B CA 1
ATOM 2527 C C . VAL B 1 44 ? 2.801 -1.603 -8.68 1 96.69 44 VAL B C 1
ATOM 2529 O O . VAL B 1 44 ? 2.281 -2.578 -8.133 1 96.69 44 VAL B O 1
ATOM 2532 N N . TYR B 1 45 ? 3.088 -0.493 -8.062 1 97.56 45 TYR B N 1
ATOM 2533 C CA . TYR B 1 45 ? 3.049 -0.346 -6.609 1 97.56 45 TYR B CA 1
ATOM 2534 C C . TYR B 1 45 ? 1.631 -0.525 -6.078 1 97.56 45 TYR B C 1
ATOM 2536 O O . TYR B 1 45 ? 1.408 -1.269 -5.121 1 97.56 45 TYR B O 1
ATOM 2544 N N . GLU B 1 46 ? 0.709 0.115 -6.652 1 97.5 46 GLU B N 1
ATOM 2545 C CA . GLU B 1 46 ? -0.669 0.124 -6.168 1 97.5 46 GLU B CA 1
ATOM 2546 C C . GLU B 1 46 ? -1.248 -1.288 -6.129 1 97.5 46 GLU B C 1
ATOM 2548 O O . GLU B 1 46 ? -1.929 -1.657 -5.168 1 97.5 46 GLU B O 1
ATOM 2553 N N . ARG B 1 47 ? -0.936 -2.023 -7.133 1 98.06 47 ARG B N 1
ATOM 2554 C CA . ARG B 1 47 ? -1.439 -3.391 -7.203 1 98.06 47 ARG B CA 1
ATOM 2555 C C . ARG B 1 47 ? -0.85 -4.25 -6.09 1 98.06 47 ARG B C 1
ATOM 2557 O O . ARG B 1 47 ? -1.564 -5.023 -5.449 1 98.06 47 ARG B O 1
ATOM 2564 N N . ARG B 1 48 ? 0.416 -4.148 -5.852 1 98.38 48 ARG B N 1
ATOM 2565 C CA . ARG B 1 48 ? 1.04 -4.926 -4.785 1 98.38 48 ARG B CA 1
ATOM 2566 C C . ARG B 1 48 ? 0.47 -4.547 -3.424 1 98.38 48 ARG B C 1
ATOM 2568 O O . ARG B 1 48 ? 0.266 -5.41 -2.568 1 98.38 48 ARG B O 1
ATOM 2575 N N . HIS B 1 49 ? 0.174 -3.316 -3.281 1 97.81 49 HIS B N 1
ATOM 2576 C CA . HIS B 1 49 ? -0.438 -2.887 -2.031 1 97.81 49 HIS B CA 1
ATOM 2577 C C . HIS B 1 49 ? -1.837 -3.473 -1.871 1 97.81 49 HIS B C 1
ATOM 2579 O O . HIS B 1 49 ? -2.207 -3.92 -0.783 1 97.81 49 HIS B O 1
ATOM 2585 N N . LEU B 1 50 ? -2.574 -3.422 -2.949 1 98.56 50 LEU B N 1
ATOM 2586 C CA . LEU B 1 50 ? -3.902 -4.027 -2.922 1 98.56 50 LEU B CA 1
ATOM 2587 C C . LEU B 1 50 ? -3.82 -5.504 -2.561 1 98.56 50 LEU B C 1
ATOM 2589 O O . LEU B 1 50 ? -4.551 -5.977 -1.687 1 98.56 50 LEU B O 1
ATOM 2593 N N . LEU B 1 51 ? -2.922 -6.172 -3.154 1 98.81 51 LEU B N 1
ATOM 2594 C CA . LEU B 1 51 ? -2.789 -7.609 -2.934 1 98.81 51 LEU B CA 1
ATOM 2595 C C . LEU B 1 51 ? -2.328 -7.898 -1.51 1 98.81 51 LEU B C 1
ATOM 2597 O O . LEU B 1 51 ? -2.732 -8.898 -0.915 1 98.81 51 LEU B O 1
ATOM 2601 N N . ARG B 1 52 ? -1.491 -7.027 -0.926 1 98.44 52 ARG B N 1
ATOM 2602 C CA . ARG B 1 52 ? -1.09 -7.172 0.47 1 98.44 52 ARG B CA 1
ATOM 2603 C C . ARG B 1 52 ? -2.299 -7.098 1.397 1 98.44 52 ARG B C 1
ATOM 2605 O O . ARG B 1 52 ? -2.398 -7.867 2.355 1 98.44 52 ARG B O 1
ATOM 2612 N N . MET B 1 53 ? -3.16 -6.18 1.065 1 98.25 53 MET B N 1
ATOM 2613 C CA . MET B 1 53 ? -4.355 -6.07 1.896 1 98.25 53 MET B CA 1
ATOM 2614 C C . MET B 1 53 ? -5.246 -7.297 1.737 1 98.25 53 MET B C 1
ATOM 2616 O O . MET B 1 53 ? -5.695 -7.875 2.729 1 98.25 53 MET B O 1
ATOM 2620 N N . VAL B 1 54 ? -5.398 -7.742 0.491 1 98.44 54 VAL B N 1
ATOM 2621 C CA . VAL B 1 54 ? -6.293 -8.844 0.167 1 98.44 54 VAL B CA 1
ATOM 2622 C C . VAL B 1 54 ? -5.793 -10.125 0.833 1 98.44 54 VAL B C 1
ATOM 2624 O O . VAL B 1 54 ? -6.559 -10.82 1.512 1 98.44 54 VAL B O 1
ATOM 2627 N N . TYR B 1 55 ? -4.566 -10.414 0.714 1 98.06 55 TYR B N 1
ATOM 2628 C CA . TYR B 1 55 ? -4.035 -11.656 1.26 1 98.06 55 TYR B CA 1
ATOM 2629 C C . TYR B 1 55 ? -3.773 -11.531 2.756 1 98.06 55 TYR B C 1
ATOM 2631 O O . TYR B 1 55 ? -4.008 -12.477 3.516 1 98.06 55 TYR B O 1
ATOM 2639 N N . GLY B 1 56 ? -3.346 -10.344 3.141 1 96.94 56 GLY B N 1
ATOM 2640 C CA . GLY B 1 56 ? -3.123 -10.117 4.559 1 96.94 56 GLY B CA 1
ATOM 2641 C C . GLY B 1 56 ? -4.379 -10.273 5.395 1 96.94 56 GLY B C 1
ATOM 2642 O O . GLY B 1 56 ? -4.344 -10.883 6.465 1 96.94 56 GLY B O 1
ATOM 2643 N N . LEU B 1 57 ? -5.453 -9.766 4.941 1 97.12 57 LEU B N 1
ATOM 2644 C CA . LEU B 1 57 ? -6.715 -9.852 5.668 1 97.12 57 LEU B CA 1
ATOM 2645 C C . LEU B 1 57 ? -7.191 -11.297 5.773 1 97.12 57 LEU B C 1
ATOM 2647 O O . LEU B 1 57 ? -7.738 -11.703 6.801 1 97.12 57 LEU B O 1
ATOM 2651 N N . GLN B 1 58 ? -6.961 -12.078 4.746 1 97.25 58 GLN B N 1
ATOM 2652 C CA . GLN B 1 58 ? -7.352 -13.484 4.777 1 97.25 58 GLN B CA 1
ATOM 2653 C C . GLN B 1 58 ? -6.52 -14.258 5.793 1 97.25 58 GLN B C 1
ATOM 2655 O O . GLN B 1 58 ? -7.051 -15.094 6.527 1 97.25 58 GLN B O 1
ATOM 2660 N N . LEU B 1 59 ? -5.273 -13.984 5.785 1 96.31 59 LEU B N 1
ATOM 2661 C CA . LEU B 1 59 ? -4.375 -14.68 6.699 1 96.31 59 LEU B CA 1
ATOM 2662 C C . LEU B 1 59 ? -4.672 -14.312 8.148 1 96.31 59 LEU B C 1
ATOM 2664 O O . LEU B 1 59 ? -4.613 -15.156 9.039 1 96.31 59 LEU B O 1
ATOM 2668 N N . ALA B 1 60 ? -4.992 -13.055 8.352 1 94 60 ALA B N 1
ATOM 2669 C CA . ALA B 1 60 ? -5.328 -12.586 9.695 1 94 60 ALA B CA 1
ATOM 2670 C C . ALA B 1 60 ? -6.652 -13.18 10.172 1 94 60 ALA B C 1
ATOM 2672 O O . ALA B 1 60 ? -6.836 -13.438 11.359 1 94 60 ALA B O 1
ATOM 2673 N N . ALA B 1 61 ? -7.559 -13.414 9.297 1 92.19 61 ALA B N 1
ATOM 2674 C CA . ALA B 1 61 ? -8.906 -13.875 9.617 1 92.19 61 ALA B CA 1
ATOM 2675 C C . ALA B 1 61 ? -8.914 -15.352 9.984 1 92.19 61 ALA B C 1
ATOM 2677 O O . ALA B 1 61 ? -9.828 -15.836 10.656 1 92.19 61 ALA B O 1
ATOM 2678 N N . ASP B 1 62 ? -7.93 -16.062 9.539 1 90.06 62 ASP B N 1
ATOM 2679 C CA . ASP B 1 62 ? -7.879 -17.5 9.805 1 90.06 62 ASP B CA 1
ATOM 2680 C C . ASP B 1 62 ? -6.488 -17.922 10.273 1 90.06 62 ASP B C 1
ATOM 2682 O O . ASP B 1 62 ? -5.746 -18.578 9.523 1 90.06 62 ASP B O 1
ATOM 2686 N N . PRO B 1 63 ? -6.199 -17.719 11.523 1 83.94 63 PRO B N 1
ATOM 2687 C CA . PRO B 1 63 ? -4.867 -18.047 12.031 1 83.94 63 PRO B CA 1
ATOM 2688 C C . PRO B 1 63 ? -4.609 -19.562 12.078 1 83.94 63 PRO B C 1
ATOM 2690 O O . PRO B 1 63 ? -3.461 -19.984 12.203 1 83.94 63 PRO B O 1
ATOM 2693 N N . ALA B 1 64 ? -5.691 -20.281 11.867 1 86.88 64 ALA B N 1
ATOM 2694 C CA . ALA B 1 64 ? -5.543 -21.719 11.938 1 86.88 64 ALA B CA 1
ATOM 2695 C C . ALA B 1 64 ? -5.609 -22.359 10.555 1 86.88 64 ALA B C 1
ATOM 2697 O O . ALA B 1 64 ? -6.027 -23.5 10.406 1 86.88 64 ALA B O 1
ATOM 2698 N N . LEU B 1 65 ? -5.309 -21.578 9.609 1 91.56 65 LEU B N 1
ATOM 2699 C CA . LEU B 1 65 ? -5.227 -22.125 8.258 1 91.56 65 LEU B CA 1
ATOM 2700 C C . LEU B 1 65 ? -4.336 -23.359 8.227 1 91.56 65 LEU B C 1
ATOM 2702 O O . LEU B 1 65 ? -3.287 -23.391 8.875 1 91.56 65 LEU B O 1
ATOM 2706 N N . ALA B 1 66 ? -4.656 -24.391 7.473 1 92.25 66 ALA B N 1
ATOM 2707 C CA . ALA B 1 66 ? -3.975 -25.672 7.461 1 92.25 66 ALA B CA 1
ATOM 2708 C C . ALA B 1 66 ? -2.555 -25.547 6.918 1 92.25 66 ALA B C 1
ATOM 2710 O O . ALA B 1 66 ? -1.714 -26.422 7.137 1 92.25 66 ALA B O 1
ATOM 2711 N N . ALA B 1 67 ? -2.326 -24.469 6.25 1 96.62 67 ALA B N 1
ATOM 2712 C CA . ALA B 1 67 ? -1.012 -24.281 5.645 1 96.62 67 ALA B CA 1
ATOM 2713 C C . ALA B 1 67 ? -0.385 -22.969 6.098 1 96.62 67 ALA B C 1
ATOM 2715 O O . ALA B 1 67 ? -1.097 -22 6.418 1 96.62 67 ALA B O 1
ATOM 2716 N N . GLN B 1 68 ? 0.908 -22.984 6.203 1 97.06 68 GLN B N 1
ATOM 2717 C CA . GLN B 1 68 ? 1.636 -21.719 6.191 1 97.06 68 GLN B CA 1
ATOM 2718 C C . GLN B 1 68 ? 1.723 -21.156 4.781 1 97.06 68 GLN B C 1
ATOM 2720 O O . GLN B 1 68 ? 2.273 -21.781 3.879 1 97.06 68 GLN B O 1
ATOM 2725 N N . VAL B 1 69 ? 1.169 -20.031 4.602 1 98.38 69 VAL B N 1
ATOM 2726 C CA . VAL B 1 69 ? 1.159 -19.406 3.285 1 98.38 69 VAL B CA 1
ATOM 2727 C C . VAL B 1 69 ? 2.039 -18.156 3.299 1 98.38 69 VAL B C 1
ATOM 2729 O O . VAL B 1 69 ? 1.823 -17.25 4.102 1 98.38 69 VAL B O 1
ATOM 2732 N N . ASP B 1 70 ? 3.049 -18.094 2.49 1 98.25 70 ASP B N 1
ATOM 2733 C CA . ASP B 1 70 ? 3.869 -16.906 2.26 1 98.25 70 ASP B CA 1
ATOM 2734 C C . ASP B 1 70 ? 3.631 -16.344 0.864 1 98.25 70 ASP B C 1
ATOM 2736 O O . ASP B 1 70 ? 3.684 -17.078 -0.128 1 98.25 70 ASP B O 1
ATOM 2740 N N . VAL B 1 71 ? 3.33 -15.07 0.808 1 98.75 71 VAL B N 1
ATOM 2741 C CA . VAL B 1 71 ? 3.164 -14.375 -0.463 1 98.75 71 VAL B CA 1
ATOM 2742 C C . VAL B 1 71 ? 4.379 -13.484 -0.727 1 98.75 71 VAL B C 1
ATOM 2744 O O . VAL B 1 71 ? 4.793 -12.719 0.143 1 98.75 71 VAL B O 1
ATOM 2747 N N . ARG B 1 72 ? 4.957 -13.625 -1.873 1 98.75 72 ARG B N 1
ATOM 2748 C CA . ARG B 1 72 ? 6.086 -12.805 -2.295 1 98.75 72 ARG B CA 1
ATOM 2749 C C . ARG B 1 72 ? 5.797 -12.109 -3.621 1 98.75 72 ARG B C 1
ATOM 2751 O O . ARG B 1 72 ? 5.211 -12.711 -4.527 1 98.75 72 ARG B O 1
ATOM 2758 N N . PHE B 1 73 ? 6.133 -10.859 -3.709 1 98.75 73 PHE B N 1
ATOM 2759 C CA . PHE B 1 73 ? 6.062 -10.125 -4.965 1 98.75 73 PHE B CA 1
ATOM 2760 C C . PHE B 1 73 ? 7.395 -10.18 -5.703 1 98.75 73 PHE B C 1
ATOM 2762 O O . PHE B 1 73 ? 8.438 -9.836 -5.141 1 98.75 73 PHE B O 1
ATOM 2769 N N . VAL B 1 74 ? 7.316 -10.578 -6.992 1 98.06 74 VAL B N 1
ATOM 2770 C CA . VAL B 1 74 ? 8.523 -10.977 -7.719 1 98.06 74 VAL B CA 1
ATOM 2771 C C . VAL B 1 74 ? 8.672 -10.117 -8.977 1 98.06 74 VAL B C 1
ATOM 2773 O O . VAL B 1 74 ? 7.742 -10.016 -9.773 1 98.06 74 VAL B O 1
ATOM 2776 N N . PHE B 1 75 ? 9.75 -9.469 -9.125 1 94.75 75 PHE B N 1
ATOM 2777 C CA . PHE B 1 75 ? 10.023 -8.82 -10.398 1 94.75 75 PHE B CA 1
ATOM 2778 C C . PHE B 1 75 ? 11.516 -8.812 -10.695 1 94.75 75 PHE B C 1
ATOM 2780 O O . PHE B 1 75 ? 12.32 -9.227 -9.852 1 94.75 75 PHE B O 1
ATOM 2787 N N . CYS B 1 76 ? 11.867 -8.547 -11.914 1 94.62 76 CYS B N 1
ATOM 2788 C CA . CYS B 1 76 ? 13.242 -8.617 -12.414 1 94.62 76 CYS B CA 1
ATOM 2789 C C . CYS B 1 76 ? 14.031 -7.387 -12 1 94.62 76 CYS B C 1
ATOM 2791 O O . CYS B 1 76 ? 13.609 -6.637 -11.117 1 94.62 76 CYS B O 1
ATOM 2793 N N . ARG B 1 77 ? 15.18 -7.203 -12.547 1 93.62 77 ARG B N 1
ATOM 2794 C CA . ARG B 1 77 ? 16.109 -6.141 -12.18 1 93.62 77 ARG B CA 1
ATOM 2795 C C . ARG B 1 77 ? 15.469 -4.77 -12.344 1 93.62 77 ARG B C 1
ATOM 2797 O O . ARG B 1 77 ? 14.734 -4.531 -13.305 1 93.62 77 ARG B O 1
ATOM 2804 N N . LEU B 1 78 ? 15.805 -3.938 -11.422 1 94.56 78 LEU B N 1
ATOM 2805 C CA . LEU B 1 78 ? 15.32 -2.561 -11.477 1 94.56 78 LEU B CA 1
ATOM 2806 C C . LEU B 1 78 ? 16.047 -1.775 -12.562 1 94.56 78 LEU B C 1
ATOM 2808 O O . LEU B 1 78 ? 17.234 -1.993 -12.797 1 94.56 78 LEU B O 1
ATOM 2812 N N . TYR B 1 79 ? 15.375 -0.844 -13.18 1 91.75 79 TYR B N 1
ATOM 2813 C CA . TYR B 1 79 ? 16.016 -0.154 -14.297 1 91.75 79 TYR B CA 1
ATOM 2814 C C . TYR B 1 79 ? 15.773 1.349 -14.219 1 91.75 79 TYR B C 1
ATOM 2816 O O . TYR B 1 79 ? 16.297 2.111 -15.031 1 91.75 79 TYR B O 1
ATOM 2824 N N . LYS B 1 80 ? 15 1.818 -13.297 1 94.94 80 LYS B N 1
ATOM 2825 C CA . LYS B 1 80 ? 14.75 3.244 -13.109 1 94.94 80 LYS B CA 1
ATOM 2826 C C . LYS B 1 80 ? 15.359 3.746 -11.805 1 94.94 80 LYS B C 1
ATOM 2828 O O . LYS B 1 80 ? 15.406 3.02 -10.812 1 94.94 80 LYS B O 1
ATOM 2833 N N . ASP B 1 81 ? 15.711 4.973 -11.805 1 95.94 81 ASP B N 1
ATOM 2834 C CA . ASP B 1 81 ? 16.359 5.574 -10.641 1 95.94 81 ASP B CA 1
ATOM 2835 C C . ASP B 1 81 ? 15.406 5.625 -9.453 1 95.94 81 ASP B C 1
ATOM 2837 O O . ASP B 1 81 ? 15.805 5.359 -8.312 1 95.94 81 ASP B O 1
ATOM 2841 N N . ASP B 1 82 ? 14.203 5.965 -9.672 1 97.44 82 ASP B N 1
ATOM 2842 C CA . ASP B 1 82 ? 13.258 6.062 -8.562 1 97.44 82 ASP B CA 1
ATOM 2843 C C . ASP B 1 82 ? 12.969 4.688 -7.965 1 97.44 82 ASP B C 1
ATOM 2845 O O . ASP B 1 82 ? 12.812 4.551 -6.75 1 97.44 82 ASP B O 1
ATOM 2849 N N . GLN B 1 83 ? 12.969 3.627 -8.781 1 97.19 83 GLN B N 1
ATOM 2850 C CA . GLN B 1 83 ? 12.781 2.268 -8.289 1 97.19 83 GLN B CA 1
ATOM 2851 C C . GLN B 1 83 ? 13.859 1.896 -7.273 1 97.19 83 GLN B C 1
ATOM 2853 O O . GLN B 1 83 ? 13.578 1.222 -6.281 1 97.19 83 GLN B O 1
ATOM 2858 N N . ARG B 1 84 ? 15.016 2.342 -7.516 1 96.44 84 ARG B N 1
ATOM 2859 C CA . ARG B 1 84 ? 16.172 1.972 -6.699 1 96.44 84 ARG B CA 1
ATOM 2860 C C . ARG B 1 84 ? 16.078 2.582 -5.305 1 96.44 84 ARG B C 1
ATOM 2862 O O . ARG B 1 84 ? 16.859 2.25 -4.418 1 96.44 84 ARG B O 1
ATOM 2869 N N . VAL B 1 85 ? 15.102 3.424 -5.059 1 97.88 85 VAL B N 1
ATOM 2870 C CA . VAL B 1 85 ? 14.836 3.965 -3.729 1 97.88 85 VAL B CA 1
ATOM 2871 C C . VAL B 1 85 ? 13.508 3.434 -3.211 1 97.88 85 VAL B C 1
ATOM 2873 O O . VAL B 1 85 ? 13.414 2.957 -2.076 1 97.88 85 VAL B O 1
ATOM 2876 N N . LEU B 1 86 ? 12.516 3.461 -4.027 1 98.38 86 LEU B N 1
ATOM 2877 C CA . LEU B 1 86 ? 11.148 3.172 -3.59 1 98.38 86 LEU B CA 1
ATOM 2878 C C . LEU B 1 86 ? 10.969 1.678 -3.34 1 98.38 86 LEU B C 1
ATOM 2880 O O . LEU B 1 86 ? 10.211 1.281 -2.453 1 98.38 86 LEU B O 1
ATOM 2884 N N . ILE B 1 87 ? 11.625 0.8 -4.117 1 98.31 87 ILE B N 1
ATOM 2885 C CA . ILE B 1 87 ? 11.523 -0.637 -3.893 1 98.31 87 ILE B CA 1
ATOM 2886 C C . ILE B 1 87 ? 12.25 -1.01 -2.602 1 98.31 87 ILE B C 1
ATOM 2888 O O . ILE B 1 87 ? 11.711 -1.746 -1.771 1 98.31 87 ILE B O 1
ATOM 2892 N N . PRO B 1 88 ? 13.508 -0.485 -2.379 1 98.12 88 PRO B N 1
ATOM 2893 C CA . PRO B 1 88 ? 14.125 -0.705 -1.066 1 98.12 88 PRO B CA 1
ATOM 2894 C C . PRO B 1 88 ? 13.234 -0.239 0.085 1 98.12 88 PRO B C 1
ATOM 2896 O O . PRO B 1 88 ? 13.172 -0.897 1.126 1 98.12 88 PRO B O 1
ATOM 2899 N N . LEU B 1 89 ? 12.562 0.902 -0.044 1 98.38 89 LEU B N 1
ATOM 2900 C CA . LEU B 1 89 ? 11.625 1.37 0.967 1 98.38 89 LEU B CA 1
ATOM 2901 C C . LEU B 1 89 ? 10.531 0.334 1.216 1 98.38 89 LEU B C 1
ATOM 2903 O O . LEU B 1 89 ? 10.203 0.038 2.365 1 98.38 89 LEU B O 1
ATOM 2907 N N . GLU B 1 90 ? 10 -0.203 0.136 1 98.5 90 GLU B N 1
ATOM 2908 C CA . GLU B 1 90 ? 8.961 -1.228 0.203 1 98.5 90 GLU B CA 1
ATOM 2909 C C . GLU B 1 90 ? 9.477 -2.49 0.887 1 98.5 90 GLU B C 1
ATOM 2911 O O . GLU B 1 90 ? 8.766 -3.102 1.69 1 98.5 90 GLU B O 1
ATOM 2916 N N . ILE B 1 91 ? 10.719 -2.867 0.62 1 98.38 91 ILE B N 1
ATOM 2917 C CA . ILE B 1 91 ? 11.328 -4.043 1.231 1 98.38 91 ILE B CA 1
ATOM 2918 C C . ILE B 1 91 ? 11.484 -3.82 2.734 1 98.38 91 ILE B C 1
ATOM 2920 O O . ILE B 1 91 ? 11.195 -4.715 3.533 1 98.38 91 ILE B O 1
ATOM 2924 N N . LEU B 1 92 ? 11.898 -2.65 3.092 1 97.88 92 LEU B N 1
ATOM 2925 C CA . LEU B 1 92 ? 12.055 -2.328 4.504 1 97.88 92 LEU B CA 1
ATOM 2926 C C . LEU B 1 92 ? 10.719 -2.408 5.23 1 97.88 92 LEU B C 1
ATOM 2928 O O . LEU B 1 92 ? 10.656 -2.879 6.371 1 97.88 92 LEU B O 1
ATOM 2932 N N . ALA B 1 93 ? 9.695 -1.993 4.562 1 97.81 93 ALA B N 1
ATOM 2933 C CA . ALA B 1 93 ? 8.383 -1.89 5.199 1 97.81 93 ALA B CA 1
ATOM 2934 C C . ALA B 1 93 ? 7.715 -3.258 5.301 1 97.81 93 ALA B C 1
ATOM 2936 O O . ALA B 1 93 ? 7.043 -3.553 6.293 1 97.81 93 ALA B O 1
ATOM 2937 N N . HIS B 1 94 ? 7.926 -4.133 4.27 1 97.88 94 HIS B N 1
ATOM 2938 C CA . HIS B 1 94 ? 7.059 -5.305 4.199 1 97.88 94 HIS B CA 1
ATOM 2939 C C . HIS B 1 94 ? 7.879 -6.594 4.18 1 97.88 94 HIS B C 1
ATOM 2941 O O . HIS B 1 94 ? 7.387 -7.652 4.578 1 97.88 94 HIS B O 1
ATOM 2947 N N . GLY B 1 95 ? 9.078 -6.535 3.59 1 97.38 95 GLY B N 1
ATOM 2948 C CA . GLY B 1 95 ? 9.961 -7.695 3.564 1 97.38 95 GLY B CA 1
ATOM 2949 C C . GLY B 1 95 ? 9.445 -8.812 2.672 1 97.38 95 GLY B C 1
ATOM 2950 O O . GLY B 1 95 ? 9.805 -9.977 2.859 1 97.38 95 GLY B O 1
ATOM 2951 N N . ASP B 1 96 ? 8.594 -8.492 1.711 1 98.44 96 ASP B N 1
ATOM 2952 C CA . ASP B 1 96 ? 7.922 -9.547 0.961 1 98.44 96 ASP B CA 1
ATOM 2953 C C . ASP B 1 96 ? 8.258 -9.461 -0.526 1 98.44 96 ASP B C 1
ATOM 2955 O O . ASP B 1 96 ? 7.477 -9.906 -1.371 1 98.44 96 ASP B O 1
ATOM 2959 N N . VAL B 1 97 ? 9.398 -8.852 -0.878 1 98.38 97 VAL B N 1
ATOM 2960 C CA . VAL B 1 97 ? 9.773 -8.641 -2.273 1 98.38 97 VAL B CA 1
ATOM 2961 C C . VAL B 1 97 ? 10.961 -9.531 -2.629 1 98.38 97 VAL B C 1
ATOM 2963 O O . VAL B 1 97 ? 11.891 -9.68 -1.837 1 98.38 97 VAL B O 1
ATOM 2966 N N . ILE B 1 98 ? 10.898 -10.164 -3.783 1 98.12 98 ILE B N 1
ATOM 2967 C CA . ILE B 1 98 ? 12.039 -10.836 -4.406 1 98.12 98 ILE B CA 1
ATOM 2968 C C . ILE B 1 98 ? 12.414 -10.117 -5.699 1 98.12 98 ILE B C 1
ATOM 2970 O O . ILE B 1 98 ? 11.586 -9.977 -6.605 1 98.12 98 ILE B O 1
ATOM 2974 N N . VAL B 1 99 ? 13.594 -9.617 -5.789 1 97.12 99 VAL B N 1
ATOM 2975 C CA . VAL B 1 99 ? 14.117 -9.055 -7.027 1 97.12 99 VAL B CA 1
ATOM 2976 C C . VAL B 1 99 ? 15.047 -10.062 -7.699 1 97.12 99 VAL B C 1
ATOM 2978 O O . VAL B 1 99 ? 16.094 -10.414 -7.156 1 97.12 99 VAL B O 1
ATOM 2981 N N . LEU B 1 100 ? 14.625 -10.5 -8.82 1 95.38 100 LEU B N 1
ATOM 2982 C CA . LEU B 1 100 ? 15.391 -11.5 -9.555 1 95.38 100 LEU B CA 1
ATOM 2983 C C . LEU B 1 100 ? 16.578 -10.867 -10.266 1 95.38 100 LEU B C 1
ATOM 2985 O O . LEU B 1 100 ? 16.422 -9.914 -11.031 1 95.38 100 LEU B O 1
ATOM 2989 N N . ASP B 1 101 ? 17.719 -11.312 -10.133 1 89.12 101 ASP B N 1
ATOM 2990 C CA . ASP B 1 101 ? 18.938 -10.773 -10.734 1 89.12 101 ASP B CA 1
ATOM 2991 C C . ASP B 1 101 ? 19.172 -11.367 -12.117 1 89.12 101 ASP B C 1
ATOM 2993 O O . ASP B 1 101 ? 19.875 -10.773 -12.945 1 89.12 101 ASP B O 1
ATOM 2997 N N . GLY B 1 102 ? 18.578 -12.445 -12.477 1 84.56 102 GLY B N 1
ATOM 2998 C CA . GLY B 1 102 ? 18.891 -13.172 -13.695 1 84.56 102 GLY B CA 1
ATOM 2999 C C . GLY B 1 102 ? 18 -12.789 -14.867 1 84.56 102 GLY B C 1
ATOM 3000 O O . GLY B 1 102 ? 17.953 -13.5 -15.867 1 84.56 102 GLY B O 1
ATOM 3001 N N . CYS B 1 103 ? 17.266 -11.688 -14.75 1 85.88 103 CYS B N 1
ATOM 3002 C CA . CYS B 1 103 ? 16.406 -11.312 -15.867 1 85.88 103 CYS B CA 1
ATOM 3003 C C . CYS B 1 103 ? 16.203 -9.797 -15.922 1 85.88 103 CYS B C 1
ATOM 3005 O O . CYS B 1 103 ? 16.438 -9.102 -14.938 1 85.88 103 CYS B O 1
ATOM 3007 N N . GLU B 1 104 ? 15.805 -9.43 -17.188 1 84.75 104 GLU B N 1
ATOM 3008 C CA . GLU B 1 104 ? 15.297 -8.078 -17.391 1 84.75 104 GLU B CA 1
ATOM 3009 C C . GLU B 1 104 ? 13.766 -8.062 -17.422 1 84.75 104 GLU B C 1
ATOM 3011 O O . GLU B 1 104 ? 13.141 -9.094 -17.672 1 84.75 104 GLU B O 1
ATOM 3016 N N . GLU B 1 105 ? 13.281 -6.941 -17.062 1 76.25 105 GLU B N 1
ATOM 3017 C CA . GLU B 1 105 ? 11.828 -6.883 -16.922 1 76.25 105 GLU B CA 1
ATOM 3018 C C . GLU B 1 105 ? 11.141 -7.246 -18.25 1 76.25 105 GLU B C 1
ATOM 3020 O O . GLU B 1 105 ? 11.195 -6.477 -19.203 1 76.25 105 GLU B O 1
ATOM 3025 N N . ASN B 1 106 ? 10.773 -8.445 -18.344 1 70.25 106 ASN B N 1
ATOM 3026 C CA . ASN B 1 106 ? 10.016 -9.016 -19.453 1 70.25 106 ASN B CA 1
ATOM 3027 C C . ASN B 1 106 ? 9.305 -10.305 -19.047 1 70.25 106 ASN B C 1
ATOM 3029 O O . ASN B 1 106 ? 9.961 -11.297 -18.703 1 70.25 106 ASN B O 1
ATOM 3033 N N . LEU B 1 107 ? 7.961 -10.352 -19.062 1 61.88 107 LEU B N 1
ATOM 3034 C CA . LEU B 1 107 ? 7.188 -11.508 -18.625 1 61.88 107 LEU B CA 1
ATOM 3035 C C . LEU B 1 107 ? 7.523 -12.742 -19.453 1 61.88 107 LEU B C 1
ATOM 3037 O O . LEU B 1 107 ? 7.609 -13.852 -18.906 1 61.88 107 LEU B O 1
ATOM 3041 N N . ASN B 1 108 ? 7.812 -12.539 -20.688 1 71.12 108 ASN B N 1
ATOM 3042 C CA . ASN B 1 108 ? 8.016 -13.656 -21.609 1 71.12 108 ASN B CA 1
ATOM 3043 C C . ASN B 1 108 ? 9.492 -13.859 -21.922 1 71.12 108 ASN B C 1
ATOM 3045 O O . ASN B 1 108 ? 9.844 -14.695 -22.75 1 71.12 108 ASN B O 1
ATOM 3049 N N . GLY B 1 109 ? 10.25 -13.133 -21.094 1 76 109 GLY B N 1
ATOM 3050 C CA . GLY B 1 109 ? 11.688 -13.18 -21.344 1 76 109 GLY B CA 1
ATOM 3051 C C . GLY B 1 109 ? 12.43 -14.039 -20.344 1 76 109 GLY B C 1
ATOM 3052 O O . GLY B 1 109 ? 13.594 -13.766 -20.031 1 76 109 GLY B O 1
ATOM 3053 N N . GLY B 1 110 ? 11.562 -15.094 -19.75 1 86.62 110 GLY B N 1
ATOM 3054 C CA . GLY B 1 110 ? 12.258 -16.031 -18.875 1 86.62 110 GLY B CA 1
ATOM 3055 C C . GLY B 1 110 ? 12.039 -15.758 -17.406 1 86.62 110 GLY B C 1
ATOM 3056 O O . GLY B 1 110 ? 12.641 -16.406 -16.547 1 86.62 110 GLY B O 1
ATOM 3057 N N . LYS B 1 111 ? 11.172 -14.797 -17.141 1 91.44 111 LYS B N 1
ATOM 3058 C CA . LYS B 1 111 ? 10.93 -14.414 -15.75 1 91.44 111 LYS B CA 1
ATOM 3059 C C . LYS B 1 111 ? 10.445 -15.602 -14.922 1 91.44 111 LYS B C 1
ATOM 3061 O O . LYS B 1 111 ? 10.891 -15.797 -13.789 1 91.44 111 LYS B O 1
ATOM 3066 N N . THR B 1 112 ? 9.625 -16.422 -15.508 1 93.81 112 THR B N 1
ATOM 3067 C CA . THR B 1 112 ? 9.055 -17.562 -14.781 1 93.81 112 THR B CA 1
ATOM 3068 C C . THR B 1 112 ? 10.125 -18.594 -14.477 1 93.81 112 THR B C 1
ATOM 3070 O O . THR B 1 112 ? 10.219 -19.094 -13.344 1 93.81 112 THR B O 1
ATOM 3073 N N . HIS B 1 113 ? 10.914 -18.953 -15.453 1 94.12 113 HIS B N 1
ATOM 3074 C CA . HIS B 1 113 ? 12.016 -19.875 -15.219 1 94.12 113 HIS B CA 1
ATOM 3075 C C . HIS B 1 113 ? 12.977 -19.344 -14.172 1 94.12 113 HIS B C 1
ATOM 3077 O O . HIS B 1 113 ? 13.398 -20.078 -13.273 1 94.12 113 HIS B O 1
ATOM 3083 N N . THR B 1 114 ? 13.312 -18.031 -14.289 1 94.31 114 THR B N 1
ATOM 3084 C CA . THR B 1 114 ? 14.203 -17.391 -13.328 1 94.31 114 THR B CA 1
ATOM 3085 C C . THR B 1 114 ? 13.609 -17.406 -11.93 1 94.31 114 THR B C 1
ATOM 3087 O O . THR B 1 114 ? 14.32 -17.609 -10.945 1 94.31 114 THR B O 1
ATOM 3090 N N . PHE B 1 115 ? 12.328 -17.25 -11.859 1 96.75 115 PHE B N 1
ATOM 3091 C CA . PHE B 1 115 ? 11.609 -17.281 -10.586 1 96.75 115 PHE B CA 1
ATOM 3092 C C . PHE B 1 115 ? 11.758 -18.656 -9.922 1 96.75 115 PHE B C 1
ATOM 3094 O O . PHE B 1 115 ? 12.211 -18.75 -8.773 1 96.75 115 PHE B O 1
ATOM 3101 N N . PHE B 1 116 ? 11.406 -19.719 -10.648 1 97.25 116 PHE B N 1
ATOM 3102 C CA . PHE B 1 116 ? 11.492 -21.062 -10.07 1 97.25 116 PHE B CA 1
ATOM 3103 C C . PHE B 1 116 ? 12.93 -21.406 -9.695 1 97.25 116 PHE B C 1
ATOM 3105 O O . PHE B 1 116 ? 13.18 -21.984 -8.641 1 97.25 116 PHE B O 1
ATOM 3112 N N . THR B 1 117 ? 13.852 -21 -10.5 1 96 117 THR B N 1
ATOM 3113 C CA . THR B 1 117 ? 15.266 -21.234 -10.219 1 96 117 THR B CA 1
ATOM 3114 C C . THR B 1 117 ? 15.695 -20.5 -8.953 1 96 117 THR B C 1
ATOM 3116 O O . THR B 1 117 ? 16.344 -21.078 -8.078 1 96 117 THR B O 1
ATOM 3119 N N . ALA B 1 118 ? 15.305 -19.266 -8.836 1 97 118 ALA B N 1
ATOM 3120 C CA . ALA B 1 118 ? 15.656 -18.453 -7.668 1 97 118 ALA B CA 1
ATOM 3121 C C . ALA B 1 118 ? 15.047 -19.047 -6.395 1 97 118 ALA B C 1
ATOM 3123 O O . ALA B 1 118 ? 15.719 -19.156 -5.371 1 97 118 ALA B O 1
ATOM 3124 N N . VAL B 1 119 ? 13.797 -19.391 -6.484 1 98.19 119 VAL B N 1
ATOM 3125 C CA . VAL B 1 119 ? 13.078 -19.906 -5.324 1 98.19 119 VAL B CA 1
ATOM 3126 C C . VAL B 1 119 ? 13.727 -21.188 -4.836 1 98.19 119 VAL B C 1
ATOM 3128 O O . VAL B 1 119 ? 13.875 -21.406 -3.629 1 98.19 119 VAL B O 1
ATOM 3131 N N . ALA B 1 120 ? 14.094 -22.078 -5.773 1 98.19 120 ALA B N 1
ATOM 3132 C CA . ALA B 1 120 ? 14.758 -23.328 -5.414 1 98.19 120 ALA B CA 1
ATOM 3133 C C . ALA B 1 120 ? 16.031 -23.078 -4.605 1 98.19 120 ALA B C 1
ATOM 3135 O O . ALA B 1 120 ? 16.328 -23.812 -3.666 1 98.19 120 ALA B O 1
ATOM 3136 N N . ASP B 1 121 ? 16.688 -22.016 -4.98 1 97.06 121 ASP B N 1
ATOM 3137 C CA . ASP B 1 121 ? 17.922 -21.672 -4.305 1 97.06 121 ASP B CA 1
ATOM 3138 C C . ASP B 1 121 ? 17.656 -20.938 -2.994 1 97.06 121 ASP B C 1
ATOM 3140 O O . ASP B 1 121 ? 18.219 -21.281 -1.954 1 97.06 121 ASP B O 1
ATOM 3144 N N . LEU B 1 122 ? 16.828 -19.938 -2.967 1 97.25 122 LEU B N 1
ATOM 3145 C CA . LEU B 1 122 ? 16.547 -19.047 -1.841 1 97.25 122 LEU B CA 1
ATOM 3146 C C . LEU B 1 122 ? 16.016 -19.844 -0.646 1 97.25 122 LEU B C 1
ATOM 3148 O O . LEU B 1 122 ? 16.312 -19.5 0.503 1 97.25 122 LEU B O 1
ATOM 3152 N N . TYR B 1 123 ? 15.219 -20.891 -0.966 1 97.94 123 TYR B N 1
ATOM 3153 C CA . TYR B 1 123 ? 14.523 -21.594 0.112 1 97.94 123 TYR B CA 1
ATOM 3154 C C . TYR B 1 123 ? 15 -23.031 0.219 1 97.94 123 TYR B C 1
ATOM 3156 O O . TYR B 1 123 ? 14.281 -23.891 0.733 1 97.94 123 TYR B O 1
ATOM 3164 N N . ALA B 1 124 ? 16.188 -23.328 -0.245 1 97 124 ALA B N 1
ATOM 3165 C CA . ALA B 1 124 ? 16.766 -24.672 -0.204 1 97 124 ALA B CA 1
ATOM 3166 C C . ALA B 1 124 ? 16.828 -25.203 1.229 1 97 124 ALA B C 1
ATOM 3168 O O . ALA B 1 124 ? 16.641 -26.391 1.471 1 97 124 ALA B O 1
ATOM 3169 N N . ASP B 1 125 ? 17.031 -24.281 2.223 1 96.56 125 ASP B N 1
ATOM 3170 C CA . ASP B 1 125 ? 17.219 -24.672 3.615 1 96.56 125 ASP B CA 1
ATOM 3171 C C . ASP B 1 125 ? 15.883 -24.828 4.328 1 96.56 125 ASP B C 1
ATOM 3173 O O . ASP B 1 125 ? 15.812 -25.453 5.391 1 96.56 125 ASP B O 1
ATOM 3177 N N . ALA B 1 126 ? 14.875 -24.281 3.811 1 96.56 126 ALA B N 1
ATOM 3178 C CA . ALA B 1 126 ? 13.516 -24.391 4.34 1 96.56 126 ALA B CA 1
ATOM 3179 C C . ALA B 1 126 ? 12.5 -24.531 3.213 1 96.56 126 ALA B C 1
ATOM 3181 O O . ALA B 1 126 ? 11.719 -23.609 2.939 1 96.56 126 ALA B O 1
ATOM 3182 N N . PRO B 1 127 ? 12.484 -25.656 2.66 1 97.75 127 PRO B N 1
ATOM 3183 C CA . PRO B 1 127 ? 11.688 -25.875 1.449 1 97.75 127 PRO B CA 1
ATOM 3184 C C . PRO B 1 127 ? 10.188 -25.766 1.699 1 97.75 127 PRO B C 1
ATOM 3186 O O . PRO B 1 127 ? 9.719 -26.016 2.812 1 97.75 127 PRO B O 1
ATOM 3189 N N . TYR B 1 128 ? 9.484 -25.359 0.725 1 98.56 128 TYR B N 1
ATOM 3190 C CA . TYR B 1 128 ? 8.023 -25.406 0.708 1 98.56 128 TYR B CA 1
ATOM 3191 C C . TYR B 1 128 ? 7.531 -26.734 0.158 1 98.56 128 TYR B C 1
ATOM 3193 O O . TYR B 1 128 ? 8.305 -27.516 -0.411 1 98.56 128 TYR B O 1
ATOM 3201 N N . ASP B 1 129 ? 6.301 -27.047 0.494 1 98.69 129 ASP B N 1
ATOM 3202 C CA . ASP B 1 129 ? 5.676 -28.203 -0.138 1 98.69 129 ASP B CA 1
ATOM 3203 C C . ASP B 1 129 ? 5.211 -27.875 -1.555 1 98.69 129 ASP B C 1
ATOM 3205 O O . ASP B 1 129 ? 5.336 -28.703 -2.463 1 98.69 129 ASP B O 1
ATOM 3209 N N . TYR B 1 130 ? 4.684 -26.703 -1.753 1 98.81 130 TYR B N 1
ATOM 3210 C CA . TYR B 1 130 ? 4.207 -26.203 -3.039 1 98.81 130 TYR B CA 1
ATOM 3211 C C . TYR B 1 130 ? 4.711 -24.797 -3.293 1 98.81 130 TYR B C 1
ATOM 3213 O O . TYR B 1 130 ? 4.828 -24 -2.361 1 98.81 130 TYR B O 1
ATOM 3221 N N . VAL B 1 131 ? 4.973 -24.5 -4.551 1 98.94 131 VAL B N 1
ATOM 3222 C CA . VAL B 1 131 ? 5.23 -23.141 -5.023 1 98.94 131 VAL B CA 1
ATOM 3223 C C . VAL B 1 131 ? 4.246 -22.781 -6.137 1 98.94 131 VAL B C 1
ATOM 3225 O O . VAL B 1 131 ? 4.156 -23.484 -7.141 1 98.94 131 VAL B O 1
ATOM 3228 N N . MET B 1 132 ? 3.547 -21.781 -5.906 1 98.88 132 MET B N 1
ATOM 3229 C CA . MET B 1 132 ? 2.609 -21.281 -6.91 1 98.88 132 MET B CA 1
ATOM 3230 C C . MET B 1 132 ? 3.154 -20.031 -7.586 1 98.88 132 MET B C 1
ATOM 3232 O O . MET B 1 132 ? 3.602 -19.094 -6.914 1 98.88 132 MET B O 1
ATOM 3236 N N . LYS B 1 133 ? 3.15 -20.031 -8.875 1 98.5 133 LYS B N 1
ATOM 3237 C CA . LYS B 1 133 ? 3.26 -18.812 -9.688 1 98.5 133 LYS B CA 1
ATOM 3238 C C . LYS B 1 133 ? 1.887 -18.203 -9.953 1 98.5 133 LYS B C 1
ATOM 3240 O O . LYS B 1 133 ? 0.963 -18.906 -10.375 1 98.5 133 LYS B O 1
ATOM 3245 N N . ALA B 1 134 ? 1.768 -16.938 -9.719 1 98.5 134 ALA B N 1
ATOM 3246 C CA . ALA B 1 134 ? 0.503 -16.266 -10.008 1 98.5 134 ALA B CA 1
ATOM 3247 C C . ALA B 1 134 ? 0.741 -14.883 -10.617 1 98.5 134 ALA B C 1
ATOM 3249 O O . ALA B 1 134 ? 1.769 -14.25 -10.359 1 98.5 134 ALA B O 1
ATOM 3250 N N . ASP B 1 135 ? -0.189 -14.414 -11.461 1 97.38 135 ASP B N 1
ATOM 3251 C CA . ASP B 1 135 ? -0.161 -13.055 -11.992 1 97.38 135 ASP B CA 1
ATOM 3252 C C . ASP B 1 135 ? -0.628 -12.047 -10.945 1 97.38 135 ASP B C 1
ATOM 3254 O O . ASP B 1 135 ? -1.169 -12.43 -9.906 1 97.38 135 ASP B O 1
ATOM 3258 N N . ASP B 1 136 ? -0.456 -10.758 -11.234 1 98 136 ASP B N 1
ATOM 3259 C CA . ASP B 1 136 ? -0.788 -9.758 -10.219 1 98 136 ASP B CA 1
ATOM 3260 C C . ASP B 1 136 ? -2.205 -9.219 -10.422 1 98 136 ASP B C 1
ATOM 3262 O O . ASP B 1 136 ? -2.637 -8.312 -9.711 1 98 136 ASP B O 1
ATOM 3266 N N . ASP B 1 137 ? -2.971 -9.766 -11.391 1 98.31 137 ASP B N 1
ATOM 3267 C CA . ASP B 1 137 ? -4.371 -9.391 -11.57 1 98.31 137 ASP B CA 1
ATOM 3268 C C . ASP B 1 137 ? -5.297 -10.547 -11.219 1 98.31 137 ASP B C 1
ATOM 3270 O O . ASP B 1 137 ? -6.312 -10.766 -11.883 1 98.31 137 ASP B O 1
ATOM 3274 N N . ILE B 1 138 ? -4.918 -11.289 -10.18 1 98.62 138 ILE B N 1
ATOM 3275 C CA . ILE B 1 138 ? -5.703 -12.445 -9.773 1 98.62 138 ILE B CA 1
ATOM 3276 C C . ILE B 1 138 ? -6.059 -12.336 -8.297 1 98.62 138 ILE B C 1
ATOM 3278 O O . ILE B 1 138 ? -5.199 -12.031 -7.465 1 98.62 138 ILE B O 1
ATOM 3282 N N . LEU B 1 139 ? -7.332 -12.492 -7.969 1 98.88 139 LEU B N 1
ATOM 3283 C CA . LEU B 1 139 ? -7.785 -12.695 -6.598 1 98.88 139 LEU B CA 1
ATOM 3284 C C . LEU B 1 139 ? -7.73 -14.172 -6.227 1 98.88 139 LEU B C 1
ATOM 3286 O O . LEU B 1 139 ? -8.391 -15 -6.855 1 98.88 139 LEU B O 1
ATOM 3290 N N . ILE B 1 140 ? -6.961 -14.547 -5.258 1 98.88 140 ILE B N 1
ATOM 3291 C CA . ILE B 1 140 ? -6.918 -15.906 -4.727 1 98.88 140 ILE B CA 1
ATOM 3292 C C . ILE B 1 140 ? -7.59 -15.945 -3.357 1 98.88 140 ILE B C 1
ATOM 3294 O O . ILE B 1 140 ? -7.25 -15.156 -2.467 1 98.88 140 ILE B O 1
ATOM 3298 N N . ARG B 1 141 ? -8.586 -16.734 -3.209 1 98.75 141 ARG B N 1
ATOM 3299 C CA . ARG B 1 141 ? -9.148 -17.031 -1.898 1 98.75 141 ARG B CA 1
ATOM 3300 C C . ARG B 1 141 ? -8.328 -18.109 -1.187 1 98.75 141 ARG B C 1
ATOM 3302 O O . ARG B 1 141 ? -8.453 -19.297 -1.486 1 98.75 141 ARG B O 1
ATOM 3309 N N . LEU B 1 142 ? -7.516 -17.688 -0.28 1 98.5 142 LEU B N 1
ATOM 3310 C CA . LEU B 1 142 ? -6.453 -18.5 0.303 1 98.5 142 LEU B CA 1
ATOM 3311 C C . LEU B 1 142 ? -7.031 -19.719 1.017 1 98.5 142 LEU B C 1
ATOM 3313 O O . LEU B 1 142 ? -6.543 -20.844 0.842 1 98.5 142 LEU B O 1
ATOM 3317 N N . PRO B 1 143 ? -8.125 -19.578 1.81 1 97.62 143 PRO B N 1
ATOM 3318 C CA . PRO B 1 143 ? -8.664 -20.781 2.457 1 97.62 143 PRO B CA 1
ATOM 3319 C C . PRO B 1 143 ? -9.102 -21.844 1.453 1 97.62 143 PRO B C 1
ATOM 3321 O O . PRO B 1 143 ? -8.852 -23.031 1.654 1 97.62 143 PRO B O 1
ATOM 3324 N N . ALA B 1 144 ? -9.766 -21.406 0.389 1 98.25 144 ALA B N 1
ATOM 3325 C CA . ALA B 1 144 ? -10.211 -22.344 -0.634 1 98.25 144 ALA B CA 1
ATOM 3326 C C . ALA B 1 144 ? -9.031 -23 -1.332 1 98.25 144 ALA B C 1
ATOM 3328 O O . ALA B 1 144 ? -9.055 -24.203 -1.597 1 98.25 144 ALA B O 1
ATOM 3329 N N . LEU B 1 145 ? -8 -22.219 -1.662 1 98.75 145 LEU B N 1
ATOM 3330 C CA . LEU B 1 145 ? -6.809 -22.766 -2.303 1 98.75 145 LEU B CA 1
ATOM 3331 C C . LEU B 1 145 ? -6.125 -23.781 -1.401 1 98.75 145 LEU B C 1
ATOM 3333 O O . LEU B 1 145 ? -5.758 -24.875 -1.856 1 98.75 145 LEU B O 1
ATOM 3337 N N . VAL B 1 146 ? -5.961 -23.422 -0.139 1 98.38 146 VAL B N 1
ATOM 3338 C CA . VAL B 1 146 ? -5.289 -24.281 0.83 1 98.38 146 VAL B CA 1
ATOM 3339 C C . VAL B 1 146 ? -6.062 -25.594 0.988 1 98.38 146 VAL B C 1
ATOM 3341 O O . VAL B 1 146 ? -5.469 -26.672 1.021 1 98.38 146 VAL B O 1
ATOM 3344 N N . ALA B 1 147 ? -7.379 -25.5 1.077 1 97.62 147 ALA B N 1
ATOM 3345 C CA . ALA B 1 147 ? -8.203 -26.703 1.179 1 97.62 147 ALA B CA 1
ATOM 3346 C C . ALA B 1 147 ? -8.023 -27.594 -0.046 1 97.62 147 ALA B C 1
ATOM 3348 O O . ALA B 1 147 ? -7.879 -28.812 0.081 1 97.62 147 ALA B O 1
ATOM 3349 N N . SER B 1 148 ? -8.008 -27.031 -1.172 1 98.25 148 SER B N 1
ATOM 3350 C CA . SER B 1 148 ? -7.875 -27.781 -2.416 1 98.25 148 SER B CA 1
ATOM 3351 C C . SER B 1 148 ? -6.5 -28.422 -2.523 1 98.25 148 SER B C 1
ATOM 3353 O O . SER B 1 148 ? -6.391 -29.609 -2.846 1 98.25 148 SER B O 1
ATOM 3355 N N . LEU B 1 149 ? -5.441 -27.672 -2.197 1 98.06 149 LEU B N 1
ATOM 3356 C CA . LEU B 1 149 ? -4.07 -28.172 -2.285 1 98.06 149 LEU B CA 1
ATOM 3357 C C . LEU B 1 149 ? -3.799 -29.219 -1.21 1 98.06 149 LEU B C 1
ATOM 3359 O O . LEU B 1 149 ? -2.973 -30.109 -1.402 1 98.06 149 LEU B O 1
ATOM 3363 N N . GLY B 1 150 ? -4.48 -29.062 -0.105 1 96.75 150 GLY B N 1
ATOM 3364 C CA . GLY B 1 150 ? -4.293 -29.984 1.001 1 96.75 150 GLY B CA 1
ATOM 3365 C C . GLY B 1 150 ? -4.531 -31.438 0.617 1 96.75 150 GLY B C 1
ATOM 3366 O O . GLY B 1 150 ? -3.92 -32.344 1.187 1 96.75 150 GLY B O 1
ATOM 3367 N N . ALA B 1 151 ? -5.32 -31.625 -0.389 1 94.62 151 ALA B N 1
ATOM 3368 C CA . ALA B 1 151 ? -5.715 -32.969 -0.81 1 94.62 151 ALA B CA 1
ATOM 3369 C C . ALA B 1 151 ? -4.805 -33.5 -1.925 1 94.62 151 ALA B C 1
ATOM 3371 O O . ALA B 1 151 ? -4.961 -34.625 -2.391 1 94.62 151 ALA B O 1
ATOM 3372 N N . MET B 1 152 ? -3.838 -32.719 -2.336 1 96.69 152 MET B N 1
ATOM 3373 C CA . MET B 1 152 ? -3.016 -33.062 -3.496 1 96.69 152 MET B CA 1
ATOM 3374 C C . MET B 1 152 ? -1.729 -33.75 -3.07 1 96.69 152 MET B C 1
ATOM 3376 O O . MET B 1 152 ? -1.27 -33.594 -1.94 1 96.69 152 MET B O 1
ATOM 3380 N N . PRO B 1 153 ? -1.158 -34.5 -3.975 1 97.56 153 PRO B N 1
ATOM 3381 C CA . PRO B 1 153 ? 0.146 -35.094 -3.672 1 97.56 153 PRO B CA 1
ATOM 3382 C C . PRO B 1 153 ? 1.24 -34.062 -3.475 1 97.56 153 PRO B C 1
ATOM 3384 O O . PRO B 1 153 ? 1.213 -33 -4.113 1 97.56 153 PRO B O 1
ATOM 3387 N N . ARG B 1 154 ? 2.207 -34.406 -2.686 1 97.5 154 ARG B N 1
ATOM 3388 C CA . ARG B 1 154 ? 3.301 -33.469 -2.385 1 97.5 154 ARG B CA 1
ATOM 3389 C C . ARG B 1 154 ? 4.469 -33.688 -3.346 1 97.5 154 ARG B C 1
ATOM 3391 O O . ARG B 1 154 ? 5.484 -33 -3.248 1 97.5 154 ARG B O 1
ATOM 3398 N N . GLU B 1 155 ? 4.246 -34.562 -4.305 1 98.19 155 GLU B N 1
ATOM 3399 C CA . GLU B 1 155 ? 5.301 -34.906 -5.258 1 98.19 155 GLU B CA 1
ATOM 3400 C C . GLU B 1 155 ? 4.766 -34.938 -6.688 1 98.19 155 GLU B C 1
ATOM 3402 O O . GLU B 1 155 ? 3.654 -35.406 -6.938 1 98.19 155 GLU B O 1
ATOM 3407 N N . ASP B 1 156 ? 5.652 -34.438 -7.555 1 98.69 156 ASP B N 1
ATOM 3408 C CA . ASP B 1 156 ? 5.391 -34.469 -8.992 1 98.69 156 ASP B CA 1
ATOM 3409 C C . ASP B 1 156 ? 4.02 -33.844 -9.305 1 98.69 156 ASP B C 1
ATOM 3411 O O . ASP B 1 156 ? 3.297 -34.375 -10.164 1 98.69 156 ASP B O 1
ATOM 3415 N N . MET B 1 157 ? 3.68 -32.906 -8.578 1 98.62 157 MET B N 1
ATOM 3416 C CA . MET B 1 157 ? 2.338 -32.312 -8.648 1 98.62 157 MET B CA 1
ATOM 3417 C C . MET B 1 157 ? 2.324 -31.062 -9.523 1 98.62 157 MET B C 1
ATOM 3419 O O . MET B 1 157 ? 3.211 -30.219 -9.406 1 98.62 157 MET B O 1
ATOM 3423 N N . TYR B 1 158 ? 1.418 -30.984 -10.445 1 98.75 158 TYR B N 1
ATOM 3424 C CA . TYR B 1 158 ? 1.139 -29.859 -11.344 1 98.75 158 TYR B CA 1
ATOM 3425 C C . TYR B 1 158 ? -0.328 -29.453 -11.266 1 98.75 158 TYR B C 1
ATOM 3427 O O . TYR B 1 158 ? -1.202 -30.172 -11.766 1 98.75 158 TYR B O 1
ATOM 3435 N N . TYR B 1 159 ? -0.596 -28.328 -10.578 1 98.75 159 TYR B N 1
ATOM 3436 C CA . TYR B 1 159 ? -1.931 -27.891 -10.18 1 98.75 159 TYR B CA 1
ATOM 3437 C C . TYR B 1 159 ? -2.291 -26.562 -10.859 1 98.75 159 TYR B C 1
ATOM 3439 O O . TYR B 1 159 ? -1.481 -25.641 -10.891 1 98.75 159 TYR B O 1
ATOM 3447 N N . GLY B 1 160 ? -3.479 -26.406 -11.398 1 98.5 160 GLY B N 1
ATOM 3448 C CA . GLY B 1 160 ? -3.922 -25.141 -11.953 1 98.5 160 GLY B CA 1
ATOM 3449 C C . GLY B 1 160 ? -5.184 -25.266 -12.789 1 98.5 160 GLY B C 1
ATOM 3450 O O . GLY B 1 160 ? -5.965 -26.188 -12.609 1 98.5 160 GLY B O 1
ATOM 3451 N N . ALA B 1 161 ? -5.473 -24.25 -13.578 1 98.19 161 ALA B N 1
ATOM 3452 C CA . ALA B 1 161 ? -6.562 -24.266 -14.555 1 98.19 161 ALA B CA 1
ATOM 3453 C C . ALA B 1 161 ? -6.074 -24.75 -15.914 1 98.19 161 ALA B C 1
ATOM 3455 O O . ALA B 1 161 ? -5.297 -24.047 -16.578 1 98.19 161 ALA B O 1
ATOM 3456 N N . THR B 1 162 ? -6.625 -25.828 -16.359 1 97.25 162 THR B N 1
ATOM 3457 C CA . THR B 1 162 ? -6.117 -26.484 -17.562 1 97.25 162 THR B CA 1
ATOM 3458 C C . THR B 1 162 ? -6.449 -25.672 -18.812 1 97.25 162 THR B C 1
ATOM 3460 O O . THR B 1 162 ? -7.562 -25.156 -18.953 1 97.25 162 THR B O 1
ATOM 3463 N N . ILE B 1 163 ? -5.492 -25.625 -19.641 1 96.25 163 ILE B N 1
ATOM 3464 C CA . ILE B 1 163 ? -5.641 -25.094 -21 1 96.25 163 ILE B CA 1
ATOM 3465 C C . ILE B 1 163 ? -5.547 -26.25 -22 1 96.25 163 ILE B C 1
ATOM 3467 O O . ILE B 1 163 ? -4.691 -27.125 -21.875 1 96.25 163 ILE B O 1
ATOM 3471 N N . PRO B 1 164 ? -6.375 -26.219 -23.078 1 95.56 164 PRO B N 1
ATOM 3472 C CA . PRO B 1 164 ? -7.293 -25.156 -23.484 1 95.56 164 PRO B CA 1
ATOM 3473 C C . PRO B 1 164 ? -8.484 -25 -22.547 1 95.56 164 PRO B C 1
ATOM 3475 O O . PRO B 1 164 ? -8.789 -25.922 -21.781 1 95.56 164 PRO B O 1
ATOM 3478 N N . CYS B 1 165 ? -9.133 -23.906 -22.672 1 94.69 165 CYS B N 1
ATOM 3479 C CA . CYS B 1 165 ? -10.188 -23.516 -21.75 1 94.69 165 CYS B CA 1
ATOM 3480 C C . CYS B 1 165 ? -11.344 -24.5 -21.797 1 94.69 165 CYS B C 1
ATOM 3482 O O . CYS B 1 165 ? -12.023 -24.719 -20.797 1 94.69 165 CYS B O 1
ATOM 3484 N N . ASN B 1 166 ? -11.578 -25.109 -22.891 1 92.06 166 ASN B N 1
ATOM 3485 C CA . ASN B 1 166 ? -12.742 -25.984 -23.062 1 92.06 166 ASN B CA 1
ATOM 3486 C C . ASN B 1 166 ? -12.445 -27.406 -22.609 1 92.06 166 ASN B C 1
ATOM 3488 O O . ASN B 1 166 ? -13.305 -28.281 -22.719 1 92.06 166 ASN B O 1
ATOM 3492 N N . SER B 1 167 ? -11.266 -27.688 -22.125 1 94.56 167 SER B N 1
ATOM 3493 C CA . SER B 1 167 ? -10.922 -29.016 -21.625 1 94.56 167 SER B CA 1
ATOM 3494 C C . SER B 1 167 ? -10.891 -29.047 -20.094 1 94.56 167 SER B C 1
ATOM 3496 O O . SER B 1 167 ? -10.383 -28.109 -19.469 1 94.56 167 SER B O 1
ATOM 3498 N N . MET B 1 168 ? -11.438 -30.125 -19.484 1 96 168 MET B N 1
ATOM 3499 C CA . MET B 1 168 ? -11.383 -30.328 -18.047 1 96 168 MET B CA 1
ATOM 3500 C C . MET B 1 168 ? -10.344 -31.391 -17.688 1 96 168 MET B C 1
ATOM 3502 O O . MET B 1 168 ? -10.109 -31.656 -16.516 1 96 168 MET B O 1
ATOM 3506 N N . ASP B 1 169 ? -9.711 -31.953 -18.672 1 96.25 169 ASP B N 1
ATOM 3507 C CA . ASP B 1 169 ? -8.703 -33 -18.484 1 96.25 169 ASP B CA 1
ATOM 3508 C C . ASP B 1 169 ? -7.344 -32.375 -18.156 1 96.25 169 ASP B C 1
ATOM 3510 O O . ASP B 1 169 ? -6.699 -31.781 -19.016 1 96.25 169 ASP B O 1
ATOM 3514 N N . PRO B 1 170 ? -6.895 -32.594 -16.938 1 95.81 170 PRO B N 1
ATOM 3515 C CA . PRO B 1 170 ? -5.613 -32 -16.562 1 95.81 170 PRO B CA 1
ATOM 3516 C C . PRO B 1 170 ? -4.438 -32.594 -17.328 1 95.81 170 PRO B C 1
ATOM 3518 O O . PRO B 1 170 ? -3.34 -32.031 -17.328 1 95.81 170 PRO B O 1
ATOM 3521 N N . GLY B 1 171 ? -4.656 -33.688 -17.906 1 93.19 171 GLY B N 1
ATOM 3522 C CA . GLY B 1 171 ? -3.609 -34.344 -18.688 1 93.19 171 GLY B CA 1
ATOM 3523 C C . GLY B 1 171 ? -3.439 -33.75 -20.062 1 93.19 171 GLY B C 1
ATOM 3524 O O . GLY B 1 171 ? -2.455 -34.031 -20.75 1 93.19 171 GLY B O 1
ATOM 3525 N N . ARG B 1 172 ? -4.391 -32.969 -20.359 1 88.88 172 ARG B N 1
ATOM 3526 C CA . ARG B 1 172 ? -4.348 -32.312 -21.672 1 88.88 172 ARG B CA 1
ATOM 3527 C C . ARG B 1 172 ? -3.752 -30.906 -21.578 1 88.88 172 ARG B C 1
ATOM 3529 O O . ARG B 1 172 ? -4.109 -30.141 -20.688 1 88.88 172 ARG B O 1
ATOM 3536 N N . GLY B 1 173 ? -2.707 -30.672 -22.359 1 93.56 173 GLY B N 1
ATOM 3537 C CA . GLY B 1 173 ? -2.18 -29.312 -22.453 1 93.56 173 GLY B CA 1
ATOM 3538 C C . GLY B 1 173 ? -1.337 -28.906 -21.25 1 93.56 173 GLY B C 1
ATOM 3539 O O . GLY B 1 173 ? -0.396 -29.625 -20.891 1 93.56 173 GLY B O 1
ATOM 3540 N N . TYR B 1 174 ? -1.604 -27.703 -20.719 1 97.38 174 TYR B N 1
ATOM 3541 C CA . TYR B 1 174 ? -0.833 -27.125 -19.625 1 97.38 174 TYR B CA 1
ATOM 3542 C C . TYR B 1 174 ? -1.717 -26.25 -18.734 1 97.38 174 TYR B C 1
ATOM 3544 O O . TYR B 1 174 ? -2.91 -26.094 -19 1 97.38 174 TYR B O 1
ATOM 3552 N N . MET B 1 175 ? -1.246 -25.859 -17.578 1 98.25 175 MET B N 1
ATOM 3553 C CA . MET B 1 175 ? -2.016 -25.016 -16.656 1 98.25 175 MET B CA 1
ATOM 3554 C C . MET B 1 175 ? -1.881 -23.547 -17.016 1 98.25 175 MET B C 1
ATOM 3556 O O . MET B 1 175 ? -0.793 -23.094 -17.375 1 98.25 175 MET B O 1
ATOM 3560 N N . SER B 1 176 ? -2.924 -22.812 -16.906 1 97.31 176 SER B N 1
ATOM 3561 C CA . SER B 1 176 ? -3.045 -21.406 -17.281 1 97.31 176 SER B CA 1
ATOM 3562 C C . SER B 1 176 ? -2.037 -20.547 -16.516 1 97.31 176 SER B C 1
ATOM 3564 O O . SER B 1 176 ? -1.815 -20.734 -15.328 1 97.31 176 SER B O 1
ATOM 3566 N N . GLY B 1 177 ? -1.602 -19.469 -17.188 1 96.62 177 GLY B N 1
ATOM 3567 C CA . GLY B 1 177 ? -0.63 -18.547 -16.641 1 96.62 177 GLY B CA 1
ATOM 3568 C C . GLY B 1 177 ? -1.198 -17.672 -15.547 1 96.62 177 GLY B C 1
ATOM 3569 O O . GLY B 1 177 ? -0.453 -16.984 -14.844 1 96.62 177 GLY B O 1
ATOM 3570 N N . MET B 1 178 ? -2.521 -17.75 -15.414 1 97.38 178 MET B N 1
ATOM 3571 C CA . MET B 1 178 ? -3.119 -16.969 -14.344 1 97.38 178 MET B CA 1
ATOM 3572 C C . MET B 1 178 ? -2.496 -17.312 -13 1 97.38 178 MET B C 1
ATOM 3574 O O . MET B 1 178 ? -2.236 -16.438 -12.18 1 97.38 178 MET B O 1
ATOM 3578 N N . GLY B 1 179 ? -2.27 -18.609 -12.82 1 98.19 179 GLY B N 1
ATOM 3579 C CA . GLY B 1 179 ? -1.672 -19.156 -11.617 1 98.19 179 GLY B CA 1
ATOM 3580 C C . GLY B 1 179 ? -1.659 -20.672 -11.602 1 98.19 179 GLY B C 1
ATOM 3581 O O . GLY B 1 179 ? -2.643 -21.312 -11.984 1 98.19 179 GLY B O 1
ATOM 3582 N N . TYR B 1 180 ? -0.553 -21.219 -11.281 1 98.75 180 TYR B N 1
ATOM 3583 C CA . TYR B 1 180 ? -0.421 -22.672 -11.125 1 98.75 180 TYR B CA 1
ATOM 3584 C C . TYR B 1 180 ? 0.624 -23.016 -10.07 1 98.75 180 TYR B C 1
ATOM 3586 O O . TYR B 1 180 ? 1.482 -22.188 -9.75 1 98.75 180 TYR B O 1
ATOM 3594 N N . ALA B 1 181 ? 0.536 -24.188 -9.516 1 98.88 181 ALA B N 1
ATOM 3595 C CA . ALA B 1 181 ? 1.422 -24.609 -8.438 1 98.88 181 ALA B CA 1
ATOM 3596 C C . ALA B 1 181 ? 2.186 -25.875 -8.828 1 98.88 181 ALA B C 1
ATOM 3598 O O . ALA B 1 181 ? 1.638 -26.766 -9.492 1 98.88 181 ALA B O 1
ATOM 3599 N N . LEU B 1 182 ? 3.391 -25.906 -8.461 1 98.81 182 LEU B N 1
ATOM 3600 C CA . LEU B 1 182 ? 4.258 -27.078 -8.562 1 98.81 182 LEU B CA 1
ATOM 3601 C C . LEU B 1 182 ? 4.66 -27.578 -7.176 1 98.81 182 LEU B C 1
ATOM 3603 O O . LEU B 1 182 ? 4.867 -26.766 -6.262 1 98.81 182 LEU B O 1
ATOM 3607 N N . SER B 1 183 ? 4.711 -28.891 -7.023 1 98.88 183 SER B N 1
ATOM 3608 C CA . SER B 1 183 ? 5.371 -29.406 -5.832 1 98.88 183 SER B CA 1
ATOM 3609 C C . SER B 1 183 ? 6.848 -29.031 -5.812 1 98.88 183 SER B C 1
ATOM 3611 O O . SER B 1 183 ? 7.441 -28.766 -6.863 1 98.88 183 SER B O 1
ATOM 3613 N N . TRP B 1 184 ? 7.418 -29 -4.648 1 98.75 184 TRP B N 1
ATOM 3614 C CA . TRP B 1 184 ? 8.781 -28.516 -4.441 1 98.75 184 TRP B CA 1
ATOM 3615 C C . TRP B 1 184 ? 9.766 -29.297 -5.305 1 98.75 184 TRP B C 1
ATOM 3617 O O . TRP B 1 184 ? 10.703 -28.719 -5.867 1 98.75 184 TRP B O 1
ATOM 3627 N N . ASP B 1 185 ? 9.617 -30.625 -5.422 1 98.62 185 ASP B N 1
ATOM 3628 C CA . ASP B 1 185 ? 10.523 -31.453 -6.219 1 98.62 185 ASP B CA 1
ATOM 3629 C C . ASP B 1 185 ? 10.547 -30.984 -7.676 1 98.62 185 ASP B C 1
ATOM 3631 O O . ASP B 1 185 ? 11.594 -31.016 -8.328 1 98.62 185 ASP B O 1
ATOM 3635 N N . LEU B 1 186 ? 9.406 -30.578 -8.188 1 98.69 186 LEU B N 1
ATOM 3636 C CA . LEU B 1 186 ? 9.352 -30.078 -9.555 1 98.69 186 LEU B CA 1
ATOM 3637 C C . LEU B 1 186 ? 10.047 -28.734 -9.664 1 98.69 186 LEU B C 1
ATOM 3639 O O . LEU B 1 186 ? 10.688 -28.438 -10.68 1 98.69 186 LEU B O 1
ATOM 3643 N N . VAL B 1 187 ? 9.867 -27.844 -8.672 1 98.62 187 VAL B N 1
ATOM 3644 C CA . VAL B 1 187 ? 10.562 -26.562 -8.648 1 98.62 187 VAL B CA 1
ATOM 3645 C C . VAL B 1 187 ? 12.07 -26.781 -8.703 1 98.62 187 VAL B C 1
ATOM 3647 O O . VAL B 1 187 ? 12.773 -26.156 -9.5 1 98.62 187 VAL B O 1
ATOM 3650 N N . GLN B 1 188 ? 12.57 -27.672 -7.922 1 98.06 188 GLN B N 1
ATOM 3651 C CA . GLN B 1 188 ? 13.992 -28.016 -7.926 1 98.06 188 GLN B CA 1
ATOM 3652 C C . GLN B 1 188 ? 14.422 -28.594 -9.273 1 98.06 188 GLN B C 1
ATOM 3654 O O . GLN B 1 188 ? 15.492 -28.266 -9.781 1 98.06 188 GLN B O 1
ATOM 3659 N N . TRP B 1 189 ? 13.602 -29.453 -9.758 1 98.06 189 TRP B N 1
ATOM 3660 C CA . TRP B 1 189 ? 13.914 -30.062 -11.047 1 98.06 189 TRP B CA 1
ATOM 3661 C C . TRP B 1 189 ? 14.047 -29.016 -12.133 1 98.06 189 TRP B C 1
ATOM 3663 O O . TRP B 1 189 ? 15 -29.031 -12.914 1 98.06 189 TRP B O 1
ATOM 3673 N N . VAL B 1 190 ? 13.07 -28.078 -12.227 1 96.62 190 VAL B N 1
ATOM 3674 C CA . VAL B 1 190 ? 13.094 -27.016 -13.227 1 96.62 190 VAL B CA 1
ATOM 3675 C C . VAL B 1 190 ? 14.406 -26.25 -13.125 1 96.62 190 VAL B C 1
ATOM 3677 O O . VAL B 1 190 ? 15.016 -25.906 -14.141 1 96.62 190 VAL B O 1
ATOM 3680 N N . ALA B 1 191 ? 14.812 -25.953 -11.922 1 94.38 191 ALA B N 1
ATOM 3681 C CA . ALA B 1 191 ? 16.031 -25.203 -11.672 1 94.38 191 ALA B CA 1
ATOM 3682 C C . ALA B 1 191 ? 17.25 -25.938 -12.227 1 94.38 191 ALA B C 1
ATOM 3684 O O . ALA B 1 191 ? 18.219 -25.297 -12.648 1 94.38 191 ALA B O 1
ATOM 3685 N N . GLY B 1 192 ? 17.219 -27.234 -12.258 1 92.88 192 GLY B N 1
ATOM 3686 C CA . GLY B 1 192 ? 18.375 -28.016 -12.641 1 92.88 192 GLY B CA 1
ATOM 3687 C C . GLY B 1 192 ? 18.25 -28.625 -14.023 1 92.88 192 GLY B C 1
ATOM 3688 O O . GLY B 1 192 ? 19.203 -29.234 -14.531 1 92.88 192 GLY B O 1
ATOM 3689 N N . ALA B 1 193 ? 17.172 -28.453 -14.641 1 90.69 193 ALA B N 1
ATOM 3690 C CA . ALA B 1 193 ? 16.891 -29.172 -15.883 1 90.69 193 ALA B CA 1
ATOM 3691 C C . ALA B 1 193 ? 17.312 -28.344 -17.094 1 90.69 193 ALA B C 1
ATOM 3693 O O . ALA B 1 193 ? 16.531 -28.172 -18.047 1 90.69 193 ALA B O 1
ATOM 3694 N N . GLY B 1 194 ? 18.5 -27.922 -17.062 1 87.69 194 GLY B N 1
ATOM 3695 C CA . GLY B 1 194 ? 19.031 -27.094 -18.125 1 87.69 194 GLY B CA 1
ATOM 3696 C C . GLY B 1 194 ? 18.859 -27.688 -19.516 1 87.69 194 GLY B C 1
ATOM 3697 O O . GLY B 1 194 ? 18.531 -26.984 -20.469 1 87.69 194 GLY B O 1
ATOM 3698 N N . GLU B 1 195 ? 19.031 -29 -19.656 1 88.12 195 GLU B N 1
ATOM 3699 C CA . GLU B 1 195 ? 18.906 -29.672 -20.938 1 88.12 195 GLU B CA 1
ATOM 3700 C C . GLU B 1 195 ? 17.5 -29.562 -21.516 1 88.12 195 GLU B C 1
ATOM 3702 O O . GLU B 1 195 ? 17.312 -29.516 -22.734 1 88.12 195 GLU B O 1
ATOM 3707 N N . VAL B 1 196 ? 16.547 -29.5 -20.641 1 89 196 VAL B N 1
ATOM 3708 C CA . VAL B 1 196 ? 15.141 -29.453 -21.047 1 89 196 VAL B CA 1
ATOM 3709 C C . VAL B 1 196 ? 14.711 -28 -21.219 1 89 196 VAL B C 1
ATOM 3711 O O . VAL B 1 196 ? 13.977 -27.672 -22.156 1 89 196 VAL B O 1
ATOM 3714 N N . THR B 1 197 ? 15.203 -27.125 -20.375 1 87 197 THR B N 1
ATOM 3715 C CA . THR B 1 197 ? 14.672 -25.766 -20.328 1 87 197 THR B CA 1
ATOM 3716 C C . THR B 1 197 ? 15.453 -24.844 -21.266 1 87 197 THR B C 1
ATOM 3718 O O . THR B 1 197 ? 14.945 -23.797 -21.688 1 87 197 THR B O 1
ATOM 3721 N N . ARG B 1 198 ? 16.594 -25.188 -21.625 1 82.81 198 ARG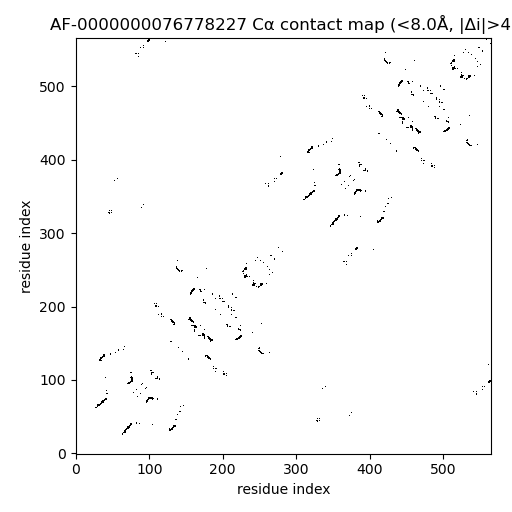 B N 1
ATOM 3722 C CA . ARG B 1 198 ? 17.438 -24.344 -22.484 1 82.81 198 ARG B CA 1
ATOM 3723 C C . ARG B 1 198 ? 16.734 -24.062 -23.797 1 82.81 198 ARG B C 1
ATOM 3725 O O . ARG B 1 198 ? 16.234 -24.969 -24.469 1 82.81 198 ARG B O 1
ATOM 3732 N N . GLY B 1 199 ? 16.719 -22.781 -24.172 1 78.75 199 GLY B N 1
ATOM 3733 C CA . GLY B 1 199 ? 16.078 -22.359 -25.406 1 78.75 199 GLY B CA 1
ATOM 3734 C C . GLY B 1 199 ? 14.562 -22.344 -25.328 1 78.75 199 GLY B C 1
ATOM 3735 O O . GLY B 1 199 ? 13.883 -22 -26.297 1 78.75 199 GLY B O 1
ATOM 3736 N N . ARG B 1 200 ? 14.016 -22.797 -24.219 1 82.5 200 ARG B N 1
ATOM 3737 C CA . ARG B 1 200 ? 12.57 -22.859 -24.031 1 82.5 200 ARG B CA 1
ATOM 3738 C C . ARG B 1 200 ? 12.133 -21.969 -22.875 1 82.5 200 ARG B C 1
ATOM 3740 O O . ARG B 1 200 ? 11.328 -22.375 -22.047 1 82.5 200 ARG B O 1
ATOM 3747 N N . THR B 1 201 ? 12.766 -20.875 -22.781 1 79.75 201 THR B N 1
ATOM 3748 C CA . THR B 1 201 ? 12.422 -20 -21.656 1 79.75 201 THR B CA 1
ATOM 3749 C C . THR B 1 201 ? 11.742 -18.734 -22.141 1 79.75 201 THR B C 1
ATOM 3751 O O . THR B 1 201 ? 11.312 -17.906 -21.344 1 79.75 201 THR B O 1
ATOM 3754 N N . VAL B 1 202 ? 11.68 -18.609 -23.547 1 78.75 202 VAL B N 1
ATOM 3755 C CA . VAL B 1 202 ? 11.086 -17.406 -24.141 1 78.75 202 VAL B CA 1
ATOM 3756 C C . VAL B 1 202 ? 9.75 -17.75 -24.781 1 78.75 202 VAL B C 1
ATOM 3758 O O . VAL B 1 202 ? 9.641 -18.734 -25.516 1 78.75 202 VAL B O 1
ATOM 3761 N N . GLY B 1 203 ? 8.727 -16.984 -24.469 1 82.81 203 GLY B N 1
ATOM 3762 C CA . GLY B 1 203 ? 7.379 -17.25 -24.938 1 82.81 203 GLY B CA 1
ATOM 3763 C C . GLY B 1 203 ? 6.348 -17.266 -23.828 1 82.81 203 GLY B C 1
ATOM 3764 O O . GLY B 1 203 ? 6.648 -16.875 -22.703 1 82.81 203 GLY B O 1
ATOM 3765 N N . PRO B 1 204 ? 5.074 -17.625 -24.219 1 88.69 204 PRO B N 1
ATOM 3766 C CA . PRO B 1 204 ? 4.086 -17.734 -23.156 1 88.69 204 PRO B CA 1
ATOM 3767 C C . PRO B 1 204 ? 4.531 -18.672 -22.031 1 88.69 204 PRO B C 1
ATOM 3769 O O . PRO B 1 204 ? 4.703 -19.875 -22.25 1 88.69 204 PRO B O 1
ATOM 3772 N N . GLU B 1 205 ? 4.711 -18.109 -20.891 1 92.56 205 GLU B N 1
ATOM 3773 C CA . GLU B 1 205 ? 5.441 -18.766 -19.828 1 92.56 205 GLU B CA 1
ATOM 3774 C C . GLU B 1 205 ? 4.707 -20.016 -19.344 1 92.56 205 GLU B C 1
ATOM 3776 O O . GLU B 1 205 ? 5.34 -21.016 -18.984 1 92.56 205 GLU B O 1
ATOM 3781 N N . ASP B 1 206 ? 3.357 -20.047 -19.328 1 94.62 206 ASP B N 1
ATOM 3782 C CA . ASP B 1 206 ? 2.6 -21.203 -18.859 1 94.62 206 ASP B CA 1
ATOM 3783 C C . ASP B 1 206 ? 2.705 -22.375 -19.844 1 94.62 206 ASP B C 1
ATOM 3785 O O . ASP B 1 206 ? 2.869 -23.516 -19.422 1 94.62 206 ASP B O 1
ATOM 3789 N N . ARG B 1 207 ? 2.686 -22.031 -21.125 1 94.19 207 ARG B N 1
ATOM 3790 C CA . ARG B 1 207 ? 2.906 -23.062 -22.125 1 94.19 207 ARG B CA 1
ATOM 3791 C C . ARG B 1 207 ? 4.301 -23.672 -22 1 94.19 207 ARG B C 1
ATOM 3793 O O . ARG B 1 207 ? 4.469 -24.875 -22.141 1 94.19 207 ARG B O 1
ATOM 3800 N N . MET B 1 208 ? 5.242 -22.875 -21.75 1 93.94 208 MET B N 1
ATOM 3801 C CA . MET B 1 208 ? 6.617 -23.344 -21.594 1 93.94 208 MET B CA 1
ATOM 3802 C C . MET B 1 208 ? 6.742 -24.266 -20.391 1 93.94 208 MET B C 1
ATOM 3804 O O . MET B 1 208 ? 7.395 -25.312 -20.484 1 93.94 208 MET B O 1
ATOM 3808 N N . THR B 1 209 ? 6.125 -23.891 -19.328 1 95.81 209 THR B N 1
ATOM 3809 C CA . THR B 1 209 ? 6.156 -24.75 -18.141 1 95.81 209 THR B CA 1
ATOM 3810 C C . THR B 1 209 ? 5.555 -26.109 -18.453 1 95.81 209 THR B C 1
ATOM 3812 O O . THR B 1 209 ? 6.129 -27.141 -18.094 1 95.81 209 THR B O 1
ATOM 3815 N N . GLY B 1 210 ? 4.406 -26.125 -19.109 1 95.81 210 GLY B N 1
ATOM 3816 C CA . GLY B 1 210 ? 3.814 -27.375 -19.531 1 95.81 210 GLY B CA 1
ATOM 3817 C C . GLY B 1 210 ? 4.738 -28.203 -20.422 1 95.81 210 GLY B C 1
ATOM 3818 O O . GLY B 1 210 ? 4.824 -29.422 -20.266 1 95.81 210 GLY B O 1
ATOM 3819 N N . GLU B 1 211 ? 5.391 -27.531 -21.297 1 94.44 211 GLU B N 1
ATOM 3820 C CA . GLU B 1 211 ? 6.309 -28.188 -22.219 1 94.44 211 GLU B CA 1
ATOM 3821 C C . GLU B 1 211 ? 7.496 -28.797 -21.469 1 94.44 211 GLU B C 1
ATOM 3823 O O . GLU B 1 211 ? 7.914 -29.922 -21.766 1 94.44 211 GLU B O 1
ATOM 3828 N N . TRP B 1 212 ? 8.094 -28.016 -20.531 1 96.38 212 TRP B N 1
ATOM 3829 C CA . TRP B 1 212 ? 9.195 -28.547 -19.734 1 96.38 212 TRP B CA 1
ATOM 3830 C C . TRP B 1 212 ? 8.797 -29.859 -19.062 1 96.38 212 TRP B C 1
ATOM 3832 O O . TRP B 1 212 ? 9.531 -30.859 -19.141 1 96.38 212 TRP B O 1
ATOM 3842 N N . LEU B 1 213 ? 7.648 -29.875 -18.453 1 96.94 213 LEU B N 1
ATOM 3843 C CA . LEU B 1 213 ? 7.191 -31.031 -17.703 1 96.94 213 LEU B CA 1
ATOM 3844 C C . LEU B 1 213 ? 6.922 -32.219 -18.625 1 96.94 213 LEU B C 1
ATOM 3846 O O . LEU B 1 213 ? 7.25 -33.375 -18.297 1 96.94 213 LEU B O 1
ATOM 3850 N N . ARG B 1 214 ? 6.32 -31.922 -19.75 1 95.12 214 ARG B N 1
ATOM 3851 C CA . ARG B 1 214 ? 6.035 -32.969 -20.719 1 95.12 214 ARG B CA 1
ATOM 3852 C C . ARG B 1 214 ? 7.32 -33.625 -21.234 1 95.12 214 ARG B C 1
ATOM 3854 O O . ARG B 1 214 ? 7.465 -34.844 -21.203 1 95.12 214 ARG B O 1
ATOM 3861 N N . VAL B 1 215 ? 8.234 -32.812 -21.688 1 94.62 215 VAL B N 1
ATOM 3862 C CA . VAL B 1 215 ? 9.492 -33.312 -22.25 1 94.62 215 VAL B CA 1
ATOM 3863 C C . VAL B 1 215 ? 10.305 -34.031 -21.188 1 94.62 215 VAL B C 1
ATOM 3865 O O . VAL B 1 215 ? 10.938 -35.062 -21.469 1 94.62 215 VAL B O 1
ATOM 3868 N N . GLY B 1 216 ? 10.266 -33.5 -20 1 95.69 216 GLY B N 1
ATOM 3869 C CA . GLY B 1 216 ? 11.031 -34.062 -18.891 1 95.69 216 GLY B CA 1
ATOM 3870 C C . GLY B 1 216 ? 10.359 -35.281 -18.281 1 95.69 216 GLY B C 1
ATOM 3871 O O . GLY B 1 216 ? 10.961 -35.969 -17.438 1 95.69 216 GLY B O 1
ATOM 3872 N N . GLY B 1 217 ? 9.141 -35.656 -18.672 1 96.44 217 GLY B N 1
ATOM 3873 C CA . GLY B 1 217 ? 8.406 -36.75 -18.078 1 96.44 217 GLY B CA 1
ATOM 3874 C C . GLY B 1 217 ? 8.039 -36.531 -16.625 1 96.44 217 GLY B C 1
ATOM 3875 O O . GLY B 1 217 ? 8.133 -37.438 -15.797 1 96.44 217 GLY B O 1
ATOM 3876 N N . LYS B 1 218 ? 7.734 -35.312 -16.312 1 97.81 218 LYS B N 1
ATOM 3877 C CA . LYS B 1 218 ? 7.406 -34.875 -14.953 1 97.81 218 LYS B CA 1
ATOM 3878 C C . LYS B 1 218 ? 5.98 -34.344 -14.875 1 97.81 218 LYS B C 1
ATOM 3880 O O . LYS B 1 218 ? 5.309 -34.188 -15.898 1 97.81 218 LYS B O 1
ATOM 3885 N N . GLY B 1 219 ? 5.555 -34.062 -13.703 1 97.81 219 GLY B N 1
ATOM 3886 C CA . GLY B 1 219 ? 4.234 -33.469 -13.492 1 97.81 219 GLY B CA 1
ATOM 3887 C C . GLY B 1 219 ? 3.107 -34.438 -13.805 1 97.81 219 GLY B C 1
ATOM 3888 O O . GLY B 1 219 ? 2.16 -34.094 -14.516 1 97.81 219 GLY B O 1
ATOM 3889 N N . LYS B 1 220 ? 3.23 -35.625 -13.406 1 97.44 220 LYS B N 1
ATOM 3890 C CA . LYS B 1 220 ? 2.254 -36.656 -13.734 1 97.44 220 LYS B CA 1
ATOM 3891 C C . LYS B 1 220 ? 1.025 -36.562 -12.836 1 97.44 220 LYS B C 1
ATOM 3893 O O . LYS B 1 220 ? -0.068 -37 -13.219 1 97.44 220 LYS B O 1
ATOM 3898 N N . ASN B 1 221 ? 1.221 -36.125 -11.617 1 98.12 221 ASN B N 1
ATOM 3899 C CA . ASN B 1 221 ? 0.089 -35.812 -10.742 1 98.12 221 ASN B CA 1
ATOM 3900 C C . ASN B 1 221 ? -0.512 -34.469 -11.047 1 98.12 221 ASN B C 1
ATOM 3902 O O . ASN B 1 221 ? -0.073 -33.438 -10.492 1 98.12 221 ASN B O 1
ATOM 3906 N N . ARG B 1 222 ? -1.485 -34.469 -11.938 1 97.94 222 ARG B N 1
ATOM 3907 C CA . ARG B 1 222 ? -2.08 -33.219 -12.43 1 97.94 222 ARG B CA 1
ATOM 3908 C C . ARG B 1 222 ? -3.486 -33.031 -11.867 1 97.94 222 ARG B C 1
ATOM 3910 O O . ARG B 1 222 ? -4.238 -34 -11.727 1 97.94 222 ARG B O 1
ATOM 3917 N N . PHE B 1 223 ? -3.805 -31.812 -11.578 1 98.06 223 PHE B N 1
ATOM 3918 C CA . PHE B 1 223 ? -5.137 -31.484 -11.078 1 98.06 223 PHE B CA 1
ATOM 3919 C C . PHE B 1 223 ? -5.668 -30.219 -11.734 1 98.06 223 PHE B C 1
ATOM 3921 O O . PHE B 1 223 ? -4.988 -29.188 -11.734 1 98.06 223 PHE B O 1
ATOM 3928 N N . ASN B 1 224 ? -6.824 -30.297 -12.297 1 98.12 224 ASN B N 1
ATOM 3929 C CA . ASN B 1 224 ? -7.535 -29.156 -12.867 1 98.12 224 ASN B CA 1
ATOM 3930 C C . ASN B 1 224 ? -8.445 -28.484 -11.844 1 98.12 224 ASN B C 1
ATOM 3932 O O . ASN B 1 224 ? -9.414 -29.094 -11.375 1 98.12 224 ASN B O 1
ATOM 3936 N N . ALA B 1 225 ? -8.172 -27.234 -11.578 1 98 225 ALA B N 1
ATOM 3937 C CA . ALA B 1 225 ? -8.914 -26.516 -10.539 1 98 225 ALA B CA 1
ATOM 3938 C C . ALA B 1 225 ? -10.133 -25.812 -11.125 1 98 225 ALA B C 1
ATOM 3940 O O . ALA B 1 225 ? -10.914 -25.188 -10.398 1 98 225 ALA B O 1
ATOM 3941 N N . LYS B 1 226 ? -10.344 -25.891 -12.453 1 96.69 226 LYS B N 1
ATOM 3942 C CA . LYS B 1 226 ? -11.609 -25.406 -13.008 1 96.69 226 LYS B CA 1
ATOM 3943 C C . LYS B 1 226 ? -12.781 -26.25 -12.508 1 96.69 226 LYS B C 1
ATOM 3945 O O . LYS B 1 226 ? -12.625 -27.438 -12.234 1 96.69 226 LYS B O 1
ATOM 3950 N N . PRO B 1 227 ? -13.891 -25.578 -12.344 1 96.56 227 PRO B N 1
ATOM 3951 C CA . PRO B 1 227 ? -14.211 -24.172 -12.664 1 96.56 227 PRO B CA 1
ATOM 3952 C C . PRO B 1 227 ? -13.922 -23.219 -11.508 1 96.56 227 PRO B C 1
ATOM 3954 O O . PRO B 1 227 ? -14.344 -22.062 -11.531 1 96.56 227 PRO B O 1
ATOM 3957 N N . ALA B 1 228 ? -13.195 -23.609 -10.469 1 98.5 228 ALA B N 1
ATOM 3958 C CA . ALA B 1 228 ? -12.969 -22.781 -9.281 1 98.5 228 ALA B CA 1
ATOM 3959 C C . ALA B 1 228 ? -11.906 -21.719 -9.539 1 98.5 228 ALA B C 1
ATOM 3961 O O . ALA B 1 228 ? -11.773 -20.766 -8.766 1 98.5 228 ALA B O 1
ATOM 3962 N N . MET B 1 229 ? -11.094 -21.859 -10.516 1 98.62 229 MET B N 1
ATOM 3963 C CA . MET B 1 229 ? -10.18 -20.859 -11.039 1 98.62 229 MET B CA 1
ATOM 3964 C C . MET B 1 229 ? -10.586 -20.422 -12.445 1 98.62 229 MET B C 1
ATOM 3966 O O . MET B 1 229 ? -10.773 -21.266 -13.328 1 98.62 229 MET B O 1
ATOM 3970 N N . TYR B 1 230 ? -10.758 -19.219 -12.672 1 98.06 230 TYR B N 1
ATOM 3971 C CA . TYR B 1 230 ? -11.312 -18.781 -13.953 1 98.06 230 TYR B CA 1
ATOM 3972 C C . TYR B 1 230 ? -11.039 -17.297 -14.188 1 98.06 230 TYR B C 1
ATOM 3974 O O . TYR B 1 230 ? -10.508 -16.609 -13.312 1 98.06 230 TYR B O 1
ATOM 3982 N N . ASP B 1 231 ? -11.328 -16.828 -15.398 1 97.81 231 ASP B N 1
ATOM 3983 C CA . ASP B 1 231 ? -11.18 -15.422 -15.773 1 97.81 231 ASP B CA 1
ATOM 3984 C C . ASP B 1 231 ? -12.43 -14.625 -15.43 1 97.81 231 ASP B C 1
ATOM 3986 O O . ASP B 1 231 ? -13.547 -15.141 -15.531 1 97.81 231 ASP B O 1
ATOM 3990 N N . TYR B 1 232 ? -12.211 -13.391 -15.055 1 98.06 232 TYR B N 1
ATOM 3991 C CA . TYR B 1 232 ? -13.289 -12.445 -14.812 1 98.06 232 TYR B CA 1
ATOM 3992 C C . TYR B 1 232 ? -14.203 -12.328 -16.031 1 98.06 232 TYR B C 1
ATOM 3994 O O . TYR B 1 232 ? -13.727 -12.242 -17.156 1 98.06 232 TYR B O 1
ATOM 4002 N N . PRO B 1 233 ? -15.508 -12.32 -15.789 1 94.81 233 PRO B N 1
ATOM 4003 C CA . PRO B 1 233 ? -16.422 -12.25 -16.922 1 94.81 233 PRO B CA 1
ATOM 4004 C C . PRO B 1 233 ? -16.469 -10.859 -17.562 1 94.81 233 PRO B C 1
ATOM 4006 O O . PRO B 1 233 ? -16.734 -9.875 -16.875 1 94.81 233 PRO B O 1
ATOM 4009 N N . LEU B 1 234 ? -16.172 -10.828 -18.812 1 92.25 234 LEU B N 1
ATOM 4010 C CA . LEU B 1 234 ? -16.297 -9.602 -19.594 1 92.25 234 LEU B CA 1
ATOM 4011 C C . LEU B 1 234 ? -17.562 -9.617 -20.453 1 92.25 234 LEU B C 1
ATOM 4013 O O . LEU B 1 234 ? -18.062 -10.695 -20.797 1 92.25 234 LEU B O 1
ATOM 4017 N N . PRO B 1 235 ? -18.062 -8.422 -20.766 1 86.31 235 PRO B N 1
ATOM 4018 C CA . PRO B 1 235 ? -19.266 -8.383 -21.609 1 86.31 235 PRO B CA 1
ATOM 4019 C C . PRO B 1 235 ? -19.078 -9.102 -22.938 1 86.31 235 PRO B C 1
ATOM 4021 O O . PRO B 1 235 ? -19.984 -9.812 -23.391 1 86.31 235 PRO B O 1
ATOM 4024 N N . VAL B 1 236 ? -17.953 -8.875 -23.469 1 86.44 236 VAL B N 1
ATOM 4025 C CA . VAL B 1 236 ? -17.547 -9.633 -24.656 1 86.44 236 VAL B CA 1
ATOM 4026 C C . VAL B 1 236 ? -16.422 -10.602 -24.297 1 86.44 236 VAL B C 1
ATOM 4028 O O . VAL B 1 236 ? -15.297 -10.188 -24.031 1 86.44 236 VAL B O 1
ATOM 4031 N N . PRO B 1 237 ? -16.875 -11.867 -24.234 1 81.81 237 PRO B N 1
ATOM 4032 C CA . PRO B 1 237 ? -15.859 -12.844 -23.828 1 81.81 237 PRO B CA 1
ATOM 4033 C C . PRO B 1 237 ? -14.648 -12.852 -24.766 1 81.81 237 PRO B C 1
ATOM 4035 O O . PRO B 1 237 ? -14.805 -12.781 -25.984 1 81.81 237 PRO B O 1
ATOM 4038 N N . VAL B 1 238 ? -13.469 -12.844 -24.219 1 81.31 238 VAL B N 1
ATOM 4039 C CA . VAL B 1 238 ? -12.234 -12.859 -25 1 81.31 238 VAL B CA 1
ATOM 4040 C C . VAL B 1 238 ? -11.656 -14.273 -25.031 1 81.31 238 VAL B C 1
ATOM 4042 O O . VAL B 1 238 ? -10.766 -14.562 -25.828 1 81.31 238 VAL B O 1
ATOM 4045 N N . ASP B 1 239 ? -12.156 -15.07 -24.203 1 81.38 239 ASP B N 1
ATOM 4046 C CA . ASP B 1 239 ? -11.773 -16.484 -24.172 1 81.38 239 ASP B CA 1
ATOM 4047 C C . ASP B 1 239 ? -12.891 -17.328 -23.562 1 81.38 239 ASP B C 1
ATOM 4049 O O . ASP B 1 239 ? -13.977 -16.828 -23.281 1 81.38 239 ASP B O 1
ATOM 4053 N N . GLN B 1 240 ? -12.578 -18.656 -23.5 1 85.69 240 GLN B N 1
ATOM 4054 C CA . GLN B 1 240 ? -13.586 -19.562 -22.984 1 85.69 240 GLN B CA 1
ATOM 4055 C C . GLN B 1 240 ? -13.305 -19.938 -21.531 1 85.69 240 GLN B C 1
ATOM 4057 O O . GLN B 1 240 ? -13.891 -20.875 -20.984 1 85.69 240 GLN B O 1
ATOM 4062 N N . CYS B 1 241 ? -12.391 -19.188 -20.859 1 91.25 241 CYS B N 1
ATOM 4063 C CA . CYS B 1 241 ? -11.992 -19.516 -19.5 1 91.25 241 CYS B CA 1
ATOM 4064 C C . CYS B 1 241 ? -12.719 -18.641 -18.5 1 91.25 241 CYS B C 1
ATOM 4066 O O . CYS B 1 241 ? -12.359 -18.594 -17.312 1 91.25 241 CYS B O 1
ATOM 4068 N N . SER B 1 242 ? -13.727 -17.891 -19.016 1 95.12 242 SER B N 1
ATOM 4069 C CA . SER B 1 242 ? -14.422 -16.938 -18.156 1 95.12 242 SER B CA 1
ATOM 4070 C C . SER B 1 242 ? -15.844 -17.406 -17.859 1 95.12 242 SER B C 1
ATOM 4072 O O . SER B 1 242 ? -16.469 -18.078 -18.672 1 95.12 242 SER B O 1
ATOM 4074 N N . HIS B 1 243 ? -16.344 -17.109 -16.719 1 95.44 243 HIS B N 1
ATOM 4075 C CA . HIS B 1 243 ? -17.734 -17.281 -16.344 1 95.44 243 HIS B CA 1
ATOM 4076 C C . HIS B 1 243 ? -18.094 -16.422 -15.133 1 95.44 243 HIS B C 1
ATOM 4078 O O . HIS B 1 243 ? -17.219 -15.75 -14.57 1 95.44 243 HIS B O 1
ATOM 4084 N N . GLU B 1 244 ? -19.375 -16.469 -14.766 1 96.25 244 GLU B N 1
ATOM 4085 C CA . GLU B 1 244 ? -19.844 -15.688 -13.625 1 96.25 244 GLU B CA 1
ATOM 4086 C C . GLU B 1 244 ? -19.234 -16.203 -12.32 1 96.25 244 GLU B C 1
ATOM 4088 O O . GLU B 1 244 ? -18.828 -17.359 -12.234 1 96.25 244 GLU B O 1
ATOM 4093 N N . PHE B 1 245 ? -19.203 -15.289 -11.336 1 97.88 245 PHE B N 1
ATOM 4094 C CA . PHE B 1 245 ? -18.703 -15.68 -10.023 1 97.88 245 PHE B CA 1
ATOM 4095 C C . PHE B 1 245 ? -19.5 -16.859 -9.477 1 97.88 245 PHE B C 1
ATOM 4097 O O . PHE B 1 245 ? -20.719 -16.922 -9.633 1 97.88 245 PHE B O 1
ATOM 4104 N N . VAL B 1 246 ? -18.812 -17.766 -8.859 1 97.44 246 VAL B N 1
ATOM 4105 C CA . VAL B 1 246 ? -19.453 -18.891 -8.203 1 97.44 246 VAL B CA 1
ATOM 4106 C C . VAL B 1 246 ? -18.938 -19.031 -6.773 1 97.44 246 VAL B C 1
ATOM 4108 O O . VAL B 1 246 ? -17.797 -18.688 -6.484 1 97.44 246 VAL B O 1
ATOM 4111 N N . PRO B 1 247 ? -19.672 -19.578 -5.82 1 96.56 247 PRO B N 1
ATOM 4112 C CA . PRO B 1 247 ? -19.312 -19.609 -4.398 1 96.56 247 PRO B CA 1
ATOM 4113 C C . PRO B 1 247 ? -18.062 -20.453 -4.133 1 96.56 247 PRO B C 1
ATOM 4115 O O . PRO B 1 247 ? -17.312 -20.156 -3.193 1 96.56 247 PRO B O 1
ATOM 4118 N N . ASP B 1 248 ? -17.812 -21.422 -4.969 1 96.69 248 ASP B N 1
ATOM 4119 C CA . ASP B 1 248 ? -16.688 -22.312 -4.715 1 96.69 248 ASP B CA 1
ATOM 4120 C C . ASP B 1 248 ? -15.422 -21.828 -5.426 1 96.69 248 ASP B C 1
ATOM 4122 O O . ASP B 1 248 ? -14.477 -22.594 -5.613 1 96.69 248 ASP B O 1
ATOM 4126 N N . THR B 1 249 ? -15.391 -20.578 -5.688 1 98.69 249 THR B N 1
ATOM 4127 C CA . THR B 1 249 ? -14.266 -19.969 -6.387 1 98.69 249 THR B CA 1
ATOM 4128 C C . THR B 1 249 ? -12.992 -20.062 -5.555 1 98.69 249 THR B C 1
ATOM 4130 O O . THR B 1 249 ? -13.008 -19.844 -4.344 1 98.69 249 THR B O 1
ATOM 4133 N N . ILE B 1 250 ? -11.938 -20.469 -6.207 1 98.81 250 ILE B N 1
ATOM 4134 C CA . ILE B 1 250 ? -10.594 -20.453 -5.633 1 98.81 250 ILE B CA 1
ATOM 4135 C C . ILE B 1 250 ? -9.859 -19.188 -6.098 1 98.81 250 ILE B C 1
ATOM 4137 O O . ILE B 1 250 ? -9.188 -18.531 -5.301 1 98.81 250 ILE B O 1
ATOM 4141 N N . ALA B 1 251 ? -10.039 -18.859 -7.375 1 98.88 251 ALA B N 1
ATOM 4142 C CA . ALA B 1 251 ? -9.336 -17.672 -7.879 1 98.88 251 ALA B CA 1
ATOM 4143 C C . ALA B 1 251 ? -10.07 -17.062 -9.062 1 98.88 251 ALA B C 1
ATOM 4145 O O . ALA B 1 251 ? -10.68 -17.766 -9.867 1 98.88 251 ALA B O 1
ATOM 4146 N N . VAL B 1 252 ? -10.039 -15.766 -9.148 1 98.81 252 VAL B N 1
ATOM 4147 C CA . VAL B 1 252 ? -10.547 -15 -10.273 1 98.81 252 VAL B CA 1
ATOM 4148 C C . VAL B 1 252 ? -9.422 -14.18 -10.898 1 98.81 252 VAL B C 1
ATOM 4150 O O . VAL B 1 252 ? -8.789 -13.367 -10.227 1 98.81 252 VAL B O 1
ATOM 4153 N N . HIS B 1 253 ? -9.188 -14.414 -12.125 1 98.44 253 HIS B N 1
ATOM 4154 C CA . HIS B 1 253 ? -8.117 -13.766 -12.867 1 98.44 253 HIS B CA 1
ATOM 4155 C C . HIS B 1 253 ? -8.656 -12.664 -13.773 1 98.44 253 HIS B C 1
ATOM 4157 O O . HIS B 1 253 ? -9.867 -12.555 -13.961 1 98.44 253 HIS B O 1
ATOM 4163 N N . ARG B 1 254 ? -7.809 -11.75 -14.297 1 97.75 254 ARG B N 1
ATOM 4164 C CA . ARG B 1 254 ? -8.086 -10.648 -15.219 1 97.75 254 ARG B CA 1
ATOM 4165 C C . ARG B 1 254 ? -8.766 -9.492 -14.492 1 97.75 254 ARG B C 1
ATOM 4167 O O . ARG B 1 254 ? -9.664 -8.844 -15.047 1 97.75 254 ARG B O 1
ATOM 4174 N N . LEU B 1 255 ? -8.438 -9.359 -13.242 1 98.31 255 LEU B N 1
ATOM 4175 C CA . LEU B 1 255 ? -8.828 -8.164 -12.516 1 98.31 255 LEU B CA 1
ATOM 4176 C C . LEU B 1 255 ? -7.855 -7.023 -12.773 1 98.31 255 LEU B C 1
ATOM 4178 O O . LEU B 1 255 ? -6.969 -6.758 -11.961 1 98.31 255 LEU B O 1
ATOM 4182 N N . LYS B 1 256 ? -8.109 -6.289 -13.805 1 96.62 256 LYS B N 1
ATOM 4183 C CA . LYS B 1 256 ? -7.098 -5.398 -14.375 1 96.62 256 LYS B CA 1
ATOM 4184 C C . LYS B 1 256 ? -7.254 -3.977 -13.844 1 96.62 256 LYS B C 1
ATOM 4186 O O . LYS B 1 256 ? -6.348 -3.154 -13.977 1 96.62 256 LYS B O 1
ATOM 4191 N N . ASP B 1 257 ? -8.438 -3.691 -13.227 1 97.12 257 ASP B N 1
ATOM 4192 C CA . ASP B 1 257 ? -8.68 -2.338 -12.734 1 97.12 257 ASP B CA 1
ATOM 4193 C C . ASP B 1 257 ? -9.508 -2.355 -11.461 1 97.12 257 ASP B C 1
ATOM 4195 O O . ASP B 1 257 ? -9.977 -3.414 -11.031 1 97.12 257 ASP B O 1
ATOM 4199 N N . ASN B 1 258 ? -9.648 -1.207 -10.852 1 97.56 258 ASN B N 1
ATOM 4200 C CA . ASN B 1 258 ? -10.273 -1.09 -9.539 1 97.56 258 ASN B CA 1
ATOM 4201 C C . ASN B 1 258 ? -11.734 -1.519 -9.578 1 97.56 258 ASN B C 1
ATOM 4203 O O . ASN B 1 258 ? -12.211 -2.213 -8.672 1 97.56 258 ASN B O 1
ATOM 4207 N N . PRO B 1 259 ? -12.547 -1.155 -10.625 1 97.88 259 PRO B N 1
ATOM 4208 C CA . PRO B 1 259 ? -13.938 -1.608 -10.648 1 97.88 259 PRO B CA 1
ATOM 4209 C C . PRO B 1 259 ? -14.062 -3.131 -10.664 1 97.88 259 PRO B C 1
ATOM 4211 O O . PRO B 1 259 ? -14.914 -3.688 -9.969 1 97.88 259 PRO B O 1
ATOM 4214 N N . ARG B 1 260 ? -13.211 -3.822 -11.398 1 98.19 260 ARG B N 1
ATOM 4215 C CA . ARG B 1 260 ? -13.258 -5.281 -11.43 1 98.19 260 ARG B CA 1
ATOM 4216 C C . ARG B 1 260 ? -12.867 -5.871 -10.086 1 98.19 260 ARG B C 1
ATOM 4218 O O . ARG B 1 260 ? -13.5 -6.82 -9.609 1 98.19 260 ARG B O 1
ATOM 4225 N N . TRP B 1 261 ? -11.828 -5.301 -9.516 1 98.69 261 TRP B N 1
ATOM 4226 C CA . TRP B 1 261 ? -11.43 -5.738 -8.18 1 98.69 261 TRP B CA 1
ATOM 4227 C C . TRP B 1 261 ? -12.555 -5.52 -7.172 1 98.69 261 TRP B C 1
ATOM 4229 O O . TRP B 1 261 ? -12.875 -6.414 -6.387 1 98.69 261 TRP B O 1
ATOM 4239 N N . ALA B 1 262 ? -13.133 -4.359 -7.188 1 98.56 262 ALA B N 1
ATOM 4240 C CA . ALA B 1 262 ? -14.227 -4.051 -6.266 1 98.56 262 ALA B CA 1
ATOM 4241 C C . ALA B 1 262 ? -15.398 -5.004 -6.461 1 98.56 262 ALA B C 1
ATOM 4243 O O . ALA B 1 262 ? -16.016 -5.453 -5.488 1 98.56 262 ALA B O 1
ATOM 4244 N N . HIS B 1 263 ? -15.68 -5.289 -7.754 1 98.38 263 HIS B N 1
ATOM 4245 C CA . HIS B 1 263 ? -16.75 -6.227 -8.062 1 98.38 263 HIS B CA 1
ATOM 4246 C C . HIS B 1 263 ? -16.484 -7.602 -7.465 1 98.38 263 HIS B C 1
ATOM 4248 O O . HIS B 1 263 ? -17.344 -8.172 -6.789 1 98.38 263 HIS B O 1
ATOM 4254 N N . ALA B 1 264 ? -15.344 -8.141 -7.648 1 98.69 264 ALA B N 1
ATOM 4255 C CA . ALA B 1 264 ? -14.977 -9.461 -7.137 1 98.69 264 ALA B CA 1
ATOM 4256 C C . ALA B 1 264 ? -14.953 -9.469 -5.609 1 98.69 264 ALA B C 1
ATOM 4258 O O . ALA B 1 264 ? -15.539 -10.352 -4.98 1 98.69 264 ALA B O 1
ATOM 4259 N N . LEU B 1 265 ? -14.289 -8.477 -5.027 1 98.75 265 LEU B N 1
ATOM 4260 C CA . LEU B 1 265 ? -14.18 -8.398 -3.574 1 98.75 265 LEU B CA 1
ATOM 4261 C C . LEU B 1 265 ? -15.555 -8.242 -2.934 1 98.75 265 LEU B C 1
ATOM 4263 O O . LEU B 1 265 ? -15.805 -8.789 -1.857 1 98.75 265 LEU B O 1
ATOM 4267 N N . GLY B 1 266 ? -16.391 -7.473 -3.615 1 97.81 266 GLY B N 1
ATOM 4268 C CA . GLY B 1 266 ? -17.766 -7.344 -3.145 1 97.81 266 GLY B CA 1
ATOM 4269 C C . GLY B 1 266 ? -18.516 -8.656 -3.146 1 97.81 266 GLY B C 1
ATOM 4270 O O . GLY B 1 266 ? -19.172 -9.008 -2.16 1 97.81 266 GLY B O 1
ATOM 4271 N N . TYR B 1 267 ? -18.422 -9.383 -4.25 1 98 267 TYR B N 1
ATOM 4272 C CA . TYR B 1 267 ? -19.109 -10.656 -4.363 1 98 267 TYR B CA 1
ATOM 4273 C C . TYR B 1 267 ? -18.672 -11.617 -3.264 1 98 267 TYR B C 1
ATOM 4275 O O . TYR B 1 267 ? -19.5 -12.32 -2.682 1 98 267 TYR B O 1
ATOM 4283 N N . PHE B 1 268 ? -17.438 -11.625 -2.902 1 98 268 PHE B N 1
ATOM 4284 C CA . PHE B 1 268 ? -16.922 -12.609 -1.954 1 98 268 PHE B CA 1
ATOM 4285 C C . PHE B 1 268 ? -16.875 -12.031 -0.544 1 98 268 PHE B C 1
ATOM 4287 O O . PHE B 1 268 ? -16.25 -12.602 0.349 1 98 268 PHE B O 1
ATOM 4294 N N . ASN B 1 269 ? -17.422 -10.844 -0.286 1 96.5 269 ASN B N 1
ATOM 4295 C CA . ASN B 1 269 ? -17.688 -10.25 1.016 1 96.5 269 ASN B CA 1
ATOM 4296 C C . ASN B 1 269 ? -16.406 -9.969 1.786 1 96.5 269 ASN B C 1
ATOM 4298 O O . ASN B 1 269 ? -16.328 -10.227 2.988 1 96.5 269 ASN B O 1
ATOM 4302 N N . PHE B 1 270 ? -15.43 -9.492 1.052 1 97.56 270 PHE B N 1
ATOM 4303 C CA . PHE B 1 270 ? -14.133 -9.234 1.662 1 97.56 270 PHE B CA 1
ATOM 4304 C C . PHE B 1 270 ? -14.227 -8.086 2.664 1 97.56 270 PHE B C 1
ATOM 4306 O O . PHE B 1 270 ? -13.328 -7.902 3.488 1 97.56 270 PHE B O 1
ATOM 4313 N N . THR B 1 271 ? -15.242 -7.254 2.619 1 96.44 271 THR B N 1
ATOM 4314 C CA . THR B 1 271 ? -15.336 -6.109 3.52 1 96.44 271 THR B CA 1
ATOM 4315 C C . THR B 1 271 ? -16.453 -6.316 4.543 1 96.44 271 THR B C 1
ATOM 4317 O O . THR B 1 271 ? -16.859 -5.371 5.227 1 96.44 271 THR B O 1
ATOM 4320 N N . ALA B 1 272 ? -16.969 -7.484 4.699 1 93.06 272 ALA B N 1
ATOM 4321 C CA . ALA B 1 272 ? -18.094 -7.805 5.574 1 93.06 272 ALA B CA 1
ATOM 4322 C C . ALA B 1 272 ? -17.719 -7.574 7.039 1 93.06 272 ALA B C 1
ATOM 4324 O O . ALA B 1 272 ? -18.594 -7.336 7.875 1 93.06 272 ALA B O 1
ATOM 4325 N N . GLY B 1 273 ? -16.469 -7.637 7.348 1 92.25 273 GLY B N 1
ATOM 4326 C CA . GLY B 1 273 ? -16.031 -7.496 8.727 1 92.25 273 GLY B CA 1
ATOM 4327 C C . GLY B 1 273 ? -15.961 -6.051 9.18 1 92.25 273 GLY B C 1
ATOM 4328 O O . GLY B 1 273 ? -15.664 -5.777 10.352 1 92.25 273 GLY B O 1
ATOM 4329 N N . LEU B 1 274 ? -16.203 -5.137 8.297 1 95.06 274 LEU B N 1
ATOM 4330 C CA . LEU B 1 274 ? -16.109 -3.729 8.664 1 95.06 274 LEU B CA 1
ATOM 4331 C C . LEU B 1 274 ? -17.219 -3.346 9.641 1 95.06 274 LEU B C 1
ATOM 4333 O O . LEU B 1 274 ? -18.406 -3.473 9.32 1 95.06 274 LEU B O 1
ATOM 4337 N N . LYS B 1 275 ? -16.875 -2.908 10.789 1 94.62 275 LYS B N 1
ATOM 4338 C CA . LYS B 1 275 ? -17.828 -2.498 11.82 1 94.62 275 LYS B CA 1
ATOM 4339 C C . LYS B 1 275 ? -18.172 -1.015 11.695 1 94.62 275 LYS B C 1
ATOM 4341 O O . LYS B 1 275 ? -17.359 -0.228 11.203 1 94.62 275 LYS B O 1
ATOM 4346 N N . PRO B 1 276 ? -19.375 -0.684 12.125 1 93.75 276 PRO B N 1
ATOM 4347 C CA . PRO B 1 276 ? -19.656 0.751 12.195 1 93.75 276 PRO B CA 1
ATOM 4348 C C . PRO B 1 276 ? -18.641 1.512 13.055 1 93.75 276 PRO B C 1
ATOM 4350 O O . PRO B 1 276 ? -18.141 0.974 14.039 1 93.75 276 PRO B O 1
ATOM 4353 N N . SER B 1 277 ? -18.375 2.672 12.625 1 94.56 277 SER B N 1
ATOM 4354 C CA . SER B 1 277 ? -17.375 3.479 13.305 1 94.56 277 SER B CA 1
ATOM 4355 C C . SER B 1 277 ? -17.703 4.965 13.227 1 94.56 277 SER B C 1
ATOM 4357 O O . SER B 1 277 ? -18.359 5.41 12.281 1 94.56 277 SER B O 1
ATOM 4359 N N . LYS B 1 278 ? -17.266 5.746 14.188 1 93.44 278 LYS B N 1
ATOM 4360 C CA . LYS B 1 278 ? -17.406 7.199 14.172 1 93.44 278 LYS B CA 1
ATOM 4361 C C . LYS B 1 278 ? -16.484 7.836 13.141 1 93.44 278 LYS B C 1
ATOM 4363 O O . LYS B 1 278 ? -16.609 9.023 12.828 1 93.44 278 LYS B O 1
ATOM 4368 N N . PHE B 1 279 ? -15.594 7.055 12.617 1 94.75 279 PHE B N 1
ATOM 4369 C CA . PHE B 1 279 ? -14.57 7.59 11.734 1 94.75 279 PHE B CA 1
ATOM 4370 C C . PHE B 1 279 ? -15.055 7.598 10.289 1 94.75 279 PHE B C 1
ATOM 4372 O O . PHE B 1 279 ? -14.414 8.195 9.414 1 94.75 279 PHE B O 1
ATOM 4379 N N . TYR B 1 280 ? -16.109 6.902 9.961 1 94.88 280 TYR B N 1
ATOM 4380 C CA . TYR B 1 280 ? -16.641 6.852 8.609 1 94.88 280 TYR B CA 1
ATOM 4381 C C . TYR B 1 280 ? -18.141 6.531 8.633 1 94.88 280 TYR B C 1
ATOM 4383 O O . TYR B 1 280 ? -18.641 5.957 9.594 1 94.88 280 TYR B O 1
ATOM 4391 N N . LYS B 1 281 ? -18.828 6.992 7.574 1 89.56 281 LYS B N 1
ATOM 4392 C CA . LYS B 1 281 ? -20.234 6.645 7.301 1 89.56 281 LYS B CA 1
ATOM 4393 C C . LYS B 1 281 ? -20.422 6.297 5.828 1 89.56 281 LYS B C 1
ATOM 4395 O O . LYS B 1 281 ? -20.203 7.133 4.949 1 89.56 281 LYS B O 1
ATOM 4400 N N . PHE B 1 282 ? -20.719 4.984 5.477 1 84.38 282 PHE B N 1
ATOM 4401 C CA . PHE B 1 282 ? -20.891 4.543 4.098 1 84.38 282 PHE B CA 1
ATOM 4402 C C . PHE B 1 282 ? -22.375 4.344 3.771 1 84.38 282 PHE B C 1
ATOM 4404 O O . PHE B 1 282 ? -22.719 4.012 2.639 1 84.38 282 PHE B O 1
ATOM 4411 N N . ASP B 1 283 ? -23.438 4.84 4.547 1 65.88 283 ASP B N 1
ATOM 4412 C CA . ASP B 1 283 ? -24.844 4.637 4.234 1 65.88 283 ASP B CA 1
ATOM 4413 C C . ASP B 1 283 ? -25.25 5.383 2.963 1 65.88 283 ASP B C 1
ATOM 4415 O O . ASP B 1 283 ? -24.641 6.395 2.613 1 65.88 283 ASP B O 1
#

InterPro domains:
  IPR002659 Glycosyl transferase, family 31 [PF01762] (47-163)
  IPR002659 Glycosyl transferase, family 31 [PTHR11214] (29-216)

Radius of gyration: 29.3 Å; Cα contacts (8 Å, |Δi|>4): 978; chains: 2; bounding box: 93×83×95 Å

Sequence (566 aa):
MSSCVPPPGTFTAANGSTTLSTAIAYTRKPDFRLLIGILTRADVYERRHLLRMVYGLQLAADPALAAQVDVRFVFCRLYKDDQRVLIPLEILAHGDVIVLDGCEENLNGGKTHTFFTAVADLYADAPYDYVMKADDDILIRLPALVASLGAMPREDMYYGATIPCNSMDPGRGYMSGMGYALSWDLVQWVAGAGEVTRGRTVGPEDRMTGEWLRVGGKGKNRFNAKPAMYDYPLPVPVDQCSHEFVPDTIAVHRLKDNPRWAHALGYFNFTAGLKPSKFYKFDMSSCVPPPGTFTAANGSTTLSTAIAYTRKPDFRLLIGILTRADVYERRHLLRMVYGLQLAADPALAAQVDVRFVFCRLYKDDQRVLIPLEILAHGDVIVLDGCEENLNGGKTHTFFTAVADLYADAPYDYVMKADDDILIRLPALVASLGAMPREDMYYGATIPCNSMDPGRGYMSGMGYALSWDLVQWVAGAGEVTRGRTVGPEDRMTGEWLRVGGKGKNRFNAKPAMYDYPLPVPVDQCSHEFVPDTIAVHRLKDNPRWAHALGYFNFTAGLKPSKFYKFD

Nearest PDB structures (foldseek):
  6tez-assembly1_A-2  TM=5.419E-01  e=2.613E-05  Homo sapiens
  6te3-assembly1_A-2  TM=5.464E-01  e=7.763E-05  Homo sapiens
  6fxm-assembly1_A  TM=5.121E-01  e=7.281E-05  Homo sapiens
  6tex-assembly1_A  TM=5.307E-01  e=1.785E-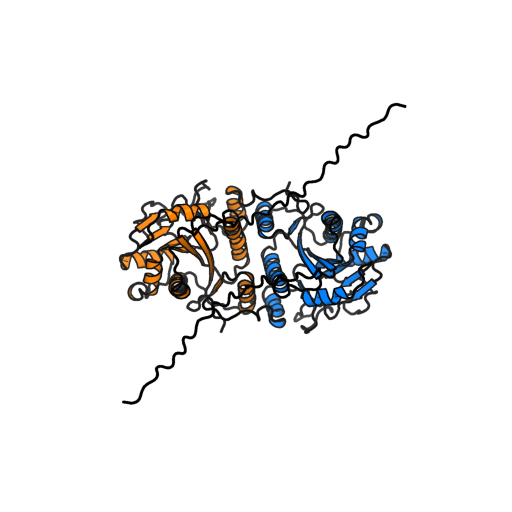04  Homo sapiens
  6fxk-assembly1_A-2  TM=5.406E-01  e=4.103E-04  Homo sapiens

pLDDT: mean 88.69, std 19.88, range [24.11, 98.94]

Organism: Aegilops tauschii subsp. strangulata (NCBI:txid200361)

Solvent-accessible surface area (backbone atoms only — not comparable to full-atom values): 31331 Å² total; per-residue (Å²): 134,83,78,75,70,71,78,72,81,72,76,73,79,73,77,71,75,72,69,74,67,73,68,70,72,75,76,70,79,49,80,44,34,36,37,37,39,28,48,51,56,85,84,48,53,51,53,54,52,51,48,48,43,58,52,46,51,54,49,68,74,40,82,74,46,59,43,45,74,46,69,32,42,31,26,39,46,81,86,49,75,35,48,73,39,51,48,51,40,48,36,70,64,66,65,40,57,34,40,39,78,87,37,59,79,38,75,40,62,25,42,58,61,47,46,39,32,47,49,41,61,74,29,62,91,62,67,48,41,30,41,27,45,28,38,69,31,46,51,66,40,60,72,50,43,48,57,58,54,67,75,49,68,66,55,39,21,34,37,21,28,28,28,60,52,89,45,81,50,40,84,43,73,26,38,35,61,59,32,33,34,30,9,35,62,45,34,43,43,61,52,66,33,55,88,64,42,60,93,48,46,65,43,67,54,29,58,36,52,30,48,41,27,58,78,68,73,42,46,79,48,50,43,45,45,54,85,21,37,33,31,53,65,52,96,68,69,89,59,70,45,45,50,77,92,57,93,74,45,25,29,40,22,74,36,82,46,64,60,53,41,23,50,52,40,55,74,70,48,69,49,68,81,63,68,92,50,94,44,42,78,88,127,134,83,77,75,72,70,80,73,80,69,77,72,78,74,76,71,75,73,69,75,69,72,69,68,73,76,76,73,78,49,80,42,35,37,37,36,38,26,49,50,56,86,83,48,51,50,54,54,52,50,48,48,43,56,51,47,51,53,51,68,74,39,81,77,47,60,43,46,74,47,69,32,43,32,26,38,45,82,86,49,76,33,49,72,38,51,49,50,39,47,35,70,65,66,67,38,59,35,39,39,80,86,35,59,80,37,76,40,60,25,42,61,60,48,46,38,33,48,50,41,60,75,31,60,89,63,66,47,41,29,41,27,46,28,38,70,32,45,54,66,40,60,71,50,43,47,59,57,54,68,75,47,68,68,55,38,21,35,37,20,28,29,27,58,51,90,44,81,50,41,86,43,72,25,39,35,62,59,34,33,34,30,10,34,62,45,34,44,44,62,51,64,33,54,88,65,40,59,94,47,46,65,42,68,54,29,58,36,51,31,46,41,27,58,77,68,72,43,47,77,49,50,42,42,44,55,86,22,36,34,32,53,64,50,98,68,69,87,61,68,45,46,50,77,92,56,92,74,44,26,29,41,24,72,36,83,45,63,58,51,42,24,51,52,40,55,73,70,50,70,49,68,81,65,69,92,49,94,45,44,75,88,129

Foldseek 3Di:
DPCPPPPPPPPPPPPPPPPPPPPPPPQDDAQFEEEEEAEDELPPVVLVVVVCVQVVLLCVVCSNQNYHYAYAYEFEDDDDPVSVPVVVVVCVVPVRYDYQDPDDGDPQGQRVLSVLLVLCVVCVVPFGLKYKYAYSQKRFNVSLVSVVCVVFDSFLAKEAADPPQPDQDQVPAWHDNRMIMDGSVVSNCSNVVCVQCPPLRGDDNRNSSRSSQVVVVTSPRYHHPPPLEFEDDDPDDPHNRYDDDDQSHRMYGPNPDDVSVCVVCVVNCVPVPDDDDPVDDPD/DPCPPPPPPPPPPPPPPPPPPPPPPPQDDAQFEEEEEAEDELPPVVLVVVVCVLVVLLCVVCSNQNYHYAYAYEFEDDDDPVSVPVVVVVCVVPVRYDYQDPDDGDPQGQRVLSVLLVLCVVCVVPFGLKYKYAYSQKRFNVSLVSVVCVVFDSFLAKEAADPPQPDQDQVPAWHDNRMIMDGRVVSNCSNVVCVLCPPLRGDDNGNSSRSSQVVVVTSPRYHHPPPLEFEDDDPDDPHNRYDDDDQSHRMYGPNPDDVSVCVVCVVNCVPVPDDDDPVDDPD